Protein AF-A0A9P6SRI9-F1 (afdb_monomer_lite)

Organism: NCBI:txid1440133

pLDDT: mean 71.7, std 24.02, range [27.64, 98.12]

Sequence (472 aa):
HDPTTVLDHNNPAIQAFIQAAVAHQQATEIAAAAAAAALASANNVMDHARGVTHPAVAAAVAQLANAVPGLQKLLAQGISISPGPVSASAAVSASVPAPAPATTTASAAVTVAPASIATPAPVPVSASSAATLSASPVAVAPVPVSAAPTVTTRVSTPAAVESITSTVKSVAAPPPPAAAAAPSSSSSTSSSSTSSIARSFVTTKRFNPDDIFCLGCCRNLSVDHYTCPNTNRIFKSCNACRHKSRINSKKVTRPATVPTKPTISMDEFSTKLKDLEETQEESNLDVMVRLEGSVEMDPDTLKARGSEIAAKVYEATGYWFSHSRTNDETQSKTRLKIYGCSQREDRRAPPAPKTQSRKRNRPSTKAYFPCKGNLTMTFYHNMNHVRVVYNHSRHAKYDNRKCPDHVRAFVKENLGLAPRQLFDTLLEQNPSLSITQAQVRYWSHYYKKNMDQDGDLSDGVMKSDGVPDSSS

Secondary structure (DSSP, 8-state):
--------TT-HHHHHHHHHHHHHHHHHHHHHHHHHHHHHHHHHHHHHHTT---HHHHHHHHHHHHHSTTHHHHHTTS---PPPPPPP---------------------------PPPPPPPPP---------------------PPPP-------PPPP------------------------------------------------TTEEEETTTTEEEEGGGTB-TTT--B-SS-HHHHHHHHHHHHHTTS------PPEE-HHHHHHHHHHHHHS-S-EEEEEEEE-SS-----HHHHHHHHHHHHHHHHHHHSPPEEEEEEE--S-TTEEEEEEEETTBGGGSPPPPPTT-TTS-----SS--B----EEEEEEETT-SEEEEEEEE---S-----SPPHHHHHHHHHTTTS-HHHHHHHHHHH-TT----HHHHHHHHHHHHHHHHHHHTTSSSS---PPPP----

Structure (mmCIF, N/CA/C/O backbone):
data_AF-A0A9P6SRI9-F1
#
_entry.id   AF-A0A9P6SRI9-F1
#
loop_
_atom_site.group_PDB
_atom_site.id
_atom_site.type_symbol
_atom_site.label_atom_id
_atom_site.label_alt_id
_atom_site.label_comp_id
_atom_site.label_asym_id
_atom_site.label_entity_id
_atom_site.label_seq_id
_atom_site.pdbx_PDB_ins_code
_atom_site.Cartn_x
_atom_site.Cartn_y
_atom_site.Cartn_z
_atom_site.occupancy
_atom_site.B_iso_or_equiv
_atom_site.auth_seq_id
_atom_site.auth_comp_id
_atom_site.auth_asym_id
_atom_site.auth_atom_id
_atom_site.pdbx_PDB_model_num
ATOM 1 N N . HIS A 1 1 ? 19.712 43.852 22.132 1.00 42.72 1 HIS A N 1
ATOM 2 C CA . HIS A 1 1 ? 18.649 44.116 21.145 1.00 42.72 1 HIS A CA 1
ATOM 3 C C . HIS A 1 1 ? 17.689 42.943 21.189 1.00 42.72 1 HIS A C 1
ATOM 5 O O . HIS A 1 1 ? 17.989 41.910 20.606 1.00 42.72 1 HIS A O 1
ATOM 11 N N . ASP A 1 2 ? 16.616 43.078 21.968 1.00 34.81 2 ASP A N 1
ATOM 12 C CA . ASP A 1 2 ? 15.582 42.049 22.123 1.00 34.81 2 ASP A CA 1
ATOM 13 C C . ASP A 1 2 ? 14.643 42.043 20.904 1.00 34.81 2 ASP A C 1
ATOM 15 O O . ASP A 1 2 ? 14.103 43.100 20.569 1.00 34.81 2 ASP A O 1
ATOM 19 N N . PRO A 1 3 ? 14.420 40.897 20.235 1.00 51.66 3 PRO A N 1
ATOM 20 C CA . PRO A 1 3 ? 13.529 40.783 19.082 1.00 51.66 3 PRO A CA 1
ATOM 21 C C . PRO A 1 3 ? 12.077 40.439 19.470 1.00 51.66 3 PRO A C 1
ATOM 23 O O . PRO A 1 3 ? 11.374 39.774 18.713 1.00 51.66 3 PRO A O 1
ATOM 26 N N . THR A 1 4 ? 11.604 40.871 20.640 1.00 43.19 4 THR A N 1
ATOM 27 C CA . THR A 1 4 ? 10.242 40.592 21.134 1.00 43.19 4 THR A CA 1
ATOM 28 C C . THR A 1 4 ? 9.372 41.846 21.197 1.00 43.19 4 THR A C 1
ATOM 30 O O . THR A 1 4 ? 8.616 42.044 22.147 1.00 43.19 4 THR A O 1
ATOM 33 N N . THR A 1 5 ? 9.440 42.712 20.183 1.00 55.84 5 THR A N 1
ATOM 34 C CA . THR A 1 5 ? 8.382 43.706 19.959 1.00 55.84 5 THR A CA 1
ATOM 35 C C . THR A 1 5 ? 7.173 43.010 19.348 1.00 55.84 5 THR A C 1
ATOM 37 O O . THR A 1 5 ? 7.058 42.814 18.140 1.00 55.84 5 THR A O 1
ATOM 40 N N . VAL A 1 6 ? 6.301 42.589 20.261 1.00 55.19 6 VAL A N 1
ATOM 41 C CA . VAL A 1 6 ? 4.947 42.081 20.058 1.00 55.19 6 VAL A CA 1
ATOM 42 C C . VAL A 1 6 ? 4.220 42.917 19.000 1.00 55.19 6 VAL A C 1
ATOM 44 O O . VAL A 1 6 ? 4.116 44.135 19.124 1.00 55.19 6 VAL A O 1
ATOM 47 N N . LEU A 1 7 ? 3.721 42.246 17.956 1.00 62.69 7 LEU A N 1
ATOM 48 C CA . LEU A 1 7 ? 2.749 42.793 17.009 1.00 62.69 7 LEU A CA 1
ATOM 49 C C . LEU A 1 7 ? 1.542 43.296 17.803 1.00 62.69 7 LEU A C 1
ATOM 51 O O . LEU A 1 7 ? 0.741 42.500 18.293 1.00 62.69 7 LEU A O 1
ATOM 55 N N . ASP A 1 8 ? 1.436 44.610 17.959 1.00 70.75 8 ASP A N 1
ATOM 56 C CA . ASP A 1 8 ? 0.337 45.240 18.678 1.00 70.75 8 ASP A CA 1
ATOM 57 C C . ASP A 1 8 ? -0.968 45.007 17.897 1.00 70.75 8 ASP A C 1
ATOM 59 O O . ASP A 1 8 ? -1.177 45.551 16.807 1.00 70.75 8 ASP A O 1
ATOM 63 N N . HIS A 1 9 ? -1.833 44.137 18.428 1.00 73.31 9 HIS A N 1
ATOM 64 C CA . HIS A 1 9 ? -3.095 43.717 17.799 1.00 73.31 9 HIS A CA 1
ATOM 65 C C . HIS A 1 9 ? -4.109 44.870 17.666 1.00 73.31 9 HIS A C 1
ATOM 67 O O . HIS A 1 9 ? -5.155 44.719 17.029 1.00 73.31 9 HIS A O 1
ATOM 73 N N . ASN A 1 10 ? -3.784 46.037 18.225 1.00 82.88 10 ASN A N 1
ATOM 74 C CA . ASN A 1 10 ? -4.571 47.257 18.118 1.00 82.88 10 ASN A CA 1
ATOM 75 C C . ASN A 1 10 ? -4.181 48.145 16.929 1.00 82.88 10 ASN A C 1
ATOM 77 O O . ASN A 1 10 ? -4.750 49.223 16.770 1.00 82.88 10 ASN A O 1
ATOM 81 N N . ASN A 1 11 ? -3.239 47.732 16.072 1.00 91.31 11 ASN A N 1
ATOM 82 C CA . ASN A 1 11 ? -2.923 48.508 14.878 1.00 91.31 11 ASN A CA 1
ATOM 83 C C . ASN A 1 11 ? -4.082 48.426 13.854 1.00 91.31 11 ASN A C 1
ATOM 85 O O . ASN A 1 11 ? -4.344 47.341 13.317 1.00 91.31 11 ASN A O 1
ATOM 89 N N . PRO A 1 12 ? -4.750 49.548 13.517 1.00 90.31 12 PRO A N 1
ATOM 90 C CA . PRO A 1 12 ? -5.893 49.551 12.602 1.00 90.31 12 PRO A CA 1
ATOM 91 C C . PRO A 1 12 ? -5.535 49.060 11.190 1.00 90.31 12 PRO A C 1
ATOM 93 O O . PRO A 1 12 ? -6.390 48.510 10.500 1.00 90.31 12 PRO A O 1
ATOM 96 N N . ALA A 1 13 ? -4.272 49.182 10.766 1.00 87.31 13 ALA A N 1
ATOM 97 C CA . ALA A 1 13 ? -3.819 48.654 9.480 1.00 87.31 13 ALA A CA 1
ATOM 98 C C . ALA A 1 13 ? -3.788 47.115 9.460 1.00 87.31 13 ALA A C 1
ATOM 100 O O . ALA A 1 13 ? -4.139 46.505 8.450 1.00 87.31 13 ALA A O 1
ATOM 101 N N . ILE A 1 14 ? -3.422 46.482 10.581 1.00 86.06 14 ILE A N 1
ATOM 102 C CA . ILE A 1 14 ? -3.427 45.017 10.713 1.00 86.06 14 ILE A CA 1
ATOM 103 C C . ILE A 1 14 ? -4.872 44.505 10.718 1.00 86.06 14 ILE A C 1
ATOM 105 O O . ILE A 1 14 ? -5.178 43.536 10.026 1.00 86.06 14 ILE A O 1
ATOM 109 N N . GLN A 1 15 ? -5.782 45.188 11.419 1.00 91.69 15 GLN A N 1
ATOM 110 C CA . GLN A 1 15 ? -7.204 44.827 11.416 1.00 91.69 15 GLN A CA 1
ATOM 111 C C . GLN A 1 15 ? -7.838 44.963 10.025 1.00 91.69 15 GLN A C 1
ATOM 113 O O . GLN A 1 15 ? -8.526 44.044 9.582 1.00 91.69 15 GLN A O 1
ATOM 118 N N . ALA A 1 16 ? -7.550 46.047 9.296 1.00 93.44 16 ALA A N 1
ATOM 119 C CA . ALA A 1 16 ? -8.031 46.230 7.927 1.00 93.44 16 ALA A CA 1
ATOM 120 C C . ALA A 1 16 ? -7.512 45.135 6.977 1.00 93.44 16 ALA A C 1
ATOM 122 O O . ALA A 1 16 ? -8.265 44.622 6.148 1.00 93.44 16 ALA A O 1
ATOM 123 N N . PHE A 1 17 ? -6.246 44.732 7.124 1.00 93.69 17 PHE A N 1
ATOM 124 C CA . PHE A 1 17 ? -5.665 43.647 6.335 1.00 93.69 17 PHE A CA 1
ATOM 125 C C . PHE A 1 17 ? -6.326 42.293 6.632 1.00 93.69 17 PHE A C 1
ATOM 127 O O . PHE A 1 17 ? -6.698 41.576 5.704 1.00 93.69 17 PHE A O 1
ATOM 134 N N . ILE A 1 18 ? -6.535 41.961 7.912 1.00 92.00 18 ILE A N 1
ATOM 135 C CA . ILE A 1 18 ? -7.231 40.729 8.316 1.00 92.00 18 ILE A CA 1
ATOM 136 C C . ILE A 1 18 ? -8.662 40.722 7.765 1.00 92.00 18 ILE A C 1
ATOM 138 O O . ILE A 1 18 ? -9.102 39.717 7.211 1.00 92.00 18 ILE A O 1
ATOM 142 N N . GLN A 1 19 ? -9.377 41.845 7.845 1.00 95.19 19 GLN A N 1
ATOM 143 C CA . GLN A 1 19 ? -10.748 41.942 7.349 1.00 95.19 19 GLN A CA 1
ATOM 144 C C . GLN A 1 19 ? -10.829 41.793 5.820 1.00 95.19 19 GLN A C 1
ATOM 146 O O . GLN A 1 19 ? -11.724 41.112 5.317 1.00 95.19 19 GLN A O 1
ATOM 151 N N . ALA A 1 20 ? -9.865 42.348 5.077 1.00 94.12 20 ALA A N 1
ATOM 152 C CA . ALA A 1 20 ? -9.756 42.152 3.631 1.00 94.12 20 ALA A CA 1
ATOM 153 C C . ALA A 1 20 ? -9.436 40.692 3.261 1.00 94.12 20 ALA A C 1
ATOM 155 O O . ALA A 1 20 ? -10.018 40.154 2.318 1.00 94.12 20 ALA A O 1
ATOM 156 N N . ALA A 1 21 ? -8.560 40.028 4.022 1.00 90.44 21 ALA A N 1
ATOM 157 C CA . ALA A 1 21 ? -8.239 38.617 3.821 1.00 90.44 21 ALA A CA 1
ATOM 158 C C . ALA A 1 21 ? -9.460 37.711 4.067 1.00 90.44 21 ALA A C 1
ATOM 160 O O . ALA A 1 21 ? -9.737 36.824 3.259 1.00 90.44 21 ALA A O 1
ATOM 161 N N . VAL A 1 22 ? -10.238 37.980 5.122 1.00 94.81 22 VAL A N 1
ATOM 162 C CA . VAL A 1 22 ? -11.487 37.257 5.416 1.00 94.81 22 VAL A CA 1
ATOM 163 C C . VAL A 1 22 ? -12.526 37.476 4.313 1.00 94.81 22 VAL A C 1
ATOM 165 O O . VAL A 1 22 ? -13.133 36.511 3.850 1.00 94.81 22 VAL A O 1
ATOM 168 N N . ALA A 1 23 ? -12.700 38.711 3.832 1.00 93.88 23 ALA A N 1
ATOM 169 C CA . ALA A 1 23 ? -13.628 39.005 2.739 1.00 93.88 23 ALA A CA 1
ATOM 170 C C . ALA A 1 23 ? -13.232 38.291 1.433 1.00 93.88 23 ALA A C 1
ATOM 172 O O . ALA A 1 23 ? -14.088 37.746 0.734 1.00 93.88 23 ALA A O 1
ATOM 173 N N . HIS A 1 24 ? -11.933 38.240 1.122 1.00 94.12 24 HIS A N 1
ATOM 174 C CA . HIS A 1 24 ? -11.428 37.498 -0.032 1.00 94.12 24 HIS A CA 1
ATOM 175 C C . HIS A 1 24 ? -11.680 35.990 0.113 1.00 94.12 24 HIS A C 1
ATOM 177 O O . HIS A 1 24 ? -12.143 35.355 -0.834 1.00 94.12 24 HIS A O 1
ATOM 183 N N . GLN A 1 25 ? -11.438 35.416 1.298 1.00 94.94 25 GLN A N 1
ATOM 184 C CA . GLN A 1 25 ? -11.713 34.002 1.559 1.00 94.94 25 GLN A CA 1
ATOM 185 C C . GLN A 1 25 ? -13.203 33.673 1.374 1.00 94.94 25 GLN A C 1
ATOM 187 O O . GLN A 1 25 ? -13.543 32.731 0.656 1.00 94.94 25 GLN A O 1
ATOM 192 N N . GLN A 1 26 ? -14.100 34.491 1.925 1.00 95.69 26 GLN A N 1
ATOM 193 C CA . GLN A 1 26 ? -15.545 34.307 1.758 1.00 95.69 26 GLN A CA 1
ATOM 194 C C . GLN A 1 26 ? -15.975 34.397 0.287 1.00 95.69 26 GLN A C 1
ATOM 196 O O . GLN A 1 26 ? -16.774 33.582 -0.173 1.00 95.69 26 GLN A O 1
ATOM 201 N N . ALA A 1 27 ? -15.409 35.327 -0.489 1.00 92.50 27 ALA A N 1
ATOM 202 C CA . ALA A 1 27 ? -15.682 35.419 -1.923 1.00 92.50 27 ALA A CA 1
ATOM 203 C C . ALA A 1 27 ? -15.229 34.157 -2.680 1.00 92.50 27 ALA A C 1
ATOM 205 O O . ALA A 1 27 ? -15.949 33.671 -3.557 1.00 92.50 27 ALA A O 1
ATOM 206 N N . THR A 1 28 ? -14.074 33.586 -2.320 1.00 90.19 28 THR A N 1
ATOM 207 C CA . THR A 1 28 ? -13.597 32.333 -2.924 1.00 90.19 28 THR A CA 1
ATOM 208 C C . THR A 1 28 ? -14.465 31.130 -2.554 1.00 90.19 28 THR A C 1
ATOM 210 O O . THR A 1 28 ? -14.740 30.297 -3.417 1.00 90.19 28 THR A O 1
ATOM 213 N N . GLU A 1 29 ? -14.965 31.062 -1.319 1.00 89.50 29 GLU A N 1
ATOM 214 C CA . GLU A 1 29 ? -15.870 29.997 -0.871 1.00 89.50 29 GLU A CA 1
ATOM 215 C C . GLU A 1 29 ? -17.234 30.080 -1.576 1.00 89.50 29 GLU A C 1
ATOM 217 O O . GLU A 1 29 ? -17.753 29.061 -2.032 1.00 89.50 29 GLU A O 1
ATOM 222 N N . ILE A 1 30 ? -17.779 31.289 -1.768 1.00 91.94 30 ILE A N 1
ATOM 223 C CA . ILE A 1 30 ? -19.022 31.507 -2.528 1.00 91.94 30 ILE A CA 1
ATOM 224 C C . ILE A 1 30 ? -18.844 31.101 -3.998 1.00 91.94 30 ILE A C 1
ATOM 226 O O . ILE A 1 30 ? -19.707 30.423 -4.560 1.00 91.94 30 ILE A O 1
ATOM 230 N N . ALA A 1 31 ? -17.721 31.465 -4.625 1.00 89.56 31 ALA A N 1
ATOM 231 C CA . ALA A 1 31 ? -17.428 31.075 -6.004 1.00 89.56 31 ALA A CA 1
ATOM 232 C C . ALA A 1 31 ? -17.285 29.549 -6.153 1.00 89.56 31 ALA A C 1
ATOM 234 O O . ALA A 1 31 ? -17.806 28.967 -7.108 1.00 89.56 31 ALA A O 1
ATOM 235 N N . ALA A 1 32 ? -16.635 28.886 -5.191 1.00 87.88 32 ALA A N 1
ATOM 236 C CA . ALA A 1 32 ? -16.509 27.432 -5.163 1.00 87.88 32 ALA A CA 1
ATOM 237 C C . ALA A 1 32 ? -17.869 26.737 -4.969 1.00 87.88 32 ALA A C 1
ATOM 239 O O . ALA A 1 32 ? -18.173 25.774 -5.676 1.00 87.88 32 ALA A O 1
ATOM 240 N N . ALA A 1 33 ? -18.720 27.252 -4.076 1.00 88.69 33 ALA A N 1
ATOM 241 C CA . ALA A 1 33 ? -20.071 26.738 -3.864 1.00 88.69 33 ALA A CA 1
ATOM 242 C C . ALA A 1 33 ? -20.951 26.890 -5.119 1.00 88.69 33 ALA A C 1
ATOM 244 O O . ALA A 1 33 ? -21.658 25.953 -5.497 1.00 88.69 33 ALA A O 1
ATOM 245 N N . ALA A 1 34 ? -20.863 28.029 -5.815 1.00 91.56 34 ALA A N 1
ATOM 246 C CA . ALA A 1 34 ? -21.570 28.249 -7.076 1.00 91.56 34 ALA A CA 1
ATOM 247 C C . ALA A 1 34 ? -21.105 27.279 -8.178 1.00 91.56 34 ALA A C 1
ATOM 249 O O . ALA A 1 34 ? -21.933 26.714 -8.896 1.00 91.56 34 ALA A O 1
ATOM 250 N N . ALA A 1 35 ? -19.796 27.023 -8.281 1.00 88.00 35 ALA A N 1
ATOM 251 C CA . ALA A 1 35 ? -19.249 26.048 -9.224 1.00 88.00 35 ALA A CA 1
ATOM 252 C C . ALA A 1 35 ? -19.713 24.613 -8.912 1.00 88.00 35 ALA A C 1
ATOM 254 O O . ALA A 1 35 ? -20.090 23.873 -9.823 1.00 88.00 35 ALA A O 1
ATOM 255 N N . ALA A 1 36 ? -19.752 24.230 -7.632 1.00 85.81 36 ALA A N 1
ATOM 256 C CA . ALA A 1 36 ? -20.257 22.927 -7.204 1.00 85.81 36 ALA A CA 1
ATOM 257 C C . ALA A 1 36 ? -21.755 22.752 -7.523 1.00 85.81 36 ALA A C 1
ATOM 259 O O . ALA A 1 36 ? -22.159 21.706 -8.034 1.00 85.81 36 ALA A O 1
ATOM 260 N N . ALA A 1 37 ? -22.572 23.787 -7.300 1.00 88.62 37 ALA A N 1
ATOM 261 C CA . ALA A 1 37 ? -23.996 23.775 -7.641 1.00 88.62 37 ALA A CA 1
ATOM 262 C C . ALA A 1 37 ? -24.237 23.668 -9.160 1.00 88.62 37 ALA A C 1
ATOM 264 O O . ALA A 1 37 ? -25.129 22.935 -9.603 1.00 88.62 37 ALA A O 1
ATOM 265 N N . ALA A 1 38 ? -23.416 24.344 -9.971 1.00 89.19 38 ALA A N 1
ATOM 266 C CA . ALA A 1 38 ? -23.466 24.235 -11.427 1.00 89.19 38 ALA A CA 1
ATOM 267 C C . ALA A 1 38 ? -23.112 22.816 -11.908 1.00 89.19 38 ALA A C 1
ATOM 269 O O . ALA A 1 38 ? -23.800 22.268 -12.771 1.00 89.19 38 ALA A O 1
ATOM 270 N N . LEU A 1 39 ? -22.093 22.188 -11.310 1.00 88.12 39 LEU A N 1
ATOM 271 C CA . LEU A 1 39 ? -21.698 20.815 -11.635 1.00 88.12 39 LEU A CA 1
ATOM 272 C C . LEU A 1 39 ? -22.788 19.799 -11.254 1.00 88.12 39 LEU A C 1
ATOM 274 O O . LEU A 1 39 ? -23.110 18.909 -12.040 1.00 88.12 39 LEU A O 1
ATOM 278 N N . ALA A 1 40 ? -23.399 19.955 -10.076 1.00 83.56 40 ALA A N 1
ATOM 279 C CA . ALA A 1 40 ? -24.511 19.113 -9.636 1.00 83.56 40 ALA A CA 1
ATOM 280 C C . ALA A 1 40 ? -25.721 19.228 -10.581 1.00 83.56 40 ALA A C 1
ATOM 282 O O . ALA A 1 40 ? -26.329 18.223 -10.948 1.00 83.56 40 ALA A O 1
ATOM 283 N N . SER A 1 41 ? -26.023 20.446 -11.039 1.00 87.94 41 SER A N 1
ATOM 284 C CA . SER A 1 41 ? -27.089 20.691 -12.016 1.00 87.94 41 SER A CA 1
ATOM 285 C C . SER A 1 41 ? -26.785 20.035 -13.368 1.00 87.94 41 SER A C 1
ATOM 287 O O . SER A 1 41 ? -27.661 19.402 -13.952 1.00 87.94 41 SER A O 1
ATOM 289 N N . ALA A 1 42 ? -25.537 20.115 -13.842 1.00 84.00 42 ALA A N 1
ATOM 290 C CA . ALA A 1 42 ? -25.111 19.468 -15.083 1.00 84.00 42 ALA A CA 1
ATOM 291 C C . ALA A 1 42 ? -25.214 17.933 -15.011 1.00 84.00 42 ALA A C 1
ATOM 293 O O . ALA A 1 42 ? -25.680 17.305 -15.962 1.00 84.00 42 ALA A O 1
ATOM 294 N N . ASN A 1 43 ? -24.849 17.330 -13.875 1.00 80.19 43 ASN A N 1
ATOM 295 C CA . ASN A 1 43 ? -24.971 15.885 -13.673 1.00 80.19 43 ASN A CA 1
ATOM 296 C C . ASN A 1 43 ? -26.435 15.422 -13.673 1.00 80.19 43 ASN A C 1
ATOM 298 O O . ASN A 1 43 ? -26.756 14.452 -14.355 1.00 80.19 43 ASN A O 1
ATOM 302 N N . ASN A 1 44 ? -27.340 16.160 -13.020 1.00 80.94 44 ASN A N 1
ATOM 303 C CA . ASN A 1 44 ? -28.775 15.850 -13.050 1.00 80.94 44 ASN A CA 1
ATOM 304 C C . ASN A 1 44 ? -29.352 15.883 -14.477 1.00 80.94 44 ASN A C 1
ATOM 306 O O . ASN A 1 44 ? -30.153 15.020 -14.842 1.00 80.94 44 ASN A O 1
ATOM 310 N N . VAL A 1 45 ? -28.917 16.841 -15.308 1.00 83.81 45 VAL A N 1
ATOM 311 C CA . VAL A 1 45 ? -29.320 16.920 -16.724 1.00 83.81 45 VAL A CA 1
ATOM 312 C C . VAL A 1 45 ? -28.777 15.731 -17.522 1.00 83.81 45 VAL A C 1
ATOM 314 O O . VAL A 1 45 ? -29.509 15.146 -18.320 1.00 83.81 45 VAL A O 1
ATOM 317 N N . MET A 1 46 ? -27.523 15.333 -17.296 1.00 77.44 46 MET A N 1
ATOM 318 C CA . MET A 1 46 ? -26.910 14.191 -17.985 1.00 77.44 46 MET A CA 1
ATOM 319 C C . MET A 1 46 ? -27.553 12.854 -17.597 1.00 77.44 46 MET A C 1
ATOM 321 O O . MET A 1 46 ? -27.755 12.004 -18.465 1.00 77.44 46 MET A O 1
ATOM 325 N N . ASP A 1 47 ? -27.933 12.674 -16.332 1.00 71.69 47 ASP A N 1
ATOM 326 C CA . ASP A 1 47 ? -28.633 11.466 -15.889 1.00 71.69 47 ASP A CA 1
ATOM 327 C C . ASP A 1 47 ? -30.071 11.397 -16.423 1.00 71.69 47 ASP A C 1
ATOM 329 O O . ASP A 1 47 ? -30.530 10.315 -16.785 1.00 71.69 47 ASP A O 1
ATOM 333 N N . HIS A 1 48 ? -30.758 12.534 -16.600 1.00 71.94 48 HIS A N 1
ATOM 334 C CA . HIS A 1 48 ? -32.040 12.564 -17.321 1.00 71.94 48 HIS A CA 1
ATOM 335 C C . HIS A 1 48 ? -31.875 12.305 -18.829 1.00 71.94 48 HIS A C 1
ATOM 337 O O . HIS A 1 48 ? -32.718 11.651 -19.444 1.00 71.94 48 HIS A O 1
ATOM 343 N N . ALA A 1 49 ? -30.773 12.757 -19.435 1.00 65.44 49 ALA A N 1
ATOM 344 C CA . ALA A 1 49 ? -30.490 12.533 -20.853 1.00 65.44 49 ALA A CA 1
ATOM 345 C C . ALA A 1 49 ? -30.142 11.067 -21.177 1.00 65.44 49 ALA A C 1
ATOM 347 O O . ALA A 1 49 ? -30.434 10.597 -22.276 1.00 65.44 49 ALA A O 1
ATOM 348 N N . ARG A 1 50 ? -29.581 10.309 -20.223 1.00 66.06 50 ARG A N 1
ATOM 349 C CA . ARG A 1 50 ? -29.253 8.880 -20.398 1.00 66.06 50 ARG A CA 1
ATOM 350 C C . ARG A 1 50 ? -30.470 7.973 -20.618 1.00 66.06 50 ARG A C 1
ATOM 352 O O . ARG A 1 50 ? -30.292 6.855 -21.093 1.00 66.06 50 ARG A O 1
ATOM 359 N N . GLY A 1 51 ? -31.685 8.443 -20.330 1.00 53.66 51 GLY A N 1
ATOM 360 C CA . GLY A 1 51 ? -32.928 7.698 -20.560 1.00 53.66 51 GLY A CA 1
ATOM 361 C C . GLY A 1 51 ? -33.640 7.992 -21.887 1.00 53.66 51 GLY A C 1
ATOM 362 O O . GLY A 1 51 ? -34.606 7.305 -22.209 1.00 53.66 51 GLY A O 1
ATOM 363 N N . VAL A 1 52 ? -33.209 8.998 -22.659 1.00 52.41 52 VAL A N 1
ATOM 364 C CA . VAL A 1 52 ? -33.980 9.512 -23.806 1.00 52.41 52 VAL A CA 1
ATOM 365 C C . VAL A 1 52 ? -33.132 9.515 -25.079 1.00 52.41 52 VAL A C 1
ATOM 367 O O . VAL A 1 52 ? -32.442 10.481 -25.400 1.00 52.41 52 VAL A O 1
ATOM 370 N N . THR A 1 53 ? -33.220 8.442 -25.867 1.00 54.06 53 THR A N 1
ATOM 371 C CA . THR A 1 53 ? -32.669 8.387 -27.231 1.00 54.06 53 THR A CA 1
ATOM 372 C C . THR A 1 53 ? -33.621 9.086 -28.204 1.00 54.06 53 THR A C 1
ATOM 374 O O . THR A 1 53 ? -34.317 8.434 -28.978 1.00 54.06 53 THR A O 1
ATOM 377 N N . HIS A 1 54 ? -33.700 10.418 -28.148 1.00 62.16 54 HIS A N 1
ATOM 378 C CA . HIS A 1 54 ? -34.482 11.195 -29.113 1.00 62.16 54 HIS A CA 1
ATOM 379 C C . HIS A 1 54 ? -33.617 12.291 -29.756 1.00 62.16 54 HIS A C 1
ATOM 381 O O . HIS A 1 54 ? -32.947 13.033 -29.035 1.00 62.16 54 HIS A O 1
ATOM 387 N N . PRO A 1 55 ? -33.646 12.463 -31.093 1.00 65.88 55 PRO A N 1
ATOM 388 C CA . PRO A 1 55 ? -32.838 13.462 -31.810 1.00 65.88 55 PRO A CA 1
ATOM 389 C C . PRO A 1 55 ? -33.078 14.917 -31.360 1.00 65.88 55 PRO A C 1
ATOM 391 O O . PRO A 1 55 ? -32.231 15.780 -31.579 1.00 65.88 55 PRO A O 1
ATOM 394 N N . ALA A 1 56 ? -34.185 15.188 -30.662 1.00 59.38 56 ALA A N 1
ATOM 395 C CA . ALA A 1 56 ? -34.474 16.488 -30.058 1.00 59.38 56 ALA A CA 1
ATOM 396 C C . ALA A 1 56 ? -33.510 16.858 -28.909 1.00 59.38 56 ALA A C 1
ATOM 398 O O . ALA A 1 56 ? -33.199 18.034 -28.726 1.00 59.38 56 ALA A O 1
ATOM 399 N N . VAL A 1 57 ? -32.979 15.872 -28.173 1.00 66.62 57 VAL A N 1
ATOM 400 C CA . VAL A 1 57 ? -32.040 16.107 -27.059 1.00 66.62 57 VAL A CA 1
ATOM 401 C C . VAL A 1 57 ? -30.678 16.568 -27.587 1.00 66.62 57 VAL A C 1
ATOM 403 O O . VAL A 1 57 ? -30.073 17.475 -27.022 1.00 66.62 57 VAL A O 1
ATOM 406 N N . ALA A 1 58 ? -30.233 16.036 -28.729 1.00 66.38 58 ALA A N 1
ATOM 407 C CA . ALA A 1 58 ? -28.999 16.476 -29.382 1.00 66.38 58 ALA A CA 1
ATOM 408 C C . ALA A 1 58 ? -29.074 17.948 -29.837 1.00 66.38 58 ALA A C 1
ATOM 410 O O . ALA A 1 58 ? -28.104 18.692 -29.687 1.00 66.38 58 ALA A O 1
ATOM 411 N N . ALA A 1 59 ? -30.238 18.393 -30.325 1.00 69.06 59 ALA A N 1
ATOM 412 C CA . ALA A 1 59 ? -30.459 19.789 -30.701 1.00 69.06 59 ALA A CA 1
ATOM 413 C C . ALA A 1 59 ? -30.480 20.730 -29.480 1.00 69.06 59 ALA A C 1
ATOM 415 O O . ALA A 1 59 ? -29.897 21.813 -29.532 1.00 69.06 59 ALA A O 1
ATOM 416 N N . ALA A 1 60 ? -31.080 20.304 -28.362 1.00 69.62 60 ALA A N 1
ATOM 417 C CA . ALA A 1 60 ? -31.097 21.076 -27.117 1.00 69.62 60 ALA A CA 1
ATOM 418 C C . ALA A 1 60 ? -29.697 21.206 -26.486 1.00 69.62 60 ALA A C 1
ATOM 420 O O . ALA A 1 60 ? -29.308 22.291 -26.055 1.00 69.62 60 ALA A O 1
ATOM 421 N N . VAL A 1 61 ? -28.900 20.131 -26.500 1.00 70.06 61 VAL A N 1
ATOM 422 C CA . VAL A 1 61 ? -27.501 20.152 -26.035 1.00 70.06 61 VAL A CA 1
ATOM 423 C C . VAL A 1 61 ? -26.642 21.074 -26.911 1.00 70.06 61 VAL A C 1
ATOM 425 O O . VAL A 1 61 ? -25.821 21.825 -26.385 1.00 70.06 61 VAL A O 1
ATOM 428 N N . ALA A 1 62 ? -26.868 21.095 -28.229 1.00 70.12 62 ALA A N 1
ATOM 429 C CA . ALA A 1 62 ? -26.182 22.016 -29.137 1.00 70.12 62 ALA A CA 1
ATOM 430 C C . ALA A 1 62 ? -26.560 23.491 -28.891 1.00 70.12 62 ALA A C 1
ATOM 432 O O . ALA A 1 62 ? -25.693 24.364 -28.943 1.00 70.12 62 ALA A O 1
ATOM 433 N N . GLN A 1 63 ? -27.825 23.786 -28.573 1.00 72.81 63 GLN A N 1
ATOM 434 C CA . GLN A 1 63 ? -28.251 25.143 -28.208 1.00 72.81 63 GLN A CA 1
ATOM 435 C C . GLN A 1 63 ? -27.667 25.593 -26.860 1.00 72.81 63 GLN A C 1
ATOM 437 O O . GLN A 1 63 ? -27.201 26.726 -26.749 1.00 72.81 63 GLN A O 1
ATOM 442 N N . LEU A 1 64 ? -27.601 24.701 -25.866 1.00 71.69 64 LEU A N 1
ATOM 443 C CA . LEU A 1 64 ? -27.003 24.993 -24.559 1.00 71.69 64 LEU A CA 1
ATOM 444 C C . LEU A 1 64 ? -25.485 25.227 -24.654 1.00 71.69 64 LEU A C 1
ATOM 446 O O . LEU A 1 64 ? -24.955 26.132 -24.010 1.00 71.69 64 LEU A O 1
ATOM 450 N N . ALA A 1 65 ? -24.791 24.471 -25.509 1.00 68.25 65 ALA A N 1
ATOM 451 C CA . ALA A 1 65 ? -23.365 24.656 -25.772 1.00 68.25 65 ALA A CA 1
ATOM 452 C C . ALA A 1 65 ? -23.038 26.012 -26.427 1.00 68.25 65 ALA A C 1
ATOM 454 O O . ALA A 1 65 ? -21.932 26.519 -26.248 1.00 68.25 65 ALA A O 1
ATOM 455 N N . ASN A 1 66 ? -23.991 26.612 -27.148 1.00 70.62 66 ASN A N 1
ATOM 456 C CA . ASN A 1 66 ? -23.845 27.944 -27.740 1.00 70.62 66 ASN A CA 1
ATOM 457 C C . ASN A 1 66 ? -24.196 29.081 -26.765 1.00 70.62 66 ASN A C 1
ATOM 459 O O . ASN A 1 66 ? -23.708 30.194 -26.938 1.00 70.62 66 ASN A O 1
ATOM 463 N N . ALA A 1 67 ? -25.013 28.817 -25.741 1.00 66.62 67 ALA A N 1
ATOM 464 C CA . ALA A 1 67 ? -25.434 29.818 -24.758 1.00 66.62 67 ALA A CA 1
ATOM 465 C C . ALA A 1 67 ? -24.422 30.034 -23.615 1.00 66.62 67 ALA A C 1
ATOM 467 O O . ALA A 1 67 ? -24.466 31.068 -22.952 1.00 66.62 67 ALA A O 1
ATOM 468 N N . VAL A 1 68 ? -23.507 29.083 -23.378 1.00 77.88 68 VAL A N 1
ATOM 469 C CA . VAL A 1 68 ? -22.525 29.141 -22.281 1.00 77.88 68 VAL A CA 1
ATOM 470 C C . VAL A 1 68 ? -21.096 29.230 -22.838 1.00 77.88 68 VAL A C 1
ATOM 472 O O . VAL A 1 68 ? -20.533 28.211 -23.259 1.00 77.88 68 VAL A O 1
ATOM 475 N N . PRO A 1 69 ? -20.462 30.421 -22.823 1.00 54.06 69 PRO A N 1
ATOM 476 C CA . PRO A 1 69 ? -19.083 30.589 -23.269 1.00 54.06 69 PRO A CA 1
ATOM 477 C C . PRO A 1 69 ? -18.131 2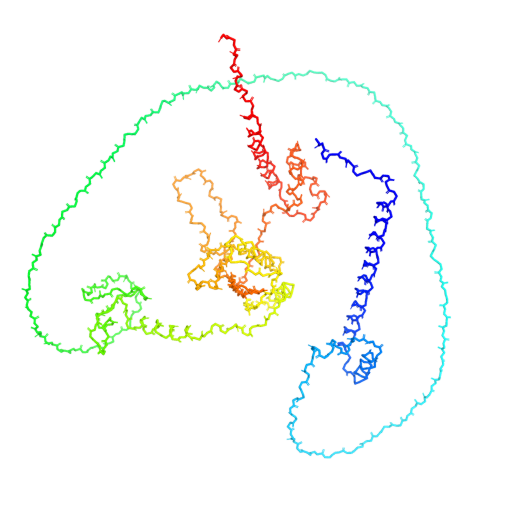9.752 -22.401 1.00 54.06 69 PRO A C 1
ATOM 479 O O . PRO A 1 69 ? -17.914 30.047 -21.231 1.00 54.06 69 PRO A O 1
ATOM 482 N N . GLY A 1 70 ? -17.579 28.677 -22.971 1.00 54.84 70 GLY A N 1
ATOM 483 C CA . GLY A 1 70 ? -16.659 27.755 -22.288 1.00 54.84 70 GLY A CA 1
ATOM 484 C C . GLY A 1 70 ? -17.032 26.278 -22.427 1.00 54.84 70 GLY A C 1
ATOM 485 O O . GLY A 1 70 ? -16.139 25.430 -22.434 1.00 54.84 70 GLY A O 1
ATOM 486 N N . LEU A 1 71 ? -18.315 25.961 -22.649 1.00 58.00 71 LEU A N 1
ATOM 487 C CA . LEU A 1 71 ? -18.782 24.574 -22.777 1.00 58.00 71 LEU A CA 1
ATOM 488 C C . LEU A 1 71 ? -18.240 23.891 -24.048 1.00 58.00 71 LEU A C 1
ATOM 490 O O . LEU A 1 71 ? -17.869 22.719 -24.022 1.00 58.00 71 LEU A O 1
ATOM 494 N N . GLN A 1 72 ? -18.095 24.646 -25.145 1.00 57.75 72 GLN A N 1
ATOM 495 C CA . GLN A 1 72 ? -17.497 24.149 -26.393 1.00 57.75 72 GLN A CA 1
ATOM 496 C C . GLN A 1 72 ? -16.041 23.688 -26.217 1.00 57.75 72 GLN A C 1
ATOM 498 O O . GLN A 1 72 ? -15.608 22.739 -26.870 1.00 57.75 72 GLN A O 1
ATOM 503 N N . LYS A 1 73 ? -15.285 24.319 -25.308 1.00 52.78 73 LYS A N 1
ATOM 504 C CA . LYS A 1 73 ? -13.878 23.974 -25.059 1.00 52.78 73 LYS A CA 1
ATOM 505 C C . LYS A 1 73 ? -13.739 22.657 -24.287 1.00 52.78 73 LYS A C 1
ATOM 507 O O . LYS A 1 73 ? -12.750 21.957 -24.478 1.00 52.78 73 LYS A O 1
ATOM 512 N N . LEU A 1 74 ? -14.741 22.306 -23.477 1.00 49.62 74 LEU A N 1
ATOM 513 C CA . LEU A 1 74 ? -14.839 21.014 -22.789 1.00 49.62 74 LEU A CA 1
ATOM 514 C C . LEU A 1 74 ? -15.320 19.899 -23.731 1.00 49.62 74 LEU A C 1
ATOM 516 O O . LEU A 1 74 ? -14.745 18.815 -23.727 1.00 49.62 74 LEU A O 1
ATOM 520 N N . LEU A 1 75 ? -16.296 20.178 -24.602 1.00 59.62 75 LEU A N 1
ATOM 521 C CA . LEU A 1 75 ? -16.780 19.222 -25.613 1.00 59.62 75 LEU A CA 1
ATOM 522 C C . LEU A 1 75 ? -15.706 18.867 -26.658 1.00 59.62 75 LEU A C 1
ATOM 524 O O . LEU A 1 75 ? -15.606 17.716 -27.074 1.00 59.62 75 LEU A O 1
ATOM 528 N N . ALA A 1 76 ? -14.845 19.821 -27.029 1.00 53.31 76 ALA A N 1
ATOM 529 C CA . ALA A 1 76 ? -13.727 19.581 -27.945 1.00 53.31 76 ALA A CA 1
ATOM 530 C C . ALA A 1 76 ? -12.604 18.704 -27.349 1.00 53.31 76 ALA A C 1
ATOM 532 O O . ALA A 1 76 ? -11.762 18.204 -28.094 1.00 53.31 76 ALA A O 1
ATOM 533 N N . GLN A 1 77 ? -12.570 18.510 -26.026 1.00 49.81 77 GLN A N 1
ATOM 534 C CA . GLN A 1 77 ? -11.512 17.756 -25.342 1.00 49.81 77 GLN A CA 1
ATOM 535 C C . GLN A 1 77 ? -11.884 16.305 -25.016 1.00 49.81 77 GLN A C 1
ATOM 537 O O . GLN A 1 77 ? -11.028 15.545 -24.567 1.00 49.81 77 GLN A O 1
ATOM 542 N N . GLY A 1 78 ? -13.112 15.873 -25.301 1.00 47.00 78 GLY A N 1
ATOM 543 C CA . GLY A 1 78 ? -13.490 14.486 -25.084 1.00 47.00 78 GLY A CA 1
ATOM 544 C C . GLY A 1 78 ? -14.866 14.178 -25.631 1.00 47.00 78 GLY A C 1
ATOM 545 O O . GLY A 1 78 ? -15.840 14.386 -24.929 1.00 47.00 78 GLY A O 1
ATOM 546 N N . ILE A 1 79 ? -14.911 13.699 -26.876 1.00 40.59 79 ILE A N 1
ATOM 547 C CA . ILE A 1 79 ? -15.832 12.698 -27.444 1.00 40.59 79 ILE A CA 1
ATOM 548 C C . ILE A 1 79 ? -15.513 12.655 -28.953 1.00 40.59 79 ILE A C 1
ATOM 550 O O . ILE A 1 79 ? -15.923 13.508 -29.733 1.00 40.59 79 ILE A O 1
ATOM 554 N N . SER A 1 80 ? -14.715 11.669 -29.371 1.00 33.28 80 SER A N 1
ATOM 555 C CA . SER A 1 80 ? -14.572 11.312 -30.786 1.00 33.28 80 SER A CA 1
ATOM 556 C C . SER A 1 80 ? -15.639 10.263 -31.096 1.00 33.28 80 SER A C 1
ATOM 558 O O . SER A 1 80 ? -15.473 9.094 -30.750 1.00 33.28 80 SER A O 1
ATOM 560 N N . ILE A 1 81 ? -16.766 10.676 -31.684 1.00 35.75 81 ILE A N 1
ATOM 561 C CA . ILE A 1 81 ? -17.739 9.739 -32.262 1.00 35.75 81 ILE A CA 1
ATOM 562 C C . ILE A 1 81 ? -17.288 9.481 -33.696 1.00 35.75 81 ILE A C 1
ATOM 564 O O . ILE A 1 81 ? -17.475 10.316 -34.577 1.00 35.75 81 ILE A O 1
ATOM 568 N N . SER A 1 82 ? -16.649 8.336 -33.916 1.00 27.64 82 SER A N 1
ATOM 569 C CA . SER A 1 82 ? -16.352 7.840 -35.259 1.00 27.64 82 SER A CA 1
ATOM 570 C C . SER A 1 82 ? -17.626 7.228 -35.858 1.00 27.64 82 SER A C 1
ATOM 572 O O . SER A 1 82 ? -18.196 6.332 -35.227 1.00 27.64 82 SER A O 1
ATOM 574 N N . PRO A 1 83 ? -18.108 7.657 -37.039 1.00 37.09 83 PRO A N 1
ATOM 575 C CA . PRO A 1 83 ? -19.176 6.946 -37.726 1.00 37.09 83 PRO A CA 1
ATOM 576 C C . PRO A 1 83 ? -18.589 5.685 -38.380 1.00 37.09 83 PRO A C 1
ATOM 578 O O . PRO A 1 83 ? -17.704 5.759 -39.231 1.00 37.09 83 PRO A O 1
ATOM 581 N N . GLY A 1 84 ? -19.061 4.512 -37.955 1.00 32.81 84 GLY A N 1
ATOM 582 C CA . GLY A 1 84 ? -18.702 3.233 -38.573 1.00 32.81 84 GLY A CA 1
ATOM 583 C C . GLY A 1 84 ? -19.296 3.085 -39.985 1.00 32.81 84 GLY A C 1
ATOM 584 O O . GLY A 1 84 ? -20.346 3.666 -40.270 1.00 32.81 84 GLY A O 1
ATOM 585 N N . PRO A 1 85 ? -18.655 2.311 -40.879 1.00 35.62 85 PRO A N 1
ATOM 586 C CA . PRO A 1 85 ? -19.112 2.151 -42.253 1.00 35.62 85 PRO A CA 1
ATOM 587 C C . PRO A 1 85 ? -20.372 1.281 -42.313 1.00 35.62 85 PRO A C 1
ATOM 589 O O . PRO A 1 85 ? -20.383 0.134 -41.865 1.00 35.62 85 PRO A O 1
ATOM 592 N N . VAL A 1 86 ? -21.431 1.823 -42.913 1.00 31.11 86 VAL A N 1
ATOM 593 C CA . VAL A 1 86 ? -22.626 1.067 -43.295 1.00 31.11 86 VAL A CA 1
ATOM 594 C C . VAL A 1 86 ? -22.318 0.211 -44.525 1.00 31.11 86 VAL A C 1
ATOM 596 O O . VAL A 1 86 ? -21.950 0.722 -45.581 1.00 31.11 86 VAL A O 1
ATOM 599 N N . SER A 1 87 ? -22.451 -1.109 -44.378 1.00 31.38 87 SER A N 1
ATOM 600 C CA . SER A 1 87 ? -22.461 -2.042 -45.506 1.00 31.38 87 SER A CA 1
ATOM 601 C C . SER A 1 87 ? -23.764 -1.899 -46.282 1.00 31.38 87 SER A C 1
ATOM 603 O O . SER A 1 87 ? -24.852 -1.949 -45.710 1.00 31.38 87 SER A O 1
ATOM 605 N N . ALA A 1 88 ? -23.634 -1.745 -47.596 1.00 34.59 88 ALA A N 1
ATOM 606 C CA . ALA A 1 88 ? -24.742 -1.771 -48.529 1.00 34.59 88 ALA A CA 1
ATOM 607 C C . ALA A 1 88 ? -25.348 -3.182 -48.614 1.00 34.59 88 ALA A C 1
ATOM 609 O O . ALA A 1 88 ? -24.646 -4.171 -48.829 1.00 34.59 88 ALA A O 1
ATOM 610 N N . SER A 1 89 ? -26.671 -3.271 -48.509 1.00 32.31 89 SER A N 1
ATOM 611 C CA . SER A 1 89 ? -27.448 -4.353 -49.107 1.00 32.31 89 SER A CA 1
ATOM 612 C C . SER A 1 89 ? -28.745 -3.793 -49.665 1.00 32.31 89 SER A C 1
ATOM 614 O O . SER A 1 89 ? -29.367 -2.900 -49.092 1.00 32.31 89 SER A O 1
ATOM 616 N N . ALA A 1 90 ? -29.054 -4.274 -50.861 1.00 31.94 90 ALA A N 1
ATOM 617 C CA . ALA A 1 90 ? -30.048 -3.752 -51.771 1.00 31.94 90 ALA A CA 1
ATOM 618 C C . ALA A 1 90 ? -31.488 -4.137 -51.388 1.00 31.94 90 ALA A C 1
ATOM 620 O O . ALA A 1 90 ? -31.726 -5.226 -50.882 1.00 31.94 90 ALA A O 1
ATOM 621 N N . ALA A 1 91 ? -32.394 -3.210 -51.726 1.00 33.66 91 ALA A N 1
ATOM 622 C CA . ALA A 1 91 ? -33.778 -3.349 -52.200 1.00 33.66 91 ALA A CA 1
ATOM 623 C C . ALA A 1 91 ? -34.738 -4.334 -51.505 1.00 33.66 91 ALA A C 1
ATOM 625 O O . ALA A 1 91 ? -34.525 -5.532 -51.588 1.00 33.66 91 ALA A O 1
ATOM 626 N N . VAL A 1 92 ? -35.889 -3.828 -51.025 1.00 31.36 92 VAL A N 1
ATOM 627 C CA . VAL A 1 92 ? -37.238 -4.119 -51.574 1.00 31.36 92 VAL A CA 1
ATOM 628 C C . VAL A 1 92 ? -38.196 -2.971 -51.196 1.00 31.36 92 VAL A C 1
ATOM 630 O O . VAL A 1 92 ? -38.242 -2.528 -50.051 1.00 31.36 92 VAL A O 1
ATOM 633 N N . SER A 1 93 ? -38.951 -2.497 -52.188 1.00 34.94 93 SER A N 1
ATOM 634 C CA . SER A 1 93 ? -40.036 -1.516 -52.103 1.00 34.94 93 SER A CA 1
ATOM 635 C C . SER A 1 93 ? -41.260 -2.028 -51.334 1.00 34.94 93 SER A C 1
ATOM 637 O O . SER A 1 93 ? -41.731 -3.125 -51.613 1.00 34.94 93 SER A O 1
ATOM 639 N N . ALA A 1 94 ? -41.867 -1.189 -50.491 1.00 31.53 94 ALA A N 1
ATOM 640 C CA . ALA A 1 94 ? -43.308 -1.226 -50.225 1.00 31.53 94 ALA A CA 1
ATOM 641 C C . ALA A 1 94 ? -43.792 0.127 -49.681 1.00 31.53 94 ALA A C 1
ATOM 643 O O . ALA A 1 94 ? -43.127 0.783 -48.884 1.00 31.53 94 ALA A O 1
ATOM 644 N N . SER A 1 95 ? -44.953 0.541 -50.169 1.00 32.78 95 SER A N 1
ATOM 645 C CA . SER A 1 95 ? -45.560 1.864 -50.070 1.00 32.78 95 SER A CA 1
ATOM 646 C C . SER A 1 95 ? -46.791 1.878 -49.149 1.00 32.78 95 SER A C 1
ATOM 648 O O . SER A 1 95 ? -47.664 1.043 -49.364 1.00 32.78 95 SER A O 1
ATOM 650 N N . VAL A 1 96 ? -46.902 2.926 -48.301 1.00 35.50 96 VAL A N 1
ATOM 651 C CA . VAL A 1 96 ? -48.151 3.636 -47.865 1.00 35.50 96 VAL A CA 1
ATOM 652 C C . VAL A 1 96 ? -49.076 2.857 -46.876 1.00 35.50 96 VAL A C 1
ATOM 654 O O . VAL A 1 96 ? -49.043 1.632 -46.921 1.00 35.50 96 VAL A O 1
ATOM 657 N N . PRO A 1 97 ? -49.917 3.473 -45.986 1.00 46.59 97 PRO A N 1
ATOM 658 C CA . PRO A 1 97 ? -50.345 4.883 -45.858 1.00 46.59 97 PRO A CA 1
ATOM 659 C C . PRO A 1 97 ? -50.237 5.564 -44.472 1.00 46.59 97 PRO A C 1
ATOM 661 O O . PRO A 1 97 ? -50.003 4.953 -43.434 1.00 46.59 97 PRO A O 1
ATOM 664 N N . ALA A 1 98 ? -50.499 6.877 -44.526 1.00 38.72 98 ALA A N 1
ATOM 665 C CA . ALA A 1 98 ? -50.782 7.829 -43.450 1.00 38.72 98 ALA A CA 1
ATOM 666 C C . ALA A 1 98 ? -51.981 7.458 -42.546 1.00 38.72 98 ALA A C 1
ATOM 668 O O . ALA A 1 98 ? -52.837 6.661 -42.935 1.00 38.72 98 ALA A O 1
ATOM 669 N N . PRO A 1 99 ? -52.126 8.156 -41.403 1.00 43.44 99 PRO A N 1
ATOM 670 C CA . PRO A 1 99 ? -53.290 9.039 -41.305 1.00 43.44 99 PRO A CA 1
ATOM 671 C C . PRO A 1 99 ? -53.005 10.444 -40.736 1.00 43.44 99 PRO A C 1
ATOM 673 O O . PRO A 1 99 ? -51.923 10.770 -40.258 1.00 43.44 99 PRO A O 1
ATOM 676 N N . ALA A 1 100 ? -54.044 11.261 -40.896 1.00 37.28 100 ALA A N 1
ATOM 677 C CA . ALA A 1 100 ? -54.176 12.712 -40.824 1.00 37.28 100 ALA A CA 1
ATOM 678 C C . ALA A 1 100 ? -54.258 13.291 -39.374 1.00 37.28 100 ALA A C 1
ATOM 680 O O . ALA A 1 100 ? -54.191 12.533 -38.407 1.00 37.28 100 ALA A O 1
ATOM 681 N N . PRO A 1 101 ? -54.378 14.629 -39.215 1.00 54.81 101 PRO A N 1
ATOM 682 C CA . PRO A 1 101 ? -53.925 15.398 -38.051 1.00 54.81 101 PRO A CA 1
ATOM 683 C C . PRO A 1 101 ? -55.041 15.766 -37.059 1.00 54.81 101 PRO A C 1
ATOM 685 O O . PRO A 1 101 ? -56.219 15.760 -37.407 1.00 54.81 101 PRO A O 1
ATOM 688 N N . ALA A 1 102 ? -54.664 16.209 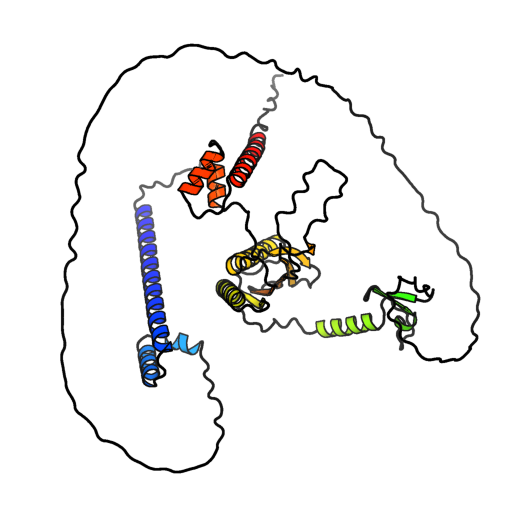-35.853 1.00 33.53 102 ALA A N 1
ATOM 689 C CA . ALA A 1 102 ? -55.578 16.901 -34.942 1.00 33.53 102 ALA A CA 1
ATOM 690 C C . ALA A 1 102 ? -54.881 18.013 -34.128 1.00 33.53 102 ALA A C 1
ATOM 692 O O . ALA A 1 102 ? -54.048 17.759 -33.265 1.00 33.53 102 ALA A O 1
ATOM 693 N N . THR A 1 103 ? -55.273 19.247 -34.463 1.00 32.91 103 THR A N 1
ATOM 694 C CA . THR A 1 103 ? -55.642 20.382 -33.588 1.00 32.91 103 THR A CA 1
ATOM 695 C C . THR A 1 103 ? -54.708 20.902 -32.484 1.00 32.91 103 THR A C 1
ATOM 697 O O . THR A 1 103 ? -54.545 20.328 -31.415 1.00 32.91 103 THR A O 1
ATOM 700 N N . THR A 1 104 ? -54.258 22.132 -32.744 1.00 35.09 104 THR A N 1
ATOM 701 C CA . THR A 1 104 ? -54.143 23.302 -31.853 1.00 35.09 104 THR A CA 1
ATOM 702 C C . THR A 1 104 ? -54.951 23.286 -30.547 1.00 35.09 104 THR A C 1
ATOM 704 O O . THR A 1 104 ? -56.168 23.149 -30.604 1.00 35.09 104 THR A O 1
ATOM 707 N N . THR A 1 105 ? -54.315 23.688 -29.439 1.00 32.78 105 THR A N 1
ATOM 708 C CA . THR A 1 105 ? -54.877 24.668 -28.483 1.00 32.78 105 THR A CA 1
ATOM 709 C C . THR A 1 105 ? -53.758 25.400 -27.746 1.00 32.78 105 THR A C 1
ATOM 711 O O . THR A 1 105 ? -52.743 24.816 -27.377 1.00 32.78 105 THR A O 1
ATOM 714 N N . ALA A 1 106 ? -53.964 26.703 -27.591 1.00 33.34 106 ALA A N 1
ATOM 715 C CA . ALA A 1 106 ? -53.068 27.679 -27.001 1.00 33.34 106 ALA A CA 1
ATOM 716 C C . ALA A 1 106 ? -53.227 27.800 -25.473 1.00 33.34 106 ALA A C 1
ATOM 718 O O . ALA A 1 106 ? -54.257 27.426 -24.922 1.00 33.34 106 ALA A O 1
ATOM 719 N N . SER A 1 107 ? -52.227 28.455 -24.874 1.00 32.88 107 SER A N 1
ATOM 720 C CA . SER A 1 107 ? -52.285 29.318 -23.681 1.00 32.88 107 SER A CA 1
ATOM 721 C C . SER A 1 107 ? -52.687 28.718 -22.328 1.00 32.88 107 SER A C 1
ATOM 723 O O . SER A 1 107 ? -53.837 28.373 -22.107 1.00 32.88 107 SER A O 1
ATOM 725 N N . ALA A 1 108 ? -51.782 28.826 -21.350 1.00 32.66 108 ALA A N 1
ATOM 726 C CA . ALA A 1 108 ? -52.003 29.696 -20.187 1.00 32.66 108 ALA A CA 1
ATOM 727 C C . ALA A 1 108 ? -50.727 29.807 -19.339 1.00 32.66 108 ALA A C 1
ATOM 729 O O . ALA A 1 108 ? -50.159 28.813 -18.893 1.00 32.66 108 ALA A O 1
ATOM 730 N N . ALA A 1 109 ? -50.307 31.048 -19.107 1.00 35.75 109 ALA A N 1
ATOM 731 C CA . ALA A 1 109 ? -49.389 31.415 -18.045 1.00 35.75 109 ALA A CA 1
ATOM 732 C C . ALA A 1 109 ? -50.118 31.318 -16.697 1.00 35.75 109 ALA A C 1
ATOM 734 O O . ALA A 1 109 ? -51.253 31.780 -16.583 1.00 35.75 109 ALA A O 1
ATOM 735 N N . VAL A 1 110 ? -49.459 30.769 -15.676 1.00 36.00 110 VAL A N 1
ATOM 736 C CA . VAL A 1 110 ? -49.899 30.894 -14.283 1.00 36.00 110 VAL A CA 1
ATOM 737 C C . VAL A 1 110 ? -48.713 31.335 -13.436 1.00 36.00 110 VAL A C 1
ATOM 739 O O . VAL A 1 110 ? -47.764 30.594 -13.195 1.00 36.00 110 VAL A O 1
ATOM 742 N N . THR A 1 111 ? -48.803 32.589 -13.014 1.00 37.78 111 THR A N 1
ATOM 743 C CA . THR A 1 111 ? -48.023 33.230 -11.963 1.00 37.78 111 THR A CA 1
ATOM 744 C C . THR A 1 111 ? -48.602 32.803 -10.614 1.00 37.78 111 THR A C 1
ATOM 746 O O . THR A 1 111 ? -49.791 33.011 -10.387 1.00 37.78 111 THR A O 1
ATOM 749 N N . VAL A 1 112 ? -47.792 32.270 -9.696 1.00 37.62 112 VAL A N 1
ATOM 750 C CA . VAL A 1 112 ? -48.137 32.225 -8.263 1.00 37.62 112 VAL A CA 1
ATOM 751 C C . VAL A 1 112 ? -46.922 32.667 -7.453 1.00 37.62 112 VAL A C 1
ATOM 753 O O . VAL A 1 112 ? -45.835 32.104 -7.561 1.00 37.62 112 VAL A O 1
ATOM 756 N N . ALA A 1 113 ? -47.139 33.737 -6.694 1.00 35.56 113 ALA A N 1
ATOM 757 C CA . ALA A 1 113 ? -46.224 34.369 -5.753 1.00 35.56 113 ALA A CA 1
ATOM 758 C C . ALA A 1 113 ? -46.308 33.677 -4.357 1.00 35.56 113 ALA A C 1
ATOM 760 O O . ALA A 1 113 ? -47.087 32.740 -4.190 1.00 35.56 113 ALA A O 1
ATOM 761 N N . PRO A 1 114 ? -45.493 34.084 -3.365 1.00 47.75 114 PRO A N 1
ATOM 762 C CA . PRO A 1 114 ? -44.938 33.222 -2.317 1.00 47.75 114 PRO A CA 1
ATOM 763 C C . PRO A 1 114 ? -45.861 33.005 -1.108 1.00 47.75 114 PRO A C 1
ATOM 765 O O . PRO A 1 114 ? -46.705 33.843 -0.799 1.00 47.75 114 PRO A O 1
ATOM 768 N N . ALA A 1 115 ? -45.619 31.924 -0.359 1.00 35.06 115 ALA A N 1
ATOM 769 C CA . ALA A 1 115 ? -46.196 31.707 0.966 1.00 35.06 115 ALA A CA 1
ATOM 770 C C . ALA A 1 115 ? -45.092 31.577 2.027 1.00 35.06 115 ALA A C 1
ATOM 772 O O . ALA A 1 115 ? -44.182 30.754 1.924 1.00 35.06 115 ALA A O 1
ATOM 773 N N . SER A 1 116 ? -45.204 32.444 3.029 1.00 34.59 116 SER A N 1
ATOM 774 C CA . SER A 1 116 ? -44.358 32.614 4.205 1.00 34.59 116 SER A CA 1
ATOM 775 C C . SER A 1 116 ? -44.285 31.365 5.088 1.00 34.59 116 SER A C 1
ATOM 777 O O . SER A 1 116 ? -45.303 30.748 5.393 1.00 34.59 116 SER A O 1
ATOM 779 N N . ILE A 1 117 ? -43.081 31.041 5.566 1.00 42.28 117 ILE A N 1
ATOM 780 C CA . ILE A 1 117 ? -42.848 30.014 6.588 1.00 42.28 117 ILE A CA 1
ATOM 781 C C . ILE A 1 117 ? -42.972 30.666 7.968 1.00 42.28 117 ILE A C 1
ATOM 783 O O . ILE A 1 117 ? -42.237 31.597 8.296 1.00 42.28 117 ILE A O 1
ATOM 787 N N . ALA A 1 118 ? -43.922 30.170 8.759 1.00 38.41 118 ALA A N 1
ATOM 788 C CA . ALA A 1 118 ? -44.142 30.549 10.146 1.00 38.41 118 ALA A CA 1
ATOM 789 C C . ALA A 1 118 ? -43.152 29.835 11.084 1.00 38.41 118 ALA A C 1
ATOM 791 O O . ALA A 1 118 ? -42.920 28.630 10.985 1.00 38.41 118 ALA A O 1
ATOM 792 N N . THR A 1 119 ? -42.600 30.604 12.014 1.00 40.34 119 THR A N 1
ATOM 793 C CA . THR A 1 119 ? -41.805 30.194 13.176 1.00 40.34 119 THR A CA 1
ATOM 794 C C . THR A 1 119 ? -42.670 29.477 14.224 1.00 40.34 119 THR A C 1
ATOM 796 O O . THR A 1 119 ? -43.738 29.990 14.563 1.00 40.34 119 THR A O 1
ATOM 799 N N . PRO A 1 120 ? -42.225 28.353 14.818 1.00 48.88 120 PRO A N 1
ATOM 800 C CA . PRO A 1 120 ? -42.858 27.806 16.014 1.00 48.88 120 PRO A CA 1
ATOM 801 C C . PRO A 1 120 ? -42.241 28.372 17.306 1.00 48.88 120 PRO A C 1
ATOM 803 O O . PRO A 1 120 ? -41.023 28.481 17.452 1.00 48.88 120 PRO A O 1
ATOM 806 N N . ALA A 1 121 ? -43.127 28.728 18.237 1.00 42.91 121 ALA A N 1
ATOM 807 C CA . ALA A 1 121 ? -42.857 29.209 19.590 1.00 42.91 121 ALA A CA 1
ATOM 808 C C . ALA A 1 121 ? -42.457 28.068 20.563 1.00 42.91 121 ALA A C 1
ATOM 810 O O . ALA A 1 121 ? -42.738 26.900 20.281 1.00 42.91 121 ALA A O 1
ATOM 811 N N . PRO A 1 122 ? -41.818 28.383 21.711 1.00 52.88 122 PRO A N 1
ATOM 812 C CA . PRO A 1 122 ? -41.234 27.397 22.622 1.00 52.88 122 PRO A CA 1
ATOM 813 C C . PRO A 1 122 ? -42.228 26.830 23.650 1.00 52.88 122 PRO A C 1
ATOM 815 O O . PRO A 1 122 ? -43.170 27.494 24.080 1.00 52.88 122 PRO A O 1
ATOM 818 N N . VAL A 1 123 ? -41.965 25.591 24.074 1.00 46.69 123 VAL A N 1
ATOM 819 C CA . VAL A 1 123 ? -42.737 24.815 25.061 1.00 46.69 123 VAL A CA 1
ATOM 820 C C . VAL A 1 123 ? -42.173 25.051 26.476 1.00 46.69 123 VAL A C 1
ATOM 822 O O . VAL A 1 123 ? -40.948 25.073 26.622 1.00 46.69 123 VAL A O 1
ATOM 825 N N . PRO A 1 124 ? -43.003 25.212 27.527 1.00 50.50 124 PRO A N 1
ATOM 826 C CA . PRO A 1 124 ? -42.528 25.468 28.886 1.00 50.50 124 PRO A CA 1
ATOM 827 C C . PRO A 1 124 ? -42.219 24.170 29.650 1.00 50.50 124 PRO A C 1
ATOM 829 O O . PRO A 1 124 ? -42.972 23.201 29.579 1.00 50.50 124 PRO A O 1
ATOM 832 N N . VAL A 1 125 ? -41.144 24.178 30.443 1.00 44.84 125 VAL A N 1
ATOM 833 C CA . VAL A 1 125 ? -40.832 23.133 31.434 1.00 44.84 125 VAL A CA 1
ATOM 834 C C . VAL A 1 125 ? -41.128 23.660 32.834 1.00 44.84 125 VAL A C 1
ATOM 836 O O . VAL A 1 125 ? -40.535 24.638 33.287 1.00 44.84 125 VAL A O 1
ATOM 839 N N . SER A 1 126 ? -42.079 23.009 33.500 1.00 38.97 126 SER A N 1
ATOM 840 C CA . SER A 1 126 ? -42.486 23.277 34.876 1.00 38.97 126 SER A CA 1
ATOM 841 C C . SER A 1 126 ? -41.544 22.628 35.890 1.00 38.97 126 SER A C 1
ATOM 843 O O . SER A 1 126 ? -41.090 21.498 35.726 1.00 38.97 126 SER A O 1
ATOM 845 N N . ALA A 1 127 ? -41.307 23.375 36.964 1.00 39.22 127 ALA A N 1
ATOM 846 C CA . ALA A 1 127 ? -40.583 22.991 38.162 1.00 39.22 127 ALA A CA 1
ATOM 847 C C . ALA A 1 127 ? -41.432 22.122 39.105 1.00 39.22 127 ALA A C 1
ATOM 849 O O . ALA A 1 127 ? -42.639 22.327 39.228 1.00 39.22 127 ALA A O 1
ATOM 850 N N . SER A 1 128 ? -40.774 21.207 39.816 1.00 36.50 128 SER A N 1
ATOM 851 C CA . SER A 1 128 ? -41.155 20.615 41.112 1.00 36.50 128 SER A CA 1
ATOM 852 C C . SER A 1 128 ? -40.048 19.635 41.511 1.00 36.50 128 SER A C 1
ATOM 854 O O . SER A 1 128 ? -39.484 18.989 40.638 1.00 36.50 128 SER A O 1
ATOM 856 N N . SER A 1 129 ? -39.692 19.355 42.757 1.00 36.12 129 SER A N 1
ATOM 857 C CA . SER A 1 129 ? -39.691 20.034 44.053 1.00 36.12 129 SER A CA 1
ATOM 858 C C . SER A 1 129 ? -38.855 19.115 44.953 1.00 36.12 129 SER A C 1
ATOM 860 O O . SER A 1 129 ? -38.780 17.907 44.728 1.00 36.12 129 SER A O 1
ATOM 862 N N . ALA A 1 130 ? -38.210 19.700 45.952 1.00 36.66 130 ALA A N 1
ATOM 863 C CA . ALA A 1 130 ? -37.345 19.038 46.917 1.00 36.66 130 ALA A CA 1
ATOM 864 C C . ALA A 1 130 ? -38.063 17.984 47.789 1.00 36.66 130 ALA A C 1
ATOM 866 O O . ALA A 1 130 ? -39.216 18.172 48.172 1.00 36.66 130 ALA A O 1
ATOM 867 N N . ALA A 1 131 ? -37.334 16.936 48.187 1.00 35.97 131 ALA A N 1
ATOM 868 C CA . ALA A 1 131 ? -37.640 16.140 49.375 1.00 35.97 131 ALA A CA 1
ATOM 869 C C . ALA A 1 131 ? -36.346 15.668 50.061 1.00 35.97 131 ALA A C 1
ATOM 871 O O . ALA A 1 131 ? -35.489 15.013 49.470 1.00 35.97 131 ALA A O 1
ATOM 872 N N . THR A 1 132 ? -36.238 16.054 51.325 1.00 38.97 132 THR A N 1
ATOM 873 C CA . THR A 1 132 ? -35.164 15.845 52.297 1.00 38.97 132 THR A CA 1
ATOM 874 C C . THR A 1 132 ? -35.516 14.656 53.193 1.00 38.97 132 THR A C 1
ATOM 876 O O . THR A 1 132 ? -36.568 14.705 53.815 1.00 38.97 132 THR A O 1
ATOM 879 N N . LEU A 1 133 ? -34.640 13.656 53.344 1.00 36.91 133 LEU A N 1
ATOM 880 C CA . LEU A 1 133 ? -34.563 12.728 54.496 1.00 36.91 133 LEU A CA 1
ATOM 881 C C . LEU A 1 133 ? -33.105 12.225 54.548 1.00 36.91 133 LEU A C 1
ATOM 883 O O . LEU A 1 133 ? -32.630 11.643 53.582 1.00 36.91 133 LEU A O 1
ATOM 887 N N . SER A 1 134 ? -32.257 12.694 55.464 1.00 35.94 134 SER A N 1
ATOM 888 C CA . SER A 1 134 ? -32.111 12.342 56.889 1.00 35.94 134 SER A CA 1
ATOM 889 C C . SER A 1 134 ? -31.567 10.927 57.148 1.00 35.94 134 SER A C 1
ATOM 891 O O . SER A 1 134 ? -31.958 9.949 56.522 1.00 35.94 134 SER A O 1
ATOM 893 N N . ALA A 1 135 ? -30.599 10.886 58.060 1.00 35.72 135 ALA A N 1
ATOM 894 C CA . ALA A 1 135 ? -29.554 9.888 58.241 1.00 35.72 135 ALA A CA 1
ATOM 895 C C . ALA A 1 135 ? -29.932 8.695 59.134 1.00 35.72 135 ALA A C 1
ATOM 897 O O . ALA A 1 135 ? -30.799 8.815 59.997 1.00 35.72 135 ALA A O 1
ATOM 898 N N . SER A 1 136 ? -29.165 7.599 59.033 1.00 33.22 136 SER A N 1
ATOM 899 C CA . SER A 1 136 ? -28.601 6.886 60.196 1.00 33.22 136 SER A CA 1
ATOM 900 C C . SER A 1 136 ? -27.501 5.880 59.795 1.00 33.22 136 SER A C 1
ATOM 902 O O . SER A 1 136 ? -27.519 5.381 58.669 1.00 33.22 136 SER A O 1
ATOM 904 N N . PRO A 1 137 ? -26.529 5.600 60.689 1.00 49.88 137 PRO A N 1
ATOM 905 C CA . PRO A 1 137 ? -25.289 4.889 60.385 1.00 49.88 137 PRO A CA 1
ATOM 906 C C . PRO A 1 137 ? -25.365 3.391 60.723 1.00 49.88 137 PRO A C 1
ATOM 908 O O . PRO A 1 137 ? -26.027 2.993 61.678 1.00 49.88 137 PRO A O 1
ATOM 911 N N . VAL A 1 138 ? -24.607 2.564 59.998 1.00 41.34 138 VAL A N 1
ATOM 912 C CA . VAL A 1 138 ? -24.298 1.184 60.405 1.00 41.34 138 VAL A CA 1
ATOM 913 C C . VAL A 1 138 ? -22.791 1.057 60.561 1.00 41.34 138 VAL A C 1
ATOM 915 O O . VAL A 1 138 ? -22.024 1.348 59.645 1.00 41.34 138 VAL A O 1
ATOM 918 N N . ALA A 1 139 ? -22.387 0.649 61.758 1.00 37.06 139 ALA A N 1
ATOM 919 C CA . ALA A 1 139 ? -21.013 0.457 62.165 1.00 37.06 139 ALA A CA 1
ATOM 920 C C . ALA A 1 139 ? -20.671 -1.043 62.274 1.00 37.06 139 ALA A C 1
ATOM 922 O O . ALA A 1 139 ? -21.517 -1.853 62.640 1.00 37.06 139 ALA A O 1
ATOM 923 N N . VAL A 1 140 ? -19.381 -1.325 62.051 1.00 36.91 140 VAL A N 1
ATOM 924 C CA . VAL A 1 140 ? -18.565 -2.461 62.535 1.00 36.91 140 VAL A CA 1
ATOM 925 C C . VAL A 1 140 ? -18.737 -3.839 61.867 1.00 36.91 140 VAL A C 1
ATOM 927 O O . VAL A 1 140 ? -19.686 -4.563 62.133 1.00 36.91 140 VAL A O 1
ATOM 930 N N . ALA A 1 141 ? -17.697 -4.271 61.136 1.00 36.31 141 ALA A N 1
ATOM 931 C CA . ALA A 1 141 ? -16.817 -5.375 61.566 1.00 36.31 141 ALA A CA 1
ATOM 932 C C . ALA A 1 141 ? -15.539 -5.465 60.690 1.00 36.31 141 ALA A C 1
ATOM 934 O O . ALA A 1 141 ? -15.634 -5.348 59.467 1.00 36.31 141 ALA A O 1
ATOM 935 N N . PRO A 1 142 ? -14.344 -5.670 61.286 1.00 46.53 142 PRO A N 1
ATOM 936 C CA . PRO A 1 142 ? -13.072 -5.770 60.571 1.00 46.53 142 PRO A CA 1
ATOM 937 C C . PRO A 1 142 ? -12.770 -7.215 60.139 1.00 46.53 142 PRO A C 1
ATOM 939 O O . PRO A 1 142 ? -12.987 -8.162 60.894 1.00 46.53 142 PRO A O 1
ATOM 942 N N . VAL A 1 143 ? -12.223 -7.383 58.934 1.00 39.66 143 VAL A N 1
ATOM 943 C CA . VAL A 1 143 ? -11.775 -8.674 58.375 1.00 39.66 143 VAL A CA 1
ATOM 944 C C . VAL A 1 143 ? -10.236 -8.682 58.322 1.00 39.66 143 VAL A C 1
ATOM 946 O O . VAL A 1 143 ? -9.644 -7.646 58.013 1.00 39.66 143 VAL A O 1
ATOM 949 N N . PRO A 1 144 ? -9.573 -9.800 58.679 1.00 50.00 144 PRO A N 1
ATOM 950 C CA . PRO A 1 144 ? -8.183 -9.800 59.123 1.00 50.00 144 PRO A CA 1
ATOM 951 C C . PRO A 1 144 ? -7.139 -9.649 58.012 1.00 50.00 144 PRO A C 1
ATOM 953 O O . PRO A 1 144 ? -7.283 -10.121 56.885 1.00 50.00 144 PRO A O 1
ATOM 956 N N . VAL A 1 145 ? -6.031 -9.036 58.428 1.00 40.84 145 VAL A N 1
ATOM 957 C CA . VAL A 1 145 ? -4.743 -8.924 57.743 1.00 40.84 145 VAL A CA 1
ATOM 958 C C . VAL A 1 145 ? -4.181 -10.323 57.484 1.00 40.84 145 VAL A C 1
ATOM 960 O O . VAL A 1 145 ? -3.846 -11.046 58.421 1.00 40.84 145 VAL A O 1
ATOM 963 N N . SER A 1 146 ? -4.059 -10.698 56.209 1.00 38.69 146 SER A N 1
ATOM 964 C CA . SER A 1 146 ? -3.345 -11.906 55.796 1.00 38.69 146 SER A CA 1
ATOM 965 C C . SER A 1 146 ? -1.919 -11.547 55.384 1.00 38.69 146 SER A C 1
ATOM 967 O O . SER A 1 146 ? -1.687 -10.621 54.609 1.00 38.69 146 SER A O 1
ATOM 969 N N . ALA A 1 147 ? -0.983 -12.292 55.962 1.00 37.94 147 ALA A N 1
ATOM 970 C CA . ALA A 1 147 ? 0.450 -12.067 55.967 1.00 37.94 147 ALA A CA 1
ATOM 971 C C . ALA A 1 147 ? 1.104 -11.989 54.575 1.00 37.94 147 ALA A C 1
ATOM 973 O O . ALA A 1 147 ? 0.753 -12.707 53.638 1.00 37.94 147 ALA A O 1
ATOM 974 N N . ALA A 1 148 ? 2.119 -11.129 54.501 1.00 40.34 148 ALA A N 1
ATOM 975 C CA . ALA A 1 148 ? 3.064 -10.999 53.404 1.00 40.34 148 ALA A CA 1
ATOM 976 C C . ALA A 1 148 ? 3.939 -12.259 53.243 1.00 40.34 148 ALA A C 1
ATOM 978 O O . ALA A 1 148 ? 4.393 -12.811 54.247 1.00 40.34 148 ALA A O 1
ATOM 979 N N . PRO A 1 149 ? 4.277 -12.677 52.010 1.00 48.19 149 PRO A N 1
ATOM 980 C CA . PRO A 1 149 ? 5.409 -13.555 51.788 1.00 48.19 149 PRO A CA 1
ATOM 981 C C . PRO A 1 149 ? 6.687 -12.731 51.585 1.00 48.19 149 PRO A C 1
ATOM 983 O O . PRO A 1 149 ? 6.822 -11.947 50.645 1.00 48.19 149 PRO A O 1
ATOM 986 N N . THR A 1 150 ? 7.637 -12.954 52.486 1.00 35.06 150 THR A N 1
ATOM 987 C CA . THR A 1 150 ? 9.038 -12.541 52.419 1.00 35.06 150 THR A CA 1
ATOM 988 C C . THR A 1 150 ? 9.672 -12.992 51.100 1.00 35.06 150 THR A C 1
ATOM 990 O O . THR A 1 150 ? 9.827 -14.187 50.852 1.00 35.06 150 THR A O 1
ATOM 993 N N . VAL A 1 151 ? 10.063 -12.041 50.249 1.00 35.78 151 VAL A N 1
ATOM 994 C CA . VAL A 1 151 ? 10.866 -12.306 49.048 1.00 35.78 151 VAL A CA 1
ATOM 995 C C . VAL A 1 151 ? 12.339 -12.245 49.439 1.00 35.78 151 VAL A C 1
ATOM 997 O O . VAL A 1 151 ? 12.886 -11.177 49.696 1.00 35.78 151 VAL A O 1
ATOM 1000 N N . THR A 1 152 ? 12.982 -13.409 49.501 1.00 36.38 152 THR A N 1
ATOM 1001 C CA . THR A 1 152 ? 14.430 -13.532 49.689 1.00 36.38 152 THR A CA 1
ATOM 1002 C C . THR A 1 152 ? 15.145 -13.216 48.376 1.00 36.38 152 THR A C 1
ATOM 1004 O O . THR A 1 152 ? 15.060 -13.963 47.401 1.00 36.38 152 THR A O 1
ATOM 1007 N N . THR A 1 153 ? 15.870 -12.105 48.350 1.00 35.81 153 THR A N 1
ATOM 1008 C CA . THR A 1 153 ? 16.827 -11.732 47.308 1.00 35.81 153 THR A CA 1
ATOM 1009 C C . THR A 1 153 ? 18.014 -12.700 47.327 1.00 35.81 153 THR A C 1
ATOM 1011 O O . THR A 1 153 ? 18.793 -12.724 48.276 1.00 35.81 153 THR A O 1
ATOM 1014 N N . ARG A 1 154 ? 18.185 -13.501 46.266 1.00 34.09 154 ARG A N 1
ATOM 1015 C CA . ARG A 1 154 ? 19.461 -14.172 45.971 1.00 34.09 154 ARG A CA 1
ATOM 1016 C C . ARG A 1 154 ? 20.232 -13.355 44.944 1.00 34.09 154 ARG A C 1
ATOM 1018 O O . ARG A 1 154 ? 19.894 -13.336 43.765 1.00 34.09 154 ARG A O 1
ATOM 1025 N N . VAL A 1 155 ? 21.285 -12.709 45.430 1.00 34.88 155 VAL A N 1
ATOM 1026 C CA . VAL A 1 155 ? 22.381 -12.153 44.636 1.00 34.88 155 VAL A CA 1
ATOM 1027 C C . VAL A 1 155 ? 23.111 -13.323 43.973 1.00 34.88 155 VAL A C 1
ATOM 1029 O O . VAL A 1 155 ? 23.584 -14.223 44.661 1.00 34.88 155 VAL A O 1
ATOM 1032 N N . SER A 1 156 ? 23.160 -13.337 42.642 1.00 36.84 156 SER A N 1
ATOM 1033 C CA . SER A 1 156 ? 24.017 -14.240 41.868 1.00 36.84 156 SER A CA 1
ATOM 1034 C C . SER A 1 156 ? 25.048 -13.393 41.136 1.00 36.84 156 SER A C 1
ATOM 1036 O O . SER A 1 156 ? 24.702 -12.506 40.360 1.00 36.84 156 SER A O 1
ATOM 1038 N N . THR A 1 157 ? 26.308 -13.648 41.458 1.00 40.44 157 THR A N 1
ATOM 1039 C CA . THR A 1 157 ? 27.515 -13.072 40.868 1.00 40.44 157 THR A CA 1
ATOM 1040 C C . THR A 1 157 ? 27.687 -13.497 39.401 1.00 40.44 157 THR A C 1
ATOM 1042 O O . THR A 1 157 ? 27.269 -14.596 39.029 1.00 40.44 157 THR A O 1
ATOM 1045 N N . PRO A 1 158 ? 28.309 -12.662 38.548 1.00 44.50 158 PRO A N 1
ATOM 1046 C CA . PRO A 1 158 ? 28.583 -13.018 37.162 1.00 44.50 158 PRO A CA 1
ATOM 1047 C C . PRO A 1 158 ? 29.860 -13.863 37.044 1.00 44.50 158 PRO A C 1
ATOM 1049 O O . PRO A 1 158 ? 30.921 -13.484 37.540 1.00 44.50 158 PRO A O 1
ATOM 1052 N N . ALA A 1 159 ? 29.755 -15.000 36.353 1.00 35.28 159 ALA A N 1
ATOM 1053 C CA . ALA A 1 159 ? 30.898 -15.784 35.903 1.00 35.28 159 ALA A CA 1
ATOM 1054 C C . ALA A 1 159 ? 31.482 -15.164 34.625 1.00 35.28 159 ALA A C 1
ATOM 1056 O O . ALA A 1 159 ? 30.762 -14.906 33.658 1.00 35.28 159 ALA A O 1
ATOM 1057 N N . ALA A 1 160 ? 32.790 -14.924 34.657 1.00 34.59 160 ALA A N 1
ATOM 1058 C CA . ALA A 1 160 ? 33.600 -14.482 33.535 1.00 34.59 160 ALA A CA 1
ATOM 1059 C C . ALA A 1 160 ? 33.569 -15.515 32.396 1.00 34.59 160 ALA A C 1
ATOM 1061 O O . ALA A 1 160 ? 33.699 -16.715 32.633 1.00 34.59 160 ALA A O 1
ATOM 1062 N N . VAL A 1 161 ? 33.411 -15.038 31.161 1.00 38.66 161 VAL A N 1
ATOM 1063 C CA . VAL A 1 161 ? 33.592 -15.838 29.945 1.00 38.66 161 VAL A CA 1
ATOM 1064 C C . VAL A 1 161 ? 34.866 -15.350 29.273 1.00 38.66 161 VAL A C 1
ATOM 1066 O O . VAL A 1 161 ? 34.960 -14.197 28.855 1.00 38.66 161 VAL A O 1
ATOM 1069 N N . GLU A 1 162 ? 35.851 -16.240 29.226 1.00 35.06 162 GLU A N 1
ATOM 1070 C CA . GLU A 1 162 ? 37.139 -16.050 28.573 1.00 35.06 162 GLU A CA 1
ATOM 1071 C C . GLU A 1 162 ? 36.989 -16.044 27.045 1.00 35.06 162 GLU A C 1
ATOM 1073 O O . GLU A 1 162 ? 36.315 -16.885 26.445 1.00 35.06 162 GLU A O 1
ATOM 1078 N N . SER A 1 163 ? 37.648 -15.071 26.418 1.00 32.94 163 SER A N 1
ATOM 1079 C CA . SER A 1 163 ? 37.817 -14.946 24.973 1.00 32.94 163 SER A CA 1
ATOM 1080 C C . SER A 1 163 ? 38.782 -16.010 24.451 1.00 32.94 163 SER A C 1
ATOM 1082 O O . SER A 1 163 ? 39.952 -16.019 24.826 1.00 32.94 163 SER A O 1
ATOM 1084 N N . ILE A 1 164 ? 38.325 -16.859 23.526 1.00 39.25 164 ILE A N 1
ATOM 1085 C CA . ILE A 1 164 ? 39.197 -17.769 22.773 1.00 39.25 164 ILE A CA 1
ATOM 1086 C C . ILE A 1 164 ? 39.473 -17.164 21.396 1.00 39.25 164 ILE A C 1
ATOM 1088 O O . ILE A 1 164 ? 38.642 -17.192 20.487 1.00 39.25 164 ILE A O 1
ATOM 1092 N N . THR A 1 165 ? 40.676 -16.623 21.252 1.00 35.03 165 THR A N 1
ATOM 1093 C CA . THR A 1 165 ? 41.305 -16.214 19.995 1.00 35.03 165 THR A CA 1
ATOM 1094 C C . THR A 1 165 ? 41.749 -17.469 19.238 1.00 35.03 165 THR A C 1
ATOM 1096 O O . THR A 1 165 ? 42.512 -18.269 19.770 1.00 35.03 165 THR A O 1
ATOM 1099 N N . SER A 1 166 ? 41.298 -17.664 17.997 1.00 36.88 166 SER A N 1
ATOM 1100 C CA . SER A 1 166 ? 41.794 -18.741 17.124 1.00 36.88 166 SER A CA 1
ATOM 1101 C C . SER A 1 166 ? 42.410 -18.161 15.858 1.00 36.88 166 SER A C 1
ATOM 1103 O O . SER A 1 166 ? 41.726 -17.804 14.903 1.00 36.88 166 SER A O 1
ATOM 1105 N N . THR A 1 167 ? 43.736 -18.083 15.888 1.00 35.06 167 THR A N 1
ATOM 1106 C CA . THR A 1 167 ? 44.628 -17.851 14.753 1.00 35.06 167 THR A CA 1
ATOM 1107 C C . THR A 1 167 ? 44.839 -19.185 14.039 1.00 35.06 167 THR A C 1
ATOM 1109 O O . THR A 1 167 ? 45.405 -20.096 14.638 1.00 35.06 167 THR A O 1
ATOM 1112 N N . VAL A 1 168 ? 44.442 -19.325 12.769 1.00 39.97 168 VAL A N 1
ATOM 1113 C CA . VAL A 1 168 ? 44.914 -20.441 11.930 1.00 39.97 168 VAL A CA 1
ATOM 1114 C C . VAL A 1 168 ? 45.431 -19.926 10.594 1.00 39.97 168 VAL A C 1
ATOM 1116 O O . VAL A 1 168 ? 44.837 -19.094 9.915 1.00 39.97 168 VAL A O 1
ATOM 1119 N N . LYS A 1 169 ? 46.624 -20.437 10.319 1.00 39.47 169 LYS A N 1
ATOM 1120 C CA . LYS A 1 169 ? 47.664 -20.038 9.389 1.00 39.47 169 LYS A CA 1
ATOM 1121 C C . LYS A 1 169 ? 47.442 -20.699 8.027 1.00 39.47 169 LYS A C 1
ATOM 1123 O O . LYS A 1 169 ? 47.085 -21.870 7.945 1.00 39.47 169 LYS A O 1
ATOM 1128 N N . SER A 1 170 ? 47.692 -19.931 6.978 1.00 35.00 170 SER A N 1
ATOM 1129 C CA . SER A 1 170 ? 47.778 -20.342 5.579 1.00 35.00 170 SER A CA 1
ATOM 1130 C C . SER A 1 170 ? 48.989 -21.247 5.322 1.00 35.00 170 SER A C 1
ATOM 1132 O O . SER A 1 170 ? 50.090 -20.942 5.778 1.00 35.00 170 SER A O 1
ATOM 1134 N N . VAL A 1 171 ? 48.813 -22.314 4.533 1.00 41.69 171 VAL A N 1
ATOM 1135 C CA . VAL A 1 171 ? 49.907 -23.017 3.836 1.00 41.69 171 VAL A CA 1
ATOM 1136 C C . VAL A 1 171 ? 49.435 -23.445 2.443 1.00 41.69 171 VAL A C 1
ATOM 1138 O O . VAL A 1 171 ? 48.307 -23.898 2.260 1.00 41.69 171 VAL A O 1
ATOM 1141 N N . ALA A 1 172 ? 50.319 -23.213 1.474 1.00 38.06 172 ALA A N 1
ATOM 1142 C CA . ALA A 1 172 ? 50.160 -23.365 0.036 1.00 38.06 172 ALA A CA 1
ATOM 1143 C C . ALA A 1 172 ? 50.419 -24.801 -0.483 1.00 38.06 172 ALA A C 1
ATOM 1145 O O . ALA A 1 172 ? 50.909 -25.662 0.240 1.00 38.06 172 ALA A O 1
ATOM 1146 N N . ALA A 1 173 ? 50.067 -24.991 -1.762 1.00 38.38 173 ALA A N 1
ATOM 1147 C CA . ALA A 1 173 ? 50.067 -26.197 -2.610 1.00 38.38 173 ALA A CA 1
ATOM 1148 C C . ALA A 1 173 ? 51.412 -26.956 -2.741 1.00 38.38 173 ALA A C 1
ATOM 1150 O O . ALA A 1 173 ? 52.447 -26.415 -2.349 1.00 38.38 173 ALA A O 1
ATOM 1151 N N . PRO A 1 174 ? 51.434 -28.181 -3.330 1.00 51.31 174 PRO A N 1
ATOM 1152 C CA . PRO A 1 174 ? 51.677 -28.332 -4.789 1.00 51.31 174 PRO A CA 1
ATOM 1153 C C . PRO A 1 174 ? 50.973 -29.566 -5.465 1.00 51.31 174 PRO A C 1
ATOM 1155 O O . PRO A 1 174 ? 50.200 -30.254 -4.798 1.00 51.31 174 PRO A O 1
ATOM 1158 N N . PRO A 1 175 ? 51.149 -29.815 -6.794 1.00 55.91 175 PRO A N 1
ATOM 1159 C CA . PRO A 1 175 ? 50.209 -30.549 -7.667 1.00 55.91 175 PRO A CA 1
ATOM 1160 C C . PRO A 1 175 ? 50.637 -31.996 -8.010 1.00 55.91 175 PRO A C 1
ATOM 1162 O O . PRO A 1 175 ? 51.751 -32.397 -7.675 1.00 55.91 175 PRO A O 1
ATOM 1165 N N . PRO A 1 176 ? 49.819 -32.740 -8.788 1.00 54.88 176 PRO A N 1
ATOM 1166 C CA . PRO A 1 176 ? 50.336 -33.833 -9.616 1.00 54.88 176 PRO A CA 1
ATOM 1167 C C . PRO A 1 176 ? 49.941 -33.762 -11.117 1.00 54.88 176 PRO A C 1
ATOM 1169 O O . PRO A 1 176 ? 49.080 -32.963 -11.499 1.00 54.88 176 PRO A O 1
ATOM 1172 N N . PRO A 1 177 ? 50.606 -34.568 -11.978 1.00 54.12 177 PRO A N 1
ATOM 1173 C CA . PRO A 1 177 ? 50.710 -34.354 -13.421 1.00 54.12 177 PRO A CA 1
ATOM 1174 C C . PRO A 1 177 ? 49.746 -35.195 -14.284 1.00 54.12 177 PRO A C 1
ATOM 1176 O O . PRO A 1 177 ? 48.997 -36.044 -13.810 1.00 54.12 177 PRO A O 1
ATOM 1179 N N . ALA A 1 178 ? 49.817 -34.907 -15.585 1.00 39.72 178 ALA A N 1
ATOM 1180 C CA . ALA A 1 178 ? 49.079 -35.460 -16.717 1.00 39.72 178 ALA A CA 1
ATOM 1181 C C . ALA A 1 178 ? 49.230 -36.977 -16.955 1.00 39.72 178 ALA A C 1
ATOM 1183 O O . ALA A 1 178 ? 50.310 -37.514 -16.735 1.00 39.72 178 ALA A O 1
ATOM 1184 N N . ALA A 1 179 ? 48.209 -37.608 -17.560 1.00 36.25 179 ALA A N 1
ATOM 1185 C CA . ALA A 1 179 ? 48.353 -38.475 -18.744 1.00 36.25 179 ALA A CA 1
ATOM 1186 C C . ALA A 1 179 ? 47.001 -38.969 -19.312 1.00 36.25 179 ALA A C 1
ATOM 1188 O O . ALA A 1 179 ? 46.011 -39.130 -18.607 1.00 36.25 179 ALA A O 1
ATOM 1189 N N . ALA A 1 180 ? 47.040 -39.183 -20.627 1.00 37.03 180 ALA A N 1
ATOM 1190 C CA . ALA A 1 180 ? 46.052 -39.631 -21.608 1.00 37.03 180 ALA A CA 1
ATOM 1191 C C . ALA A 1 180 ? 45.208 -40.890 -21.306 1.00 37.03 180 ALA A C 1
ATOM 1193 O O . ALA A 1 180 ? 45.707 -41.839 -20.714 1.00 37.03 180 ALA A O 1
ATOM 1194 N N . ALA A 1 181 ? 43.998 -40.953 -21.889 1.00 35.50 181 ALA A N 1
ATOM 1195 C CA . ALA A 1 181 ? 43.592 -41.973 -22.879 1.00 35.50 181 ALA A CA 1
ATOM 1196 C C . ALA A 1 181 ? 42.153 -41.727 -23.396 1.00 35.50 181 ALA A C 1
ATOM 1198 O O . ALA A 1 181 ? 41.254 -41.380 -22.636 1.00 35.50 181 ALA A O 1
ATOM 1199 N N . ALA A 1 182 ? 41.951 -41.933 -24.699 1.00 39.12 182 ALA A N 1
ATOM 1200 C CA . ALA A 1 182 ? 40.660 -42.020 -25.391 1.00 39.12 182 ALA A CA 1
ATOM 1201 C C . ALA A 1 182 ? 40.464 -43.475 -25.907 1.00 39.12 182 ALA A C 1
ATOM 1203 O O . ALA A 1 182 ? 41.280 -44.336 -25.584 1.00 39.12 182 ALA A O 1
ATOM 1204 N N . PRO A 1 183 ? 39.453 -43.785 -26.737 1.00 52.66 183 PRO A N 1
ATOM 1205 C CA . PRO A 1 183 ? 38.100 -44.158 -26.335 1.00 52.66 183 PRO A CA 1
ATOM 1206 C C . PRO A 1 183 ? 37.748 -45.598 -26.770 1.00 52.66 183 PRO A C 1
ATOM 1208 O O . PRO A 1 183 ? 38.420 -46.194 -27.608 1.00 52.66 183 PRO A O 1
ATOM 1211 N N . SER A 1 184 ? 36.640 -46.151 -26.273 1.00 37.31 184 SER A N 1
ATOM 1212 C CA . SER A 1 184 ? 36.000 -47.310 -26.912 1.00 37.31 184 SER A CA 1
ATOM 1213 C C . SER A 1 184 ? 34.484 -47.154 -26.955 1.00 37.31 184 SER A C 1
ATOM 1215 O O . SER A 1 184 ? 33.795 -46.942 -25.960 1.00 37.31 184 SER A O 1
ATOM 1217 N N . SER A 1 185 ? 34.007 -47.225 -28.187 1.00 38.12 185 SER A N 1
ATOM 1218 C CA . SER A 1 185 ? 32.641 -47.360 -28.651 1.00 38.12 185 SER A CA 1
ATOM 1219 C C . SER A 1 185 ? 32.038 -48.702 -28.236 1.00 38.12 185 SER A C 1
ATOM 1221 O O . SER A 1 185 ? 32.663 -49.748 -28.382 1.00 38.12 185 SER A O 1
ATOM 1223 N N . SER A 1 186 ? 30.772 -48.698 -27.829 1.00 38.19 186 SER A N 1
ATOM 1224 C CA . SER A 1 186 ? 29.879 -49.824 -28.106 1.00 38.19 186 SER A CA 1
ATOM 1225 C C . SER A 1 186 ? 28.431 -49.357 -28.183 1.00 38.19 186 SER A C 1
ATOM 1227 O O . SER A 1 186 ? 27.986 -48.421 -27.521 1.00 38.19 186 SER A O 1
ATOM 1229 N N . SER A 1 187 ? 27.752 -49.982 -29.126 1.00 35.72 187 SER A N 1
ATOM 1230 C CA . SER A 1 187 ? 26.474 -49.648 -29.715 1.00 35.72 187 SER A CA 1
ATOM 1231 C C . SER A 1 187 ? 25.320 -50.424 -29.080 1.00 35.72 187 SER A C 1
ATOM 1233 O O . SER A 1 187 ? 25.476 -51.575 -28.691 1.00 35.72 187 SER A O 1
ATOM 1235 N N . SER A 1 188 ? 24.144 -49.787 -29.120 1.00 38.09 188 SER A N 1
ATOM 1236 C CA . SER A 1 188 ? 22.805 -50.360 -29.352 1.00 38.09 188 SER A CA 1
ATOM 1237 C C . SER A 1 188 ? 22.306 -51.531 -28.493 1.00 38.09 188 SER A C 1
ATOM 1239 O O . SER A 1 188 ? 22.734 -52.666 -28.675 1.00 38.09 188 SER A O 1
ATOM 1241 N N . THR A 1 189 ? 21.200 -51.309 -27.773 1.00 36.72 189 THR A N 1
ATOM 1242 C CA . THR A 1 189 ? 19.963 -52.084 -28.002 1.00 36.72 189 THR A CA 1
ATOM 1243 C C . THR A 1 189 ? 18.740 -51.417 -27.366 1.00 36.72 189 THR A C 1
ATOM 1245 O O . THR A 1 189 ? 18.755 -50.914 -26.248 1.00 36.72 189 THR A O 1
ATOM 1248 N N . SER A 1 190 ? 17.682 -51.394 -28.163 1.00 43.41 190 SER A N 1
ATOM 1249 C CA . SER A 1 190 ? 16.309 -50.995 -27.888 1.00 43.41 190 SER A CA 1
ATOM 1250 C C . SER A 1 190 ? 15.515 -52.144 -27.262 1.00 43.41 190 SER A C 1
ATOM 1252 O O . SER A 1 190 ? 15.590 -53.263 -27.764 1.00 43.41 190 SER A O 1
ATOM 1254 N N . SER A 1 191 ? 14.657 -51.855 -26.282 1.00 38.97 191 SER A N 1
ATOM 1255 C CA . SER A 1 191 ? 13.487 -52.692 -25.984 1.00 38.97 191 SER A CA 1
ATOM 1256 C C . SER A 1 191 ? 12.402 -51.900 -25.256 1.00 38.97 191 SER A C 1
ATOM 1258 O O . SER A 1 191 ? 12.667 -51.073 -24.384 1.00 38.97 191 SER A O 1
ATOM 1260 N N . SER A 1 192 ? 11.178 -52.162 -25.693 1.00 39.97 192 SER A N 1
ATOM 1261 C CA . SER A 1 192 ? 9.938 -51.451 -25.420 1.00 39.97 192 SER A CA 1
ATOM 1262 C C . SER A 1 192 ? 9.203 -51.968 -24.175 1.00 39.97 192 SER A C 1
ATOM 1264 O O . SER A 1 192 ? 9.322 -53.133 -23.810 1.00 39.97 192 SER A O 1
ATOM 1266 N N . SER A 1 193 ? 8.304 -51.110 -23.671 1.00 41.84 193 SER A N 1
ATOM 1267 C CA . SER A 1 193 ? 7.018 -51.398 -22.996 1.00 41.84 193 SER A CA 1
ATOM 1268 C C . SER A 1 193 ? 7.004 -52.059 -21.607 1.00 41.84 193 SER A C 1
ATOM 1270 O O . SER A 1 193 ? 7.279 -53.240 -21.453 1.00 41.84 193 SER A O 1
ATOM 1272 N N . THR A 1 194 ? 6.482 -51.339 -20.605 1.00 37.19 194 THR A N 1
ATOM 1273 C CA . THR A 1 194 ? 5.115 -51.538 -20.062 1.00 37.19 194 THR A CA 1
ATOM 1274 C C . THR A 1 194 ? 4.814 -50.563 -18.917 1.00 37.19 194 THR A C 1
ATOM 1276 O O . THR A 1 194 ? 5.690 -50.097 -18.194 1.00 37.19 194 THR A O 1
ATOM 1279 N N . SER A 1 195 ? 3.539 -50.203 -18.819 1.00 47.16 195 SER A N 1
ATOM 1280 C CA . SER A 1 195 ? 2.963 -49.199 -17.933 1.00 47.16 195 SER A CA 1
ATOM 1281 C C . SER A 1 195 ? 2.682 -49.782 -16.547 1.00 47.16 195 SER A C 1
ATOM 1283 O O . SER A 1 195 ? 1.892 -50.712 -16.422 1.00 47.16 195 SER A O 1
ATOM 1285 N N . SER A 1 196 ? 3.225 -49.173 -15.494 1.00 38.44 196 SER A N 1
ATOM 1286 C CA . SER A 1 196 ? 2.731 -49.370 -14.127 1.00 38.44 196 SER A CA 1
ATOM 1287 C C . SER A 1 196 ? 2.926 -48.094 -13.311 1.00 38.44 196 SER A C 1
ATOM 1289 O O . SER A 1 196 ? 4.051 -47.654 -13.073 1.00 38.44 196 SER A O 1
ATOM 1291 N N . ILE A 1 197 ? 1.809 -47.484 -12.903 1.00 52.34 197 ILE A N 1
ATOM 1292 C CA . ILE A 1 197 ? 1.762 -46.318 -12.017 1.00 52.34 197 ILE A CA 1
ATOM 1293 C C . ILE A 1 197 ? 2.138 -46.798 -10.612 1.00 52.34 197 ILE A C 1
ATOM 1295 O O . ILE A 1 197 ? 1.293 -47.235 -9.837 1.00 52.34 197 ILE A O 1
ATOM 1299 N N . ALA A 1 198 ? 3.427 -46.719 -10.294 1.00 40.47 198 ALA A N 1
ATOM 1300 C CA . ALA A 1 198 ? 3.953 -46.847 -8.944 1.00 40.47 198 ALA A CA 1
ATOM 1301 C C . ALA A 1 198 ? 4.591 -45.508 -8.557 1.00 40.47 198 ALA A C 1
ATOM 1303 O O . ALA A 1 198 ? 5.416 -44.963 -9.292 1.00 40.47 198 ALA A O 1
ATOM 1304 N N . ARG A 1 199 ? 4.183 -44.946 -7.412 1.00 45.72 199 ARG A N 1
ATOM 1305 C CA . ARG A 1 199 ? 4.780 -43.724 -6.858 1.00 45.72 199 ARG A CA 1
ATOM 1306 C C . ARG A 1 199 ? 6.260 -43.987 -6.588 1.00 45.72 199 ARG A C 1
ATOM 1308 O O . ARG A 1 199 ? 6.610 -44.736 -5.681 1.00 45.72 199 ARG A O 1
ATOM 1315 N N . SER A 1 200 ? 7.112 -43.371 -7.400 1.00 39.75 200 SER A N 1
ATOM 1316 C CA . SER A 1 200 ? 8.561 -43.460 -7.312 1.00 39.75 200 SER A CA 1
ATOM 1317 C C . SER A 1 200 ? 9.050 -42.866 -5.993 1.00 39.75 200 SER A C 1
ATOM 1319 O O . SER A 1 200 ? 8.985 -41.652 -5.782 1.00 39.75 200 SER A O 1
ATOM 1321 N N . PHE A 1 201 ? 9.586 -43.731 -5.133 1.00 40.91 201 PHE A N 1
ATOM 1322 C CA . PHE A 1 201 ? 10.653 -43.361 -4.211 1.00 40.91 201 PHE A CA 1
ATOM 1323 C C . PHE A 1 201 ? 11.711 -42.567 -4.984 1.00 40.91 201 PHE A C 1
ATOM 1325 O O . PHE A 1 201 ? 12.027 -42.917 -6.123 1.00 40.91 201 PHE A O 1
ATOM 1332 N N . VAL A 1 202 ? 12.234 -41.498 -4.379 1.00 43.44 202 VAL A N 1
ATOM 1333 C CA . VAL A 1 202 ? 13.341 -40.700 -4.919 1.00 43.44 202 VAL A CA 1
ATOM 1334 C C . VAL A 1 202 ? 14.552 -41.618 -5.055 1.00 43.44 202 VAL A C 1
ATOM 1336 O O . VAL A 1 202 ? 15.349 -41.777 -4.136 1.00 43.44 202 VAL A O 1
ATOM 1339 N N . THR A 1 203 ? 14.662 -42.273 -6.206 1.00 37.81 203 THR A N 1
ATOM 1340 C CA . THR A 1 203 ? 15.878 -42.924 -6.655 1.00 37.81 203 THR A CA 1
ATOM 1341 C C . THR A 1 203 ? 16.889 -41.804 -6.805 1.00 37.81 203 THR A C 1
ATOM 1343 O O . THR A 1 203 ? 16.712 -40.890 -7.613 1.00 37.81 203 THR A O 1
ATOM 1346 N N . THR A 1 204 ? 17.929 -41.839 -5.979 1.00 48.75 204 THR A N 1
ATOM 1347 C CA . THR A 1 204 ? 19.135 -41.034 -6.137 1.00 48.75 204 THR A CA 1
ATOM 1348 C C . THR A 1 204 ? 19.748 -41.401 -7.482 1.00 48.75 204 THR A C 1
ATOM 1350 O O . THR A 1 204 ? 20.562 -42.313 -7.607 1.00 48.75 204 THR A O 1
ATOM 1353 N N . LYS A 1 205 ? 19.258 -40.737 -8.533 1.00 53.34 205 LYS A N 1
ATOM 1354 C CA . LYS A 1 205 ? 19.761 -40.826 -9.898 1.00 53.34 205 LYS A CA 1
ATOM 1355 C C . LYS A 1 205 ? 21.271 -40.645 -9.784 1.00 53.34 205 LYS A C 1
ATOM 1357 O O . LYS A 1 205 ? 21.708 -39.603 -9.297 1.00 53.34 205 LYS A O 1
ATOM 1362 N N . ARG A 1 206 ? 22.028 -41.704 -10.097 1.00 48.69 206 ARG A N 1
ATOM 1363 C CA . ARG A 1 206 ? 23.490 -41.720 -9.982 1.00 48.69 206 ARG A CA 1
ATOM 1364 C C . ARG A 1 206 ? 24.003 -40.442 -10.635 1.00 48.69 206 ARG A C 1
ATOM 1366 O O . ARG A 1 206 ? 23.718 -40.215 -11.808 1.00 48.69 206 ARG A O 1
ATOM 1373 N N . PHE A 1 207 ? 24.647 -39.589 -9.843 1.00 59.97 207 PHE A N 1
ATOM 1374 C CA . PHE A 1 207 ? 25.276 -38.381 -10.353 1.00 59.97 207 PHE A CA 1
ATOM 1375 C C . PHE A 1 207 ? 26.291 -38.828 -11.394 1.00 59.97 207 PHE A C 1
ATOM 1377 O O . PHE A 1 207 ? 27.228 -39.553 -11.060 1.00 59.97 207 PHE A O 1
ATOM 1384 N N . ASN A 1 208 ? 26.061 -38.457 -12.650 1.00 72.62 208 ASN A N 1
ATOM 1385 C CA . ASN A 1 208 ? 27.084 -38.628 -13.658 1.00 72.62 208 ASN A CA 1
ATOM 1386 C C . ASN A 1 208 ? 28.172 -37.605 -13.303 1.00 72.62 208 ASN A C 1
ATOM 1388 O O . ASN A 1 208 ? 27.838 -36.426 -13.158 1.00 72.62 208 ASN A O 1
ATOM 1392 N N . PRO A 1 209 ? 29.431 -38.015 -13.081 1.00 78.62 209 PRO A N 1
ATOM 1393 C CA . PRO A 1 209 ? 30.493 -37.091 -12.677 1.00 78.62 209 PRO A CA 1
ATOM 1394 C C . PRO A 1 209 ? 30.723 -35.962 -13.698 1.00 78.62 209 PRO A C 1
ATOM 1396 O O . PRO A 1 209 ? 31.277 -34.926 -13.342 1.00 78.62 209 PRO A O 1
ATOM 1399 N N . ASP A 1 210 ? 30.227 -36.132 -14.926 1.00 83.81 210 ASP A N 1
ATOM 1400 C CA . ASP A 1 210 ? 30.306 -35.162 -16.019 1.00 83.81 210 ASP A CA 1
ATOM 1401 C C . ASP A 1 210 ? 29.138 -34.155 -16.060 1.00 83.81 210 ASP A C 1
ATOM 1403 O O . ASP A 1 210 ? 29.092 -33.279 -16.930 1.00 83.81 210 ASP A O 1
ATOM 1407 N N . ASP A 1 211 ? 28.173 -34.252 -15.142 1.00 91.94 211 ASP A N 1
ATOM 1408 C CA . ASP A 1 211 ? 27.078 -33.289 -15.067 1.00 91.94 211 ASP A CA 1
ATOM 1409 C C . ASP A 1 211 ? 27.502 -32.034 -14.287 1.00 91.94 211 ASP A C 1
ATOM 1411 O O . ASP A 1 211 ? 27.857 -32.077 -13.109 1.00 91.94 211 ASP A O 1
ATOM 1415 N N . ILE A 1 212 ? 27.395 -30.872 -14.931 1.00 92.94 212 ILE A N 1
ATOM 1416 C CA . ILE A 1 212 ? 27.676 -29.560 -14.341 1.00 92.94 212 ILE A CA 1
ATOM 1417 C C . ILE A 1 212 ? 26.348 -28.915 -13.913 1.00 92.94 212 ILE A C 1
ATOM 1419 O O . ILE A 1 212 ? 25.339 -29.005 -14.623 1.00 92.94 212 ILE A O 1
ATOM 1423 N N . PHE A 1 213 ? 26.330 -28.215 -12.773 1.00 94.56 213 PHE A N 1
ATOM 1424 C CA . PHE A 1 213 ? 25.150 -27.499 -12.266 1.00 94.56 213 PHE A CA 1
ATOM 1425 C C . PHE A 1 213 ? 25.003 -26.088 -12.865 1.00 94.56 213 PHE A C 1
ATOM 1427 O O . PHE A 1 213 ? 25.896 -25.247 -12.744 1.00 94.56 213 PHE A O 1
ATOM 1434 N N . CYS A 1 214 ? 23.845 -25.783 -13.464 1.00 94.56 214 CYS A N 1
ATOM 1435 C CA . CYS A 1 214 ? 23.596 -24.482 -14.090 1.00 94.56 214 CYS A CA 1
ATOM 1436 C C . CYS A 1 214 ? 22.889 -23.543 -13.113 1.00 94.56 214 CYS A C 1
ATOM 1438 O O . CYS A 1 214 ? 21.688 -23.690 -12.887 1.00 94.56 214 CYS A O 1
ATOM 1440 N N . LEU A 1 215 ? 23.559 -22.473 -12.675 1.00 89.12 215 LEU A N 1
ATOM 1441 C CA . LEU A 1 215 ? 22.961 -21.445 -11.804 1.00 89.12 215 LEU A CA 1
ATOM 1442 C C . LEU A 1 215 ? 21.710 -20.768 -12.399 1.00 89.12 215 LEU A C 1
ATOM 1444 O O . LEU A 1 215 ? 20.834 -20.332 -11.664 1.00 89.12 215 LEU A O 1
ATOM 1448 N N . GLY A 1 216 ? 21.604 -20.681 -13.730 1.00 89.88 216 GLY A N 1
ATOM 1449 C CA . GLY A 1 216 ? 20.478 -20.006 -14.387 1.00 89.88 216 GLY A CA 1
ATOM 1450 C C . GLY A 1 216 ? 19.159 -20.792 -14.414 1.00 89.88 216 GLY A C 1
ATOM 1451 O O . GLY A 1 216 ? 18.097 -20.179 -14.448 1.00 89.88 216 GLY A O 1
ATOM 1452 N N . CYS A 1 217 ? 19.201 -22.129 -14.439 1.00 93.56 217 CYS A N 1
ATOM 1453 C CA . CYS A 1 217 ? 17.997 -22.977 -14.470 1.00 93.56 217 CYS A CA 1
ATOM 1454 C C . CYS A 1 217 ? 17.933 -23.987 -13.320 1.00 93.56 217 CYS A C 1
ATOM 1456 O O . CYS A 1 217 ? 16.964 -24.738 -13.241 1.00 93.56 217 CYS A O 1
ATOM 1458 N N . CYS A 1 218 ? 18.941 -23.993 -12.445 1.00 93.38 218 CYS A N 1
ATOM 1459 C CA . CYS A 1 218 ? 19.080 -24.885 -11.297 1.00 93.38 218 CYS A CA 1
ATOM 1460 C C . CYS A 1 218 ? 18.968 -26.374 -11.664 1.00 93.38 218 CYS A C 1
ATOM 1462 O O . CYS A 1 218 ? 18.347 -27.152 -10.944 1.00 93.38 218 CYS A O 1
ATOM 1464 N N . ARG A 1 219 ? 19.538 -26.772 -12.808 1.00 93.81 219 ARG A N 1
ATOM 1465 C CA . ARG A 1 219 ? 19.564 -28.165 -13.281 1.00 93.81 219 ARG A CA 1
ATOM 1466 C C . ARG A 1 219 ? 21.002 -28.629 -13.492 1.00 93.81 219 ARG A C 1
ATOM 1468 O O . ARG A 1 219 ? 21.827 -27.849 -13.968 1.00 93.81 219 ARG A O 1
ATOM 1475 N N . ASN A 1 220 ? 21.261 -29.894 -13.166 1.00 93.88 220 ASN A N 1
ATOM 1476 C CA . ASN A 1 220 ? 22.460 -30.618 -13.586 1.00 93.88 220 ASN A CA 1
ATOM 1477 C C . ASN A 1 220 ? 22.282 -31.034 -15.048 1.00 93.88 220 ASN A C 1
ATOM 1479 O O . ASN A 1 220 ? 21.247 -31.603 -15.400 1.00 93.88 220 ASN A O 1
ATOM 1483 N N . LEU A 1 221 ? 23.235 -30.666 -15.897 1.00 95.94 221 LEU A N 1
ATOM 1484 C CA . LEU A 1 221 ? 23.218 -30.916 -17.337 1.00 95.94 221 LEU A CA 1
ATOM 1485 C C . LEU A 1 221 ? 24.612 -31.380 -17.769 1.00 95.94 221 LEU A C 1
ATOM 1487 O O . LEU A 1 221 ? 25.598 -30.976 -17.153 1.00 95.94 221 LEU A O 1
ATOM 1491 N N . SER A 1 222 ? 24.699 -32.147 -18.855 1.00 95.69 222 SER A N 1
ATOM 1492 C CA . SER A 1 222 ? 25.987 -32.589 -19.396 1.00 95.69 222 SER A CA 1
ATOM 1493 C C . SER A 1 222 ? 26.850 -31.412 -19.868 1.00 95.69 222 SER A C 1
ATOM 1495 O O . SER A 1 222 ? 26.329 -30.346 -20.221 1.00 95.69 222 SER A O 1
ATOM 1497 N N . VAL A 1 223 ? 28.170 -31.614 -19.931 1.00 95.44 223 VAL A N 1
ATOM 1498 C CA . VAL A 1 223 ? 29.149 -30.612 -20.403 1.00 95.44 223 VAL A CA 1
ATOM 1499 C C . VAL A 1 223 ? 28.771 -30.003 -21.763 1.00 95.44 223 VAL A C 1
ATOM 1501 O O . VAL A 1 223 ? 28.909 -28.792 -21.948 1.00 95.44 223 VAL A O 1
ATOM 1504 N N . ASP A 1 224 ? 28.190 -30.784 -22.680 1.00 96.12 224 ASP A N 1
ATOM 1505 C CA . ASP A 1 224 ? 27.746 -30.319 -24.007 1.00 96.12 224 ASP A CA 1
ATOM 1506 C C . ASP A 1 224 ? 26.760 -29.146 -23.940 1.00 96.12 224 ASP A C 1
ATOM 1508 O O . ASP A 1 224 ? 26.727 -28.278 -24.814 1.00 96.12 224 ASP A O 1
ATOM 1512 N N . HIS A 1 225 ? 25.974 -29.065 -22.864 1.00 96.62 225 HIS A N 1
ATOM 1513 C CA . HIS A 1 225 ? 25.012 -27.988 -22.666 1.00 96.62 225 HIS A CA 1
ATOM 1514 C C . HIS A 1 225 ? 25.674 -26.672 -22.244 1.00 96.62 225 HIS A C 1
ATOM 1516 O O . HIS A 1 225 ? 25.003 -25.640 -22.248 1.00 96.62 225 HIS A O 1
ATOM 1522 N N . TYR A 1 226 ? 26.959 -26.677 -21.890 1.00 96.56 226 TYR A N 1
ATOM 1523 C CA . TYR A 1 226 ? 27.742 -25.502 -21.494 1.00 96.56 226 TYR A CA 1
ATOM 1524 C C . TYR A 1 226 ? 28.735 -25.063 -22.565 1.00 96.56 226 TYR A C 1
ATOM 1526 O O . TYR A 1 226 ? 29.193 -23.915 -22.543 1.00 96.56 226 TYR A O 1
ATOM 1534 N N . THR A 1 227 ? 29.049 -25.950 -23.504 1.00 95.88 227 THR A N 1
ATOM 1535 C CA . THR A 1 227 ? 29.966 -25.685 -24.607 1.00 95.88 227 THR A CA 1
ATOM 1536 C C . THR A 1 227 ? 29.254 -24.908 -25.708 1.00 95.88 227 THR A C 1
ATOM 1538 O O . THR A 1 227 ? 28.165 -25.260 -26.158 1.00 95.88 227 THR A O 1
ATOM 1541 N N . CYS A 1 228 ? 29.847 -23.798 -26.145 1.00 93.12 228 CYS A N 1
ATOM 1542 C CA . CYS A 1 228 ? 29.329 -23.055 -27.290 1.00 93.12 228 CYS A CA 1
ATOM 1543 C C . CYS A 1 228 ? 29.732 -23.772 -28.590 1.00 93.12 228 CYS A C 1
ATOM 1545 O O . CYS A 1 228 ? 30.936 -23.865 -28.834 1.00 93.12 228 CYS A O 1
ATOM 1547 N N . PRO A 1 229 ? 28.786 -24.190 -29.455 1.00 90.56 229 PRO A N 1
ATOM 1548 C CA . PRO A 1 229 ? 29.093 -25.015 -30.630 1.00 90.56 229 PRO A CA 1
ATOM 1549 C C . PRO A 1 229 ? 30.069 -24.342 -31.606 1.00 90.56 229 PRO A C 1
ATOM 1551 O O . PRO A 1 229 ? 30.851 -25.012 -32.263 1.00 90.56 229 PRO A O 1
ATOM 1554 N N . ASN A 1 230 ? 30.079 -23.007 -31.653 1.00 92.88 230 ASN A N 1
ATOM 1555 C CA . ASN A 1 230 ? 30.927 -22.265 -32.590 1.00 92.88 230 ASN A CA 1
ATOM 1556 C C . ASN A 1 230 ? 32.338 -21.973 -32.060 1.00 92.88 230 ASN A C 1
ATOM 1558 O O . ASN A 1 230 ? 33.201 -21.585 -32.836 1.00 92.88 230 ASN A O 1
ATOM 1562 N N . THR A 1 231 ? 32.572 -22.048 -30.745 1.00 93.56 231 THR A N 1
ATOM 1563 C CA . THR A 1 231 ? 33.849 -21.604 -30.149 1.00 93.56 231 THR A CA 1
ATOM 1564 C C . THR A 1 231 ? 34.508 -22.644 -29.259 1.00 93.56 231 THR A C 1
ATOM 1566 O O . THR A 1 231 ? 35.593 -22.378 -28.747 1.00 93.56 231 THR A O 1
ATOM 1569 N N . ASN A 1 232 ? 33.844 -23.777 -29.010 1.00 92.31 232 ASN A N 1
ATOM 1570 C CA . ASN A 1 232 ? 34.268 -24.830 -28.084 1.00 92.31 232 ASN A CA 1
ATOM 1571 C C . ASN A 1 232 ? 34.651 -24.334 -26.676 1.00 92.31 232 ASN A C 1
ATOM 1573 O O . ASN A 1 232 ? 35.274 -25.049 -25.899 1.00 92.31 232 ASN A O 1
ATOM 1577 N N . ARG A 1 233 ? 34.254 -23.109 -26.305 1.00 95.62 233 ARG A N 1
ATOM 1578 C CA . ARG A 1 233 ? 34.443 -22.581 -24.952 1.00 95.62 233 ARG A CA 1
ATOM 1579 C C . ARG A 1 233 ? 33.323 -23.088 -24.053 1.00 95.62 233 ARG A C 1
ATOM 1581 O O . ARG A 1 233 ? 32.150 -22.978 -24.421 1.00 95.62 233 ARG A O 1
ATOM 1588 N N . ILE A 1 234 ? 33.695 -23.573 -22.873 1.00 92.94 234 ILE A N 1
ATOM 1589 C CA . ILE A 1 234 ? 32.775 -23.991 -21.811 1.00 92.94 234 ILE A CA 1
ATOM 1590 C C . ILE A 1 234 ? 32.402 -22.762 -20.976 1.00 92.94 234 ILE A C 1
ATOM 1592 O O . ILE A 1 234 ? 33.263 -21.978 -20.575 1.00 92.94 234 ILE A O 1
ATOM 1596 N N . PHE A 1 235 ? 31.109 -22.562 -20.730 1.00 94.88 235 PHE A N 1
ATOM 1597 C CA . PHE A 1 235 ? 30.587 -21.437 -19.952 1.00 94.88 235 PHE A CA 1
ATOM 1598 C C . PHE A 1 235 ? 30.031 -21.901 -18.601 1.00 94.88 235 PHE A C 1
ATOM 1600 O O . PHE A 1 235 ? 29.665 -23.052 -18.437 1.00 94.88 235 PHE A O 1
ATOM 1607 N N . LYS A 1 236 ? 29.890 -20.986 -17.630 1.00 93.75 236 LYS A N 1
ATOM 1608 C CA . LYS A 1 236 ? 29.292 -21.285 -16.306 1.00 93.75 236 LYS A CA 1
ATOM 1609 C C . LYS A 1 236 ? 27.765 -21.471 -16.324 1.00 93.75 236 LYS A C 1
ATOM 1611 O O . LYS A 1 236 ? 27.162 -21.809 -15.313 1.00 93.75 236 LYS A O 1
ATOM 1616 N N . SER A 1 237 ? 27.113 -21.168 -17.444 1.00 95.56 237 SER A N 1
ATOM 1617 C CA . SER A 1 237 ? 25.660 -21.275 -17.610 1.00 95.56 237 SER A CA 1
ATOM 1618 C C . SER A 1 237 ? 25.340 -22.029 -18.889 1.00 95.56 237 SER A C 1
ATOM 1620 O O . SER A 1 237 ? 26.049 -21.881 -19.887 1.00 95.56 237 SER A O 1
ATOM 1622 N N . CYS A 1 238 ? 24.268 -22.821 -18.862 1.00 97.25 238 CYS A N 1
ATOM 1623 C CA . CYS A 1 238 ? 23.891 -23.633 -20.007 1.00 97.25 238 CYS A CA 1
ATOM 1624 C C . CYS A 1 238 ? 23.450 -22.769 -21.199 1.00 97.25 238 CYS A C 1
ATOM 1626 O O . CYS A 1 238 ? 23.020 -21.617 -21.055 1.00 97.25 238 CYS A O 1
ATOM 1628 N N . ASN A 1 239 ? 23.517 -23.345 -22.394 1.00 96.19 239 ASN A N 1
ATOM 1629 C CA . ASN A 1 239 ? 23.211 -22.693 -23.660 1.00 96.19 239 ASN A CA 1
ATOM 1630 C C . ASN A 1 239 ? 21.785 -22.126 -23.687 1.00 96.19 239 ASN A C 1
ATOM 1632 O O . ASN A 1 239 ? 21.594 -21.001 -24.148 1.00 96.19 239 ASN A O 1
ATOM 1636 N N . ALA A 1 240 ? 20.805 -22.821 -23.100 1.00 95.69 240 ALA A N 1
ATOM 1637 C CA . ALA A 1 240 ? 19.432 -22.325 -22.983 1.00 95.69 240 ALA A CA 1
ATOM 1638 C C . ALA A 1 240 ? 19.342 -21.045 -22.127 1.00 95.69 240 ALA A C 1
ATOM 1640 O O . ALA A 1 240 ? 18.748 -20.049 -22.550 1.00 95.69 240 ALA A O 1
ATOM 1641 N N . CYS A 1 241 ? 19.980 -21.028 -20.950 1.00 95.38 241 CYS A N 1
ATOM 1642 C CA . CYS A 1 241 ? 20.030 -19.847 -20.082 1.00 95.38 241 CYS A CA 1
ATOM 1643 C C . CYS A 1 241 ? 20.777 -18.682 -20.739 1.00 95.38 241 CYS A C 1
ATOM 1645 O O . CYS A 1 241 ? 20.322 -17.540 -20.664 1.00 95.38 241 CYS A O 1
ATOM 1647 N N . ARG A 1 242 ? 21.886 -18.956 -21.434 1.00 94.19 242 ARG A N 1
ATOM 1648 C CA . ARG A 1 242 ? 22.647 -17.941 -22.178 1.00 94.19 242 ARG A CA 1
ATOM 1649 C C . ARG A 1 242 ? 21.853 -17.367 -23.340 1.00 94.19 242 ARG A C 1
ATOM 1651 O O . ARG A 1 242 ? 21.866 -16.155 -23.533 1.00 94.19 242 ARG A O 1
ATOM 1658 N N . HIS A 1 243 ? 21.139 -18.203 -24.089 1.00 91.62 243 HIS A N 1
ATOM 1659 C CA . HIS A 1 243 ? 20.286 -17.751 -25.183 1.00 91.62 243 HIS A CA 1
ATOM 1660 C C . HIS A 1 243 ? 19.142 -16.877 -24.661 1.00 91.62 243 HIS A C 1
ATOM 1662 O O . HIS A 1 243 ? 18.908 -15.791 -25.186 1.00 91.62 243 HIS A O 1
ATOM 1668 N N . LYS A 1 244 ? 18.501 -17.282 -23.558 1.00 90.06 244 LYS A N 1
ATOM 1669 C CA . LYS A 1 244 ? 17.475 -16.481 -22.878 1.00 90.06 244 LYS A CA 1
ATOM 1670 C C . LYS A 1 244 ? 18.031 -15.139 -22.391 1.00 90.06 244 LYS A C 1
ATOM 1672 O O . LYS A 1 244 ? 17.400 -14.112 -22.608 1.00 90.06 244 LYS A O 1
ATOM 1677 N N . SER A 1 245 ? 19.237 -15.131 -21.818 1.00 88.50 245 SER A N 1
ATOM 1678 C CA . SER A 1 245 ? 19.936 -13.903 -21.419 1.00 88.50 245 SER A CA 1
ATOM 1679 C C . SER A 1 245 ? 20.258 -13.002 -22.617 1.00 88.50 245 SER A C 1
ATOM 1681 O O . SER A 1 245 ? 19.990 -11.810 -22.553 1.00 88.50 245 SER A O 1
ATOM 1683 N N . ARG A 1 246 ? 20.721 -13.556 -23.749 1.00 87.81 246 ARG A N 1
ATOM 1684 C CA . ARG A 1 246 ? 20.968 -12.793 -24.989 1.00 87.81 246 ARG A CA 1
ATOM 1685 C C . ARG A 1 246 ? 19.695 -12.222 -25.607 1.00 87.81 246 ARG A C 1
ATOM 1687 O O . ARG A 1 246 ? 19.711 -11.098 -26.092 1.00 87.81 246 ARG A O 1
ATOM 1694 N N . ILE A 1 247 ? 18.597 -12.979 -25.621 1.00 83.81 247 ILE A N 1
ATOM 1695 C CA . ILE A 1 247 ? 17.299 -12.463 -26.080 1.00 83.81 247 ILE A CA 1
ATOM 1696 C C . ILE A 1 247 ? 16.852 -11.323 -25.163 1.00 83.81 247 ILE A C 1
ATOM 1698 O O . ILE A 1 247 ? 16.419 -10.279 -25.645 1.00 83.81 247 ILE A O 1
ATOM 1702 N N . ASN A 1 248 ? 16.985 -11.506 -23.848 1.00 75.69 248 ASN A N 1
ATOM 1703 C CA . ASN A 1 248 ? 16.616 -10.488 -22.875 1.00 75.69 248 ASN A CA 1
ATOM 1704 C C . ASN A 1 248 ? 17.504 -9.243 -23.004 1.00 75.69 248 ASN A C 1
ATOM 1706 O O . ASN A 1 248 ? 16.972 -8.142 -23.023 1.00 75.69 248 ASN A O 1
ATOM 1710 N N . SER A 1 249 ? 18.819 -9.387 -23.188 1.00 77.06 249 SER A N 1
ATOM 1711 C CA . SER A 1 249 ? 19.729 -8.249 -23.350 1.00 77.06 249 SER A CA 1
ATOM 1712 C C . SER A 1 249 ? 19.513 -7.503 -24.669 1.00 77.06 249 SER A C 1
ATOM 1714 O O . SER A 1 249 ? 19.564 -6.277 -24.681 1.00 77.06 249 SER A O 1
ATOM 1716 N N . LYS A 1 250 ? 19.171 -8.208 -25.758 1.00 73.12 250 LYS A N 1
ATOM 1717 C CA . LYS A 1 250 ? 18.779 -7.582 -27.034 1.00 73.12 250 LYS A CA 1
ATOM 1718 C C . LYS A 1 250 ? 17.429 -6.861 -26.958 1.00 73.12 250 LYS A C 1
ATOM 1720 O O . LYS A 1 250 ? 17.238 -5.864 -27.643 1.00 73.12 250 LYS A O 1
ATOM 1725 N N . LYS A 1 251 ? 16.495 -7.318 -26.114 1.00 61.22 251 LYS A N 1
ATOM 1726 C CA . LYS A 1 251 ? 15.239 -6.589 -25.841 1.00 61.22 251 LYS A CA 1
ATOM 1727 C C . LYS A 1 251 ? 15.443 -5.348 -24.961 1.00 61.22 251 LYS A C 1
ATOM 1729 O O . LYS A 1 251 ? 14.594 -4.464 -24.980 1.00 61.22 251 LYS A O 1
ATOM 1734 N N . VAL A 1 252 ? 16.553 -5.262 -24.224 1.00 57.50 252 VAL A N 1
ATOM 1735 C CA . VAL A 1 252 ? 16.858 -4.160 -23.289 1.00 57.50 252 VAL A CA 1
ATOM 1736 C C . VAL A 1 252 ? 17.491 -2.941 -23.981 1.00 57.50 252 VAL A C 1
ATOM 1738 O O . VAL A 1 252 ? 17.554 -1.874 -23.383 1.00 57.50 252 VAL A O 1
ATOM 1741 N N . THR A 1 253 ? 17.892 -3.037 -25.254 1.00 53.25 253 THR A N 1
ATOM 1742 C CA . THR A 1 253 ? 18.458 -1.901 -26.015 1.00 53.25 253 THR A CA 1
ATOM 1743 C C . THR A 1 253 ? 17.426 -1.095 -26.804 1.00 53.25 253 THR A C 1
ATOM 1745 O O . THR A 1 253 ? 17.802 -0.273 -27.636 1.00 53.25 253 THR A O 1
ATOM 1748 N N . ARG A 1 254 ? 16.121 -1.283 -26.565 1.00 56.78 254 ARG A N 1
ATOM 1749 C CA . ARG A 1 254 ? 15.180 -0.214 -26.912 1.00 56.78 254 ARG A CA 1
ATOM 1750 C C . ARG A 1 254 ? 15.366 0.886 -25.862 1.00 56.78 254 ARG A C 1
ATOM 1752 O O . ARG A 1 254 ? 15.271 0.560 -24.677 1.00 56.78 254 ARG A O 1
ATOM 1759 N N . PRO A 1 255 ? 15.656 2.147 -26.251 1.00 57.31 255 PRO A N 1
ATOM 1760 C CA . PRO A 1 255 ? 15.630 3.258 -25.302 1.00 57.31 255 PRO A CA 1
ATOM 1761 C C . PRO A 1 255 ? 14.305 3.176 -24.554 1.00 57.31 255 PRO A C 1
ATOM 1763 O O . PRO A 1 255 ? 13.313 2.789 -25.169 1.00 57.31 255 PRO A O 1
ATOM 1766 N N . ALA A 1 256 ? 14.311 3.438 -23.246 1.00 55.84 256 ALA A N 1
ATOM 1767 C CA . ALA A 1 256 ? 13.136 3.321 -22.390 1.00 55.84 256 ALA A CA 1
ATOM 1768 C C . ALA A 1 256 ? 11.995 4.188 -22.948 1.00 55.84 256 ALA A C 1
ATOM 1770 O O . ALA A 1 256 ? 11.840 5.348 -22.583 1.00 55.84 256 ALA A O 1
ATOM 1771 N N . THR A 1 257 ? 11.225 3.640 -23.886 1.00 61.19 257 THR A N 1
ATOM 1772 C CA . THR A 1 257 ? 10.025 4.255 -24.418 1.00 61.19 257 THR A CA 1
ATOM 1773 C C . THR A 1 257 ? 9.070 4.249 -23.253 1.00 61.19 257 THR A C 1
ATOM 1775 O O . THR A 1 257 ? 8.694 3.172 -22.775 1.00 61.19 257 THR A O 1
ATOM 1778 N N . VAL A 1 258 ? 8.769 5.447 -22.757 1.00 62.38 258 VAL A N 1
ATOM 1779 C CA . VAL A 1 258 ? 7.783 5.660 -21.706 1.00 62.38 258 VAL A CA 1
ATOM 1780 C C . VAL A 1 258 ? 6.555 4.828 -22.083 1.00 62.38 258 VAL A C 1
ATOM 1782 O O . VAL A 1 258 ? 6.059 4.972 -23.204 1.00 62.38 258 VAL A O 1
ATOM 1785 N N . PRO A 1 259 ? 6.131 3.876 -21.235 1.00 64.88 259 PRO A N 1
ATOM 1786 C CA . PRO A 1 259 ? 5.008 3.018 -21.568 1.00 64.88 259 PRO A CA 1
ATOM 1787 C C . PRO A 1 259 ? 3.790 3.897 -21.869 1.00 64.88 259 PRO A C 1
ATOM 1789 O O . PRO A 1 259 ? 3.413 4.723 -21.044 1.00 64.88 259 PRO A O 1
ATOM 1792 N N . THR A 1 260 ? 3.174 3.707 -23.038 1.00 82.69 260 THR A N 1
ATOM 1793 C CA . THR A 1 260 ? 1.980 4.423 -23.538 1.00 82.69 260 THR A CA 1
ATOM 1794 C C . THR A 1 260 ? 0.700 4.014 -22.803 1.00 82.69 260 THR A C 1
ATOM 1796 O O . THR A 1 260 ? -0.362 3.829 -23.391 1.00 82.69 260 THR A O 1
ATOM 1799 N N . LYS A 1 261 ? 0.807 3.805 -21.494 1.00 89.56 261 LYS A N 1
ATOM 1800 C CA . LYS A 1 261 ? -0.317 3.460 -20.635 1.00 89.56 261 LYS A CA 1
ATOM 1801 C C . LYS A 1 261 ? -1.084 4.721 -20.259 1.00 89.56 261 LYS A C 1
ATOM 1803 O O . LYS A 1 261 ? -0.463 5.774 -20.127 1.00 89.56 261 LYS A O 1
ATOM 1808 N N . PRO A 1 262 ? -2.408 4.619 -20.067 1.00 92.81 262 PRO A N 1
ATOM 1809 C CA . PRO A 1 262 ? -3.204 5.758 -19.646 1.00 92.81 262 PRO A CA 1
ATOM 1810 C C . PRO A 1 262 ? -2.698 6.264 -18.294 1.00 92.81 262 PRO A C 1
ATOM 1812 O O . PRO A 1 262 ? -2.538 5.485 -17.345 1.00 92.81 262 PRO A O 1
ATOM 1815 N N . THR A 1 263 ? -2.438 7.567 -18.236 1.00 95.75 263 THR A N 1
ATOM 1816 C CA . THR A 1 263 ? -2.122 8.276 -16.998 1.00 95.75 263 THR A CA 1
ATOM 1817 C C . THR A 1 263 ? -3.421 8.736 -16.362 1.00 95.75 263 THR A C 1
ATOM 1819 O O . THR A 1 263 ? -4.195 9.431 -17.009 1.00 95.75 263 THR A O 1
ATOM 1822 N N . ILE A 1 264 ? -3.645 8.341 -15.113 1.00 97.31 264 ILE A N 1
ATOM 1823 C CA . ILE A 1 264 ? -4.845 8.658 -14.334 1.00 97.31 264 ILE A CA 1
ATOM 1824 C C . ILE A 1 264 ? -4.479 9.404 -13.052 1.00 97.31 264 ILE A C 1
ATOM 1826 O O . ILE A 1 264 ? -3.342 9.315 -12.576 1.00 97.31 264 ILE A O 1
ATOM 1830 N N . SER A 1 265 ? -5.433 10.142 -12.491 1.00 97.50 265 SER A N 1
ATOM 1831 C CA . SER A 1 265 ? -5.280 10.770 -11.172 1.00 97.50 265 SER A CA 1
ATOM 1832 C C . SER A 1 265 ? -5.335 9.733 -10.034 1.00 97.50 265 SER A C 1
ATOM 1834 O O . SER A 1 265 ? -5.738 8.583 -10.238 1.00 97.50 265 SER A O 1
ATOM 1836 N N . MET A 1 266 ? -4.927 10.121 -8.819 1.00 97.00 266 MET A N 1
ATOM 1837 C CA . MET A 1 266 ? -5.038 9.259 -7.628 1.00 97.00 266 MET A CA 1
ATOM 1838 C C . MET A 1 266 ? -6.499 8.902 -7.284 1.00 97.00 266 MET A C 1
ATOM 1840 O O . MET A 1 266 ? -6.773 7.786 -6.828 1.00 97.00 266 MET A O 1
ATOM 1844 N N . ASP A 1 267 ? -7.445 9.807 -7.537 1.00 97.12 267 ASP A N 1
ATOM 1845 C CA . ASP A 1 267 ? -8.872 9.581 -7.272 1.00 97.12 267 ASP A CA 1
ATOM 1846 C C . ASP A 1 267 ? -9.503 8.645 -8.311 1.00 97.12 267 ASP A C 1
ATOM 1848 O O . ASP A 1 267 ? -10.232 7.709 -7.965 1.00 97.12 267 ASP A O 1
ATOM 1852 N N . GLU A 1 268 ? -9.149 8.816 -9.589 1.00 97.69 268 GLU A N 1
ATOM 1853 C CA . GLU A 1 268 ? -9.532 7.888 -10.660 1.00 97.69 268 GLU A CA 1
ATOM 1854 C C . GLU A 1 268 ? -8.963 6.489 -10.414 1.00 97.69 268 GLU A C 1
ATOM 1856 O O . GLU A 1 268 ? -9.643 5.491 -10.648 1.00 97.69 268 GLU A O 1
ATOM 1861 N N . PHE A 1 269 ? -7.728 6.396 -9.910 1.00 97.75 269 PHE A N 1
ATOM 1862 C CA . PHE A 1 269 ? -7.128 5.124 -9.514 1.00 97.75 269 PHE A CA 1
ATOM 1863 C C . PHE A 1 269 ? -7.946 4.430 -8.419 1.00 97.75 269 PHE A C 1
ATOM 1865 O O . PHE A 1 269 ? -8.237 3.240 -8.535 1.00 97.75 269 PHE A O 1
ATOM 1872 N N . SER A 1 270 ? -8.374 5.176 -7.400 1.00 97.44 270 SER A N 1
ATOM 1873 C CA . SER A 1 270 ? -9.209 4.649 -6.313 1.00 97.44 270 SER A CA 1
ATOM 1874 C C . SER A 1 270 ? -10.584 4.191 -6.811 1.00 97.44 270 SER A C 1
ATOM 1876 O O . SER A 1 270 ? -11.082 3.160 -6.366 1.00 97.44 270 SER A O 1
ATOM 1878 N N . THR A 1 271 ? -11.175 4.916 -7.764 1.00 97.56 271 THR A N 1
ATOM 1879 C CA . THR A 1 271 ? -12.459 4.555 -8.389 1.00 97.56 271 THR A CA 1
ATOM 1880 C C . THR A 1 271 ? -12.329 3.268 -9.202 1.00 97.56 271 THR A C 1
ATOM 1882 O O . THR A 1 271 ? -13.036 2.305 -8.932 1.00 97.56 271 THR A O 1
ATOM 1885 N N . LYS A 1 272 ? -11.318 3.170 -10.078 1.00 97.12 272 LYS A N 1
ATOM 1886 C CA . LYS A 1 272 ? -11.053 1.947 -10.857 1.00 97.12 272 LYS A CA 1
ATOM 1887 C C . LYS A 1 272 ? -10.806 0.722 -9.982 1.00 97.12 272 LYS A C 1
ATOM 1889 O O . LYS A 1 272 ? -11.169 -0.388 -10.356 1.00 97.12 272 LYS A O 1
ATOM 1894 N N . LEU A 1 273 ? -10.164 0.899 -8.829 1.00 96.94 273 LEU A N 1
ATOM 1895 C CA . LEU A 1 273 ? -9.972 -0.184 -7.866 1.00 96.94 273 LEU A CA 1
ATOM 1896 C C . LEU A 1 273 ? -11.289 -0.665 -7.249 1.00 96.94 273 LEU A C 1
ATOM 1898 O O . LEU A 1 273 ? -11.442 -1.871 -7.065 1.00 96.94 273 LEU A O 1
ATOM 1902 N N . LYS A 1 274 ? -12.223 0.246 -6.951 1.00 96.69 274 LYS A N 1
ATOM 1903 C CA . LYS A 1 274 ? -13.566 -0.106 -6.466 1.00 96.69 274 LYS A CA 1
ATOM 1904 C C . LYS A 1 274 ? -14.364 -0.837 -7.542 1.00 96.69 274 LYS A C 1
ATOM 1906 O O . LYS A 1 274 ? -14.900 -1.902 -7.256 1.00 96.69 274 LYS A O 1
ATOM 1911 N N . ASP A 1 275 ? -14.335 -0.350 -8.782 1.00 95.94 275 ASP A N 1
ATOM 1912 C CA . ASP A 1 275 ? -15.016 -0.989 -9.918 1.00 95.94 275 ASP A CA 1
ATOM 1913 C C . ASP A 1 275 ? -14.489 -2.420 -10.150 1.00 95.94 275 ASP A C 1
ATOM 1915 O O . ASP A 1 275 ? -15.245 -3.375 -10.355 1.00 95.94 275 ASP A O 1
ATOM 1919 N N . LEU A 1 276 ? -13.167 -2.606 -10.039 1.00 95.12 276 LEU A N 1
ATOM 1920 C CA . LEU A 1 276 ? -12.537 -3.928 -10.090 1.00 95.12 276 LEU A CA 1
ATOM 1921 C C . LEU A 1 276 ? -12.934 -4.822 -8.911 1.00 95.12 276 LEU A C 1
ATOM 1923 O O . LEU A 1 276 ? -12.985 -6.044 -9.065 1.00 95.12 276 LEU A O 1
ATOM 1927 N N . GLU A 1 277 ? -13.203 -4.249 -7.735 1.00 94.56 277 GLU A N 1
ATOM 1928 C CA . GLU A 1 277 ? -13.719 -4.980 -6.577 1.00 94.56 277 GLU A CA 1
ATOM 1929 C C . GLU A 1 277 ? -15.212 -5.330 -6.720 1.00 94.56 277 GLU A C 1
ATOM 1931 O O . GLU A 1 277 ? -15.670 -6.344 -6.189 1.00 94.56 277 GLU A O 1
ATOM 1936 N N . GLU A 1 278 ? -15.968 -4.598 -7.525 1.00 94.69 278 GLU A N 1
ATOM 1937 C CA . GLU A 1 278 ? -17.365 -4.920 -7.808 1.00 94.69 278 GLU A CA 1
ATOM 1938 C C . GLU A 1 278 ? -17.501 -6.041 -8.852 1.00 94.69 278 GLU A C 1
ATOM 1940 O O . GLU A 1 278 ? -18.262 -6.983 -8.649 1.00 94.69 278 GLU A O 1
ATOM 1945 N N . THR A 1 279 ? -16.656 -6.038 -9.889 1.00 93.31 279 THR A N 1
ATOM 1946 C CA . THR A 1 279 ? -16.761 -6.913 -11.085 1.00 93.31 279 THR A CA 1
ATOM 1947 C C . THR A 1 279 ? -16.540 -8.429 -10.833 1.00 93.31 279 THR A C 1
ATOM 1949 O O . THR A 1 279 ? -16.604 -9.238 -11.745 1.00 93.31 279 THR A O 1
ATOM 1952 N N . GLN A 1 280 ? -16.298 -8.870 -9.597 1.00 81.81 280 GLN A N 1
ATOM 1953 C CA . GLN A 1 280 ? -16.042 -10.268 -9.172 1.00 81.81 280 GLN A CA 1
ATOM 1954 C C . GLN A 1 280 ? -14.866 -11.044 -9.799 1.00 81.81 280 GLN A C 1
ATOM 1956 O O . GLN A 1 280 ? -14.426 -12.028 -9.202 1.00 81.81 280 GLN A O 1
ATOM 1961 N N . GLU A 1 281 ? -14.267 -10.576 -10.889 1.00 81.19 281 GLU A N 1
ATOM 1962 C CA . GLU A 1 281 ? -13.139 -11.244 -11.549 1.00 81.19 281 GLU A CA 1
ATOM 1963 C C . GLU A 1 281 ? -11.776 -10.979 -10.874 1.00 81.19 281 GLU A C 1
ATOM 1965 O O . GLU A 1 281 ? -11.644 -10.136 -9.976 1.00 81.19 281 GLU A O 1
ATOM 1970 N N . GLU A 1 282 ? -10.752 -11.749 -11.275 1.00 77.56 282 GLU A N 1
ATOM 1971 C CA . GLU A 1 282 ? -9.363 -11.553 -10.843 1.00 77.56 282 GLU A CA 1
ATOM 1972 C C . GLU A 1 282 ? -8.912 -10.127 -11.179 1.00 77.56 282 GLU A C 1
ATOM 1974 O O . GLU A 1 282 ? -8.778 -9.746 -12.343 1.00 77.56 282 GLU A O 1
ATOM 1979 N N . SER A 1 283 ? -8.679 -9.319 -10.145 1.00 88.56 283 SER A N 1
ATOM 1980 C CA . SER A 1 283 ? -8.452 -7.892 -10.309 1.00 88.56 283 SER A CA 1
ATOM 1981 C C . SER A 1 283 ? -6.989 -7.625 -10.662 1.00 88.56 283 SER A C 1
ATOM 1983 O O . SER A 1 283 ? -6.084 -7.629 -9.820 1.00 88.56 283 SER A O 1
ATOM 1985 N N . ASN A 1 284 ? -6.760 -7.404 -11.957 1.00 95.38 284 ASN A N 1
ATOM 1986 C CA . ASN A 1 284 ? -5.490 -6.957 -12.510 1.00 95.38 284 ASN A CA 1
ATOM 1987 C C . ASN A 1 284 ? -5.640 -5.539 -13.072 1.00 95.38 284 ASN A C 1
ATOM 1989 O O . ASN A 1 284 ? -6.469 -5.289 -13.943 1.00 95.38 284 ASN A O 1
ATOM 1993 N N . LEU A 1 285 ? -4.819 -4.614 -12.583 1.00 96.19 285 LEU A N 1
ATOM 1994 C CA . LEU A 1 285 ? -4.778 -3.226 -13.025 1.00 96.19 285 LEU A CA 1
ATOM 1995 C C . LEU A 1 285 ? -3.330 -2.824 -13.286 1.00 96.19 285 LEU A C 1
ATOM 1997 O O . LEU A 1 285 ? -2.478 -2.959 -12.412 1.00 96.19 285 LEU A O 1
ATOM 2001 N N . ASP A 1 286 ? -3.052 -2.291 -14.472 1.00 96.62 286 ASP A N 1
ATOM 2002 C CA . ASP A 1 286 ? -1.721 -1.817 -14.856 1.00 96.62 286 ASP A CA 1
ATOM 2003 C C . ASP A 1 286 ? -1.830 -0.428 -15.491 1.00 96.62 286 ASP A C 1
ATOM 2005 O O . ASP A 1 286 ? -2.164 -0.284 -16.668 1.00 96.62 286 ASP A O 1
ATOM 2009 N N . VAL A 1 287 ? -1.582 0.602 -14.684 1.00 97.06 287 VAL A N 1
ATOM 2010 C CA . VAL A 1 287 ? -1.844 2.010 -15.016 1.00 97.06 287 VAL A CA 1
ATOM 2011 C C . VAL A 1 287 ? -0.676 2.903 -14.609 1.00 97.06 287 VAL A C 1
ATOM 2013 O O . VAL A 1 287 ? 0.168 2.523 -13.795 1.00 97.06 287 VAL A O 1
ATOM 2016 N N . MET A 1 288 ? -0.621 4.105 -15.180 1.00 97.31 288 MET A N 1
ATOM 2017 C CA . MET A 1 288 ? 0.275 5.164 -14.721 1.00 97.31 288 MET A CA 1
ATOM 2018 C C . MET A 1 288 ? -0.522 6.085 -13.805 1.00 97.31 288 MET A C 1
ATOM 2020 O O . MET A 1 288 ? -1.541 6.626 -14.217 1.00 97.31 288 MET A O 1
ATOM 2024 N N . VAL A 1 289 ? -0.083 6.263 -12.567 1.00 97.75 289 VAL A N 1
ATOM 2025 C CA . VAL A 1 289 ? -0.770 7.112 -11.593 1.00 97.75 289 VAL A CA 1
ATOM 2026 C C . VAL A 1 289 ? 0.012 8.405 -11.427 1.00 97.75 289 VAL A C 1
ATOM 2028 O O . VAL A 1 289 ? 1.213 8.370 -11.151 1.00 97.75 289 VAL A O 1
ATOM 2031 N N . ARG A 1 290 ? -0.651 9.541 -11.647 1.00 97.00 290 ARG A N 1
ATOM 2032 C CA . ARG A 1 290 ? -0.065 10.875 -11.509 1.00 97.00 290 ARG A CA 1
ATOM 2033 C C . ARG A 1 290 ? 0.093 11.220 -10.030 1.00 97.00 290 ARG A C 1
ATOM 2035 O O . ARG A 1 290 ? -0.862 11.114 -9.268 1.00 97.00 290 ARG A O 1
ATOM 2042 N N . LEU A 1 291 ? 1.293 11.641 -9.651 1.00 96.38 291 LEU A N 1
ATOM 2043 C CA . LEU A 1 291 ? 1.622 12.122 -8.316 1.00 96.38 291 LEU A CA 1
ATOM 2044 C C . LEU A 1 291 ? 1.665 13.650 -8.287 1.00 96.38 291 LEU A C 1
ATOM 2046 O O . LEU A 1 291 ? 1.986 14.305 -9.283 1.00 96.38 291 LEU A O 1
ATOM 2050 N N . GLU A 1 292 ? 1.376 14.209 -7.118 1.00 93.88 292 GLU A N 1
ATOM 2051 C CA . GLU A 1 292 ? 1.576 15.625 -6.836 1.00 93.88 292 GLU A CA 1
ATOM 2052 C C . GLU A 1 292 ? 3.060 15.888 -6.553 1.00 93.88 292 GLU A C 1
ATOM 2054 O O . GLU A 1 292 ? 3.611 15.421 -5.553 1.00 93.88 292 GLU A O 1
ATOM 2059 N N . GLY A 1 293 ? 3.711 16.621 -7.458 1.00 90.94 293 GLY A N 1
ATOM 2060 C CA . GLY A 1 293 ? 5.136 16.950 -7.386 1.00 90.94 293 GLY A CA 1
ATOM 2061 C C . GLY A 1 293 ? 6.044 16.017 -8.197 1.00 90.94 293 GLY A C 1
ATOM 2062 O O . GLY A 1 293 ? 5.630 14.983 -8.727 1.00 90.94 293 GLY A O 1
ATOM 2063 N N . SER A 1 294 ? 7.308 16.416 -8.339 1.00 88.50 294 SER A N 1
ATOM 2064 C CA . SER A 1 294 ? 8.347 15.582 -8.948 1.00 88.50 294 SER A CA 1
ATOM 2065 C C . SER A 1 294 ? 8.784 14.481 -7.986 1.00 88.50 294 SER A C 1
ATOM 2067 O O . SER A 1 294 ? 8.974 14.727 -6.797 1.00 88.50 294 SER A O 1
ATOM 2069 N N . VAL A 1 295 ? 8.980 13.264 -8.499 1.00 89.19 295 VAL A N 1
ATOM 2070 C CA . VAL A 1 295 ? 9.487 12.149 -7.693 1.00 89.19 295 VAL A CA 1
ATOM 2071 C C . VAL A 1 295 ? 10.987 12.305 -7.459 1.00 89.19 295 VAL A C 1
ATOM 2073 O O . VAL A 1 295 ? 11.798 12.120 -8.372 1.00 89.19 295 VAL A O 1
ATOM 2076 N N . GLU A 1 296 ? 11.3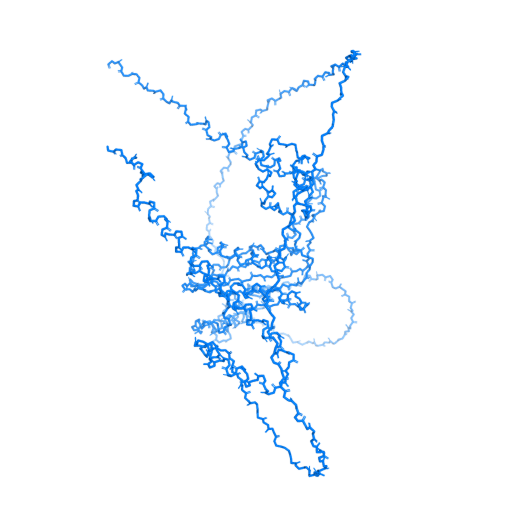54 12.584 -6.213 1.00 92.00 296 GLU A N 1
ATOM 2077 C CA . GLU A 1 296 ? 12.723 12.434 -5.731 1.00 92.00 296 GLU A CA 1
ATOM 2078 C C . GLU A 1 296 ? 13.046 10.947 -5.535 1.00 92.00 296 GLU A C 1
ATOM 2080 O O . GLU A 1 296 ? 12.231 10.172 -5.031 1.00 92.00 296 GLU A O 1
ATOM 2085 N N . MET A 1 297 ? 14.245 10.529 -5.949 1.00 92.06 297 MET A N 1
ATOM 2086 C CA . MET A 1 297 ? 14.682 9.124 -5.879 1.00 92.06 297 MET A CA 1
ATOM 2087 C C . MET A 1 297 ? 15.275 8.732 -4.519 1.00 92.06 297 MET A C 1
ATOM 2089 O O . MET A 1 297 ? 15.927 7.689 -4.407 1.00 92.06 297 MET A O 1
ATOM 2093 N N . ASP A 1 298 ? 15.041 9.552 -3.498 1.00 93.44 298 ASP A N 1
ATOM 2094 C CA . ASP A 1 298 ? 15.432 9.265 -2.127 1.00 93.44 298 ASP A CA 1
ATOM 2095 C C . ASP A 1 298 ? 14.644 8.053 -1.576 1.00 93.44 298 ASP A C 1
ATOM 2097 O O . ASP A 1 298 ? 13.421 7.967 -1.757 1.00 93.44 298 ASP A O 1
ATOM 2101 N N . PRO A 1 299 ? 15.308 7.058 -0.954 1.00 91.69 299 PRO A N 1
ATOM 2102 C CA . PRO A 1 299 ? 14.656 5.845 -0.472 1.00 91.69 299 PRO A CA 1
ATOM 2103 C C . PRO A 1 299 ? 13.495 6.090 0.497 1.00 91.69 299 PRO A C 1
ATOM 2105 O O . PRO A 1 299 ? 12.532 5.312 0.447 1.00 91.69 299 PRO A O 1
ATOM 2108 N N . ASP A 1 300 ? 13.560 7.126 1.337 1.00 93.38 300 ASP A N 1
ATOM 2109 C CA . ASP A 1 300 ? 12.518 7.429 2.316 1.00 93.38 300 ASP A CA 1
ATOM 2110 C C . ASP A 1 300 ? 11.330 8.125 1.656 1.00 93.38 300 ASP A C 1
ATOM 2112 O O . ASP A 1 300 ? 10.189 7.701 1.868 1.00 93.38 300 ASP A O 1
ATOM 2116 N N . THR A 1 301 ? 11.577 9.066 0.740 1.00 93.50 301 THR A N 1
ATOM 2117 C CA . THR A 1 301 ? 10.521 9.670 -0.090 1.00 93.50 301 THR A CA 1
ATOM 2118 C C . THR A 1 301 ? 9.773 8.609 -0.902 1.00 93.50 301 THR A C 1
ATOM 2120 O O . THR A 1 301 ? 8.540 8.556 -0.896 1.00 93.50 301 THR A O 1
ATOM 2123 N N . LEU A 1 302 ? 10.491 7.681 -1.544 1.00 94.25 302 LEU A N 1
ATOM 2124 C CA . LEU A 1 302 ? 9.878 6.583 -2.301 1.00 94.25 302 LEU A CA 1
ATOM 2125 C C . LEU A 1 302 ? 9.078 5.626 -1.409 1.00 94.25 302 LEU A C 1
ATOM 2127 O O . LEU A 1 302 ? 8.054 5.082 -1.829 1.00 94.25 302 LEU A O 1
ATOM 2131 N N . LYS A 1 303 ? 9.544 5.390 -0.180 1.00 94.38 303 LYS A N 1
ATOM 2132 C CA . LYS A 1 303 ? 8.837 4.568 0.806 1.00 94.38 303 LYS A CA 1
ATOM 2133 C C . LYS A 1 303 ? 7.555 5.255 1.273 1.00 94.38 303 LYS A C 1
ATOM 2135 O O . LYS A 1 303 ? 6.527 4.579 1.340 1.00 94.38 303 LYS A O 1
ATOM 2140 N N . ALA A 1 304 ? 7.600 6.561 1.538 1.00 95.12 304 ALA A N 1
ATOM 2141 C CA . ALA A 1 304 ? 6.442 7.367 1.911 1.00 95.12 304 ALA A CA 1
ATOM 2142 C C . ALA A 1 304 ? 5.391 7.366 0.791 1.00 95.12 304 ALA A C 1
ATOM 2144 O O . ALA A 1 304 ? 4.261 6.932 1.019 1.00 95.12 304 ALA A O 1
ATOM 2145 N N . ARG A 1 305 ? 5.782 7.690 -0.448 1.00 95.81 305 ARG A N 1
ATOM 2146 C CA . ARG A 1 305 ? 4.884 7.657 -1.618 1.00 95.81 305 ARG A CA 1
ATOM 2147 C C . ARG A 1 305 ? 4.318 6.270 -1.896 1.00 95.81 305 ARG A C 1
ATOM 2149 O O . ARG A 1 305 ? 3.130 6.114 -2.160 1.00 95.81 305 ARG A O 1
ATOM 2156 N N . GLY A 1 306 ? 5.142 5.230 -1.794 1.00 96.62 306 GLY A N 1
ATOM 2157 C CA . GLY A 1 306 ? 4.649 3.865 -1.948 1.00 96.62 306 GLY A CA 1
ATOM 2158 C C . GLY A 1 306 ? 3.669 3.461 -0.840 1.00 96.62 306 GLY A C 1
ATOM 2159 O O . GLY A 1 306 ? 2.715 2.729 -1.094 1.00 96.62 306 GLY A O 1
ATOM 2160 N N . SER A 1 307 ? 3.866 3.953 0.389 1.00 95.94 307 SER A N 1
ATOM 2161 C CA . SER A 1 307 ? 2.925 3.727 1.491 1.00 95.94 307 SER A CA 1
ATOM 2162 C C . SER A 1 307 ? 1.604 4.477 1.309 1.00 95.94 307 SER A C 1
ATOM 2164 O O . SER A 1 307 ? 0.560 3.913 1.619 1.00 95.94 307 SER A O 1
ATOM 2166 N N . GLU A 1 308 ? 1.640 5.679 0.734 1.00 96.38 308 GLU A N 1
ATOM 2167 C CA . GLU A 1 308 ? 0.467 6.484 0.382 1.00 96.38 308 GLU A CA 1
ATOM 2168 C C . GLU A 1 308 ? -0.405 5.763 -0.660 1.00 96.38 308 GLU A C 1
ATOM 2170 O O . GLU A 1 308 ? -1.589 5.521 -0.425 1.00 96.38 308 GLU A O 1
ATOM 2175 N N . ILE A 1 309 ? 0.193 5.298 -1.765 1.00 97.88 309 ILE A N 1
ATOM 2176 C CA . ILE A 1 309 ? -0.526 4.523 -2.791 1.00 97.88 309 ILE A CA 1
ATOM 2177 C C . ILE A 1 309 ? -1.094 3.227 -2.190 1.00 97.88 309 ILE A C 1
ATOM 2179 O O . ILE A 1 309 ? -2.237 2.863 -2.462 1.00 97.88 309 ILE A O 1
ATOM 2183 N N . ALA A 1 310 ? -0.328 2.522 -1.350 1.00 97.44 310 ALA A N 1
ATOM 2184 C CA . ALA A 1 310 ? -0.807 1.307 -0.691 1.00 97.44 310 ALA A CA 1
ATOM 2185 C C . ALA A 1 310 ? -1.968 1.578 0.285 1.00 97.44 310 ALA A C 1
ATOM 2187 O O . ALA A 1 310 ? -2.870 0.745 0.396 1.00 97.44 310 ALA A O 1
ATOM 2188 N N . ALA A 1 311 ? -1.974 2.729 0.964 1.00 95.31 311 ALA A N 1
ATOM 2189 C CA . ALA A 1 311 ? -3.085 3.163 1.805 1.00 95.31 311 ALA A CA 1
ATOM 2190 C C . ALA A 1 311 ? -4.341 3.432 0.965 1.00 95.31 311 ALA A C 1
ATOM 2192 O O . ALA A 1 311 ? -5.407 2.934 1.315 1.00 95.31 311 ALA A O 1
ATOM 2193 N N . LYS A 1 312 ? -4.208 4.088 -0.195 1.00 97.06 312 LYS A N 1
ATOM 2194 C CA . LYS A 1 312 ? -5.322 4.278 -1.140 1.00 97.06 312 LYS A CA 1
ATOM 2195 C C . LYS A 1 312 ? -5.881 2.967 -1.680 1.00 97.06 312 LYS A C 1
ATOM 2197 O O . LYS A 1 312 ? -7.095 2.796 -1.739 1.00 97.06 312 LYS A O 1
ATOM 2202 N N . VAL A 1 313 ? -5.018 1.995 -1.982 1.00 97.44 313 VAL A N 1
ATOM 2203 C CA . VAL A 1 313 ? -5.462 0.638 -2.341 1.00 97.44 313 VAL A CA 1
ATOM 2204 C C . VAL A 1 313 ? -6.263 0.001 -1.204 1.00 97.44 313 VAL A C 1
ATOM 2206 O O . VAL A 1 313 ? -7.291 -0.625 -1.456 1.00 97.44 313 VAL A O 1
ATOM 2209 N N . TYR A 1 314 ? -5.821 0.163 0.044 1.00 96.38 314 TYR A N 1
ATOM 2210 C CA . TYR A 1 314 ? -6.538 -0.352 1.208 1.00 96.38 314 TYR A CA 1
ATOM 2211 C C . TYR A 1 314 ? -7.885 0.353 1.430 1.00 96.38 314 TYR A C 1
ATOM 2213 O O . TYR A 1 314 ? -8.873 -0.329 1.681 1.00 96.38 314 TYR A O 1
ATOM 2221 N N . GLU A 1 315 ? -7.955 1.678 1.293 1.00 94.69 315 GLU A N 1
ATOM 2222 C CA . GLU A 1 315 ? -9.206 2.448 1.382 1.00 94.69 315 GLU A CA 1
ATOM 2223 C C . GLU A 1 315 ? -10.213 2.026 0.305 1.00 94.69 315 GLU A C 1
ATOM 2225 O O . GLU A 1 315 ? -11.400 1.886 0.589 1.00 94.69 315 GLU A O 1
ATOM 2230 N N . ALA A 1 316 ? -9.740 1.795 -0.922 1.00 96.38 316 ALA A N 1
ATOM 2231 C CA . ALA A 1 316 ? -10.592 1.410 -2.040 1.00 96.38 316 ALA A CA 1
ATOM 2232 C C . ALA A 1 316 ? -11.066 -0.047 -1.956 1.00 96.38 316 ALA A C 1
ATOM 2234 O O . ALA A 1 316 ? -12.222 -0.309 -2.259 1.00 96.38 316 ALA A O 1
ATOM 2235 N N . THR A 1 317 ? -10.188 -0.975 -1.554 1.00 96.19 317 THR A N 1
ATOM 2236 C CA . THR A 1 317 ? -10.437 -2.426 -1.693 1.00 96.19 317 THR A CA 1
ATOM 2237 C C . THR A 1 317 ? -10.592 -3.193 -0.374 1.00 96.19 317 THR A C 1
ATOM 2239 O O . THR A 1 317 ? -10.988 -4.357 -0.343 1.00 96.19 317 THR A O 1
ATOM 2242 N N . GLY A 1 318 ? -10.201 -2.599 0.756 1.00 94.62 318 GLY A N 1
ATOM 2243 C CA . GLY A 1 318 ? -10.109 -3.279 2.052 1.00 94.62 318 GLY A CA 1
ATOM 2244 C C . GLY A 1 318 ? -8.966 -4.302 2.168 1.00 94.62 318 GLY A C 1
ATOM 2245 O O . GLY A 1 318 ? -8.861 -4.999 3.184 1.00 94.62 318 GLY A O 1
ATOM 2246 N N . TYR A 1 319 ? -8.088 -4.416 1.165 1.00 96.06 319 TYR A N 1
ATOM 2247 C CA . TYR A 1 319 ? -6.931 -5.314 1.200 1.00 96.06 319 TYR A CA 1
ATOM 2248 C C . TYR A 1 319 ? -5.658 -4.585 1.625 1.00 96.06 319 TYR A C 1
ATOM 2250 O O . TYR A 1 319 ? -5.258 -3.579 1.045 1.00 96.06 319 TYR A O 1
ATOM 2258 N N . TRP A 1 320 ? -4.976 -5.118 2.641 1.00 95.44 320 TRP A N 1
ATOM 2259 C CA . TRP A 1 320 ? -3.767 -4.502 3.189 1.00 95.44 320 TRP A CA 1
ATOM 2260 C C . TRP A 1 320 ? -2.495 -5.047 2.526 1.00 95.44 320 TRP A C 1
ATOM 2262 O O . TRP A 1 320 ? -2.150 -6.227 2.680 1.00 95.44 320 TRP A O 1
ATOM 2272 N N . PHE A 1 321 ? -1.736 -4.180 1.859 1.00 96.56 321 PHE A N 1
ATOM 2273 C CA . PHE A 1 321 ? -0.454 -4.513 1.238 1.00 96.56 321 PHE A CA 1
ATOM 2274 C C . PHE A 1 321 ? 0.709 -4.006 2.091 1.00 96.56 321 PHE A C 1
ATOM 2276 O O . PHE A 1 321 ? 0.792 -2.832 2.431 1.00 96.56 321 PHE 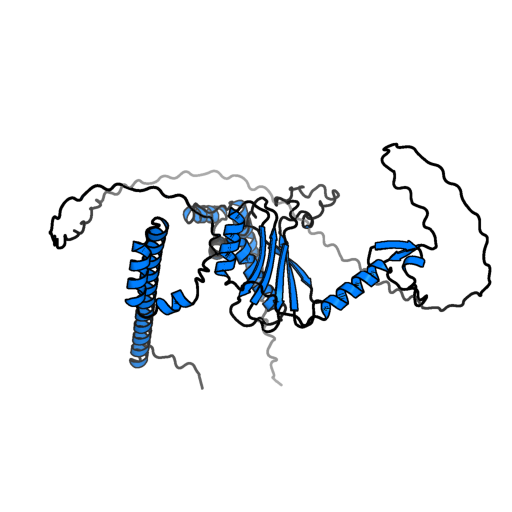A O 1
ATOM 2283 N N . SER A 1 322 ? 1.634 -4.900 2.439 1.00 95.31 322 SER A N 1
ATOM 2284 C CA . SER A 1 322 ? 2.839 -4.554 3.197 1.00 95.31 322 SER A CA 1
ATOM 2285 C C . SER A 1 322 ? 4.057 -4.577 2.290 1.00 95.31 322 SER A C 1
ATOM 2287 O O . SER A 1 322 ? 4.188 -5.448 1.421 1.00 95.31 322 SER A O 1
ATOM 2289 N N . HIS A 1 323 ? 4.971 -3.628 2.506 1.00 96.06 323 HIS A N 1
ATOM 2290 C CA . HIS A 1 323 ? 6.239 -3.590 1.783 1.00 96.06 323 HIS A CA 1
ATOM 2291 C C . HIS A 1 323 ? 6.938 -4.948 1.928 1.00 96.06 323 HIS A C 1
ATOM 2293 O O . HIS A 1 323 ? 6.954 -5.553 3.005 1.00 96.06 323 HIS A O 1
ATOM 2299 N N . SER A 1 324 ? 7.372 -5.510 0.802 1.00 92.88 324 SER A N 1
ATOM 2300 C CA . SER A 1 324 ? 7.995 -6.832 0.755 1.00 92.88 324 SER A CA 1
ATOM 2301 C C . SER A 1 324 ? 9.472 -6.718 0.447 1.00 92.88 324 SER A C 1
ATOM 2303 O O . SER A 1 324 ? 10.280 -7.329 1.132 1.00 92.88 324 SER A O 1
ATOM 2305 N N . ARG A 1 325 ? 9.812 -5.993 -0.618 1.00 93.19 325 ARG A N 1
ATOM 2306 C CA . ARG A 1 325 ? 11.192 -5.782 -1.041 1.00 93.19 325 ARG A CA 1
ATOM 2307 C C . ARG A 1 325 ? 11.286 -4.565 -1.942 1.00 93.19 325 ARG A C 1
ATOM 2309 O O . ARG A 1 325 ? 10.330 -4.212 -2.637 1.00 93.19 325 ARG A O 1
ATOM 2316 N N . THR A 1 326 ? 12.464 -3.967 -1.945 1.00 91.25 326 THR A N 1
ATOM 2317 C CA . THR A 1 326 ? 12.878 -3.005 -2.961 1.00 91.25 326 THR A CA 1
ATOM 2318 C C . THR A 1 326 ? 13.818 -3.728 -3.913 1.00 91.25 326 THR A C 1
ATOM 2320 O O . THR A 1 326 ? 14.642 -4.522 -3.466 1.00 91.25 326 THR A O 1
ATOM 2323 N N . ASN A 1 327 ? 13.668 -3.501 -5.213 1.00 87.69 327 ASN A N 1
ATOM 2324 C CA . ASN A 1 327 ? 14.696 -3.863 -6.174 1.00 87.69 327 ASN A CA 1
ATOM 2325 C C . ASN A 1 327 ? 15.394 -2.572 -6.610 1.00 87.69 327 ASN A C 1
ATOM 2327 O O . ASN A 1 327 ? 14.843 -1.796 -7.390 1.00 87.69 327 ASN A O 1
ATOM 2331 N N . ASP A 1 328 ? 16.581 -2.350 -6.047 1.00 77.75 328 ASP A N 1
ATOM 2332 C CA . ASP A 1 328 ? 17.439 -1.202 -6.350 1.00 77.75 328 ASP A CA 1
ATOM 2333 C C . ASP A 1 328 ? 18.378 -1.468 -7.540 1.00 77.75 328 ASP A C 1
ATOM 2335 O O . ASP A 1 328 ? 19.076 -0.564 -7.994 1.00 77.75 328 ASP A O 1
ATOM 2339 N N . GLU A 1 329 ? 18.391 -2.692 -8.074 1.00 69.56 329 GLU A N 1
ATOM 2340 C CA . GLU A 1 329 ? 19.279 -3.105 -9.167 1.00 69.56 329 GLU A CA 1
ATOM 2341 C C . GLU A 1 329 ? 18.730 -2.710 -10.548 1.00 69.56 329 GLU A C 1
ATOM 2343 O O . GLU A 1 329 ? 19.458 -2.661 -11.540 1.00 69.56 329 GLU A O 1
ATOM 2348 N N . THR A 1 330 ? 17.440 -2.371 -10.637 1.00 61.19 330 THR A N 1
ATOM 2349 C CA . THR A 1 330 ? 16.883 -1.777 -11.853 1.00 61.19 330 THR A CA 1
ATOM 2350 C C . THR A 1 330 ? 17.542 -0.418 -12.056 1.00 61.19 330 THR A C 1
ATOM 2352 O O . THR A 1 330 ? 17.413 0.415 -11.174 1.00 61.19 330 THR A O 1
ATOM 2355 N N . GLN A 1 331 ? 18.279 -0.250 -13.161 1.00 65.06 331 GLN A N 1
ATOM 2356 C CA . GLN A 1 331 ? 18.877 0.973 -13.733 1.00 65.06 331 GLN A CA 1
ATOM 2357 C C . GLN A 1 331 ? 18.761 2.259 -12.891 1.00 65.06 331 GLN A C 1
ATOM 2359 O O . GLN A 1 331 ? 17.666 2.627 -12.494 1.00 65.06 331 GLN A O 1
ATOM 2364 N N . SER A 1 332 ? 19.840 3.043 -12.761 1.00 72.31 332 SER A N 1
ATOM 2365 C CA . SER A 1 332 ? 19.918 4.295 -11.966 1.00 72.31 332 SER A CA 1
ATOM 2366 C C . SER A 1 332 ? 18.757 5.302 -12.113 1.00 72.31 332 SER A C 1
ATOM 2368 O O . SER A 1 332 ? 18.592 6.169 -11.263 1.00 72.31 332 SER A O 1
ATOM 2370 N N . LYS A 1 333 ? 17.934 5.186 -13.159 1.00 86.06 333 LYS A N 1
ATOM 2371 C CA . LYS A 1 333 ? 16.769 6.031 -13.455 1.00 86.06 333 LYS A CA 1
ATOM 2372 C C . LYS A 1 333 ? 15.421 5.463 -12.993 1.00 86.06 333 LYS A C 1
ATOM 2374 O O . LYS A 1 333 ? 14.408 6.143 -13.138 1.00 86.06 333 LYS A O 1
ATOM 2379 N N . THR A 1 334 ? 15.373 4.237 -12.474 1.00 90.38 334 THR A N 1
ATOM 2380 C CA . THR A 1 334 ? 14.128 3.549 -12.100 1.00 90.38 334 THR A CA 1
ATOM 2381 C C . THR A 1 334 ? 14.263 2.819 -10.774 1.00 90.38 334 THR A C 1
ATOM 2383 O O . THR A 1 334 ? 15.242 2.114 -10.554 1.00 90.38 334 THR A O 1
ATOM 2386 N N . ARG A 1 335 ? 13.262 2.927 -9.901 1.00 92.81 335 ARG A N 1
ATOM 2387 C CA . ARG A 1 335 ? 13.216 2.191 -8.631 1.00 92.81 335 ARG A CA 1
ATOM 2388 C C . ARG A 1 335 ? 11.934 1.383 -8.551 1.00 92.81 335 ARG A C 1
ATOM 2390 O O . ARG A 1 335 ? 10.844 1.914 -8.755 1.00 92.81 335 ARG A O 1
ATOM 2397 N N . LEU A 1 336 ? 12.067 0.096 -8.243 1.00 94.81 336 LEU A N 1
ATOM 2398 C CA . LEU A 1 336 ? 10.938 -0.821 -8.144 1.00 94.81 336 LEU A CA 1
ATOM 2399 C C . LEU A 1 336 ? 10.650 -1.149 -6.676 1.00 94.81 336 LEU A C 1
ATOM 2401 O O . LEU A 1 336 ? 11.474 -1.749 -5.981 1.00 94.81 336 LEU A O 1
ATOM 2405 N N . LYS A 1 337 ? 9.450 -0.804 -6.208 1.00 96.19 337 LYS A N 1
ATOM 2406 C CA . LYS A 1 337 ? 8.948 -1.178 -4.881 1.00 96.19 337 LYS A CA 1
ATOM 2407 C C . LYS A 1 337 ? 7.872 -2.243 -5.042 1.00 96.19 337 LYS A C 1
ATOM 2409 O O . LYS A 1 337 ? 6.932 -2.076 -5.814 1.00 96.19 337 LYS A O 1
ATOM 2414 N N . ILE A 1 338 ? 8.014 -3.351 -4.317 1.00 96.38 338 ILE A N 1
ATOM 2415 C CA . ILE A 1 338 ? 7.066 -4.465 -4.364 1.00 96.38 338 ILE A CA 1
ATOM 2416 C C . ILE A 1 338 ? 6.422 -4.612 -2.991 1.00 96.38 338 ILE A C 1
ATOM 2418 O O . ILE A 1 338 ? 7.097 -4.877 -1.989 1.00 96.38 338 ILE A O 1
ATOM 2422 N N . TYR A 1 339 ? 5.103 -4.497 -2.966 1.00 97.69 339 TYR A N 1
ATOM 2423 C CA . TYR A 1 339 ? 4.259 -4.744 -1.812 1.00 97.69 339 TYR A CA 1
ATOM 2424 C C . TYR A 1 339 ? 3.523 -6.068 -2.017 1.00 97.69 339 TYR A C 1
ATOM 2426 O O . TYR A 1 339 ? 3.047 -6.377 -3.106 1.00 97.69 339 TYR A O 1
ATOM 2434 N N . GLY A 1 340 ? 3.464 -6.887 -0.971 1.00 97.12 340 GLY A N 1
ATOM 2435 C CA . GLY A 1 340 ? 2.729 -8.150 -0.990 1.00 97.12 340 GLY A CA 1
ATOM 2436 C C . GLY A 1 340 ? 1.469 -8.049 -0.148 1.00 97.12 340 GLY A C 1
ATOM 2437 O O . GLY A 1 340 ? 1.477 -7.365 0.879 1.00 97.12 340 GLY A O 1
ATOM 2438 N N . CYS A 1 341 ? 0.416 -8.765 -0.542 1.00 96.88 341 CYS A N 1
ATOM 2439 C CA . CYS A 1 341 ? -0.771 -8.906 0.291 1.00 96.88 341 CYS A CA 1
ATOM 2440 C C . CYS A 1 341 ? -0.371 -9.400 1.687 1.00 96.88 341 CYS A C 1
ATOM 2442 O O . CYS A 1 341 ? 0.432 -10.318 1.837 1.00 96.88 341 CYS A O 1
ATOM 2444 N N . SER A 1 342 ? -0.912 -8.797 2.738 1.00 94.44 342 SER A N 1
ATOM 2445 C CA . SER A 1 342 ? -0.477 -9.101 4.101 1.00 94.44 342 SER A CA 1
ATOM 2446 C C . SER A 1 342 ? -1.082 -10.379 4.668 1.00 94.44 342 SER A C 1
ATOM 2448 O O . SER A 1 342 ? -0.615 -10.837 5.709 1.00 94.44 342 SER A O 1
ATOM 2450 N N . GLN A 1 343 ? -2.101 -10.941 4.018 1.00 94.19 343 GLN A N 1
ATOM 2451 C CA . GLN A 1 343 ? -2.723 -12.224 4.366 1.00 94.19 343 GLN A CA 1
ATOM 2452 C C . GLN A 1 343 ? -2.202 -13.379 3.493 1.00 94.19 343 GLN A C 1
ATOM 2454 O O . GLN A 1 343 ? -2.781 -14.458 3.508 1.00 94.19 343 GLN A O 1
ATOM 2459 N N . ARG A 1 344 ? -1.102 -13.183 2.753 1.00 94.31 344 ARG A N 1
ATOM 2460 C CA . ARG A 1 344 ? -0.460 -14.241 1.960 1.00 94.31 344 ARG A CA 1
ATOM 2461 C C . ARG A 1 344 ? 0.111 -15.361 2.834 1.00 94.31 344 ARG A C 1
ATOM 2463 O O . ARG A 1 344 ? 0.724 -15.092 3.870 1.00 94.31 344 ARG A O 1
ATOM 2470 N N . GLU A 1 345 ? -0.071 -16.606 2.409 1.00 92.25 345 GLU A N 1
ATOM 2471 C CA . GLU A 1 345 ? 0.348 -17.801 3.151 1.00 92.25 345 GLU A CA 1
ATOM 2472 C C . GLU A 1 345 ? 1.860 -17.872 3.401 1.00 92.25 345 GLU A C 1
ATOM 2474 O O . GLU A 1 345 ? 2.280 -18.275 4.480 1.00 92.25 345 GLU A O 1
ATOM 2479 N N . ASP A 1 346 ? 2.695 -17.386 2.482 1.00 89.06 346 ASP A N 1
ATOM 2480 C CA . ASP A 1 346 ? 4.154 -17.358 2.657 1.00 89.06 346 ASP A CA 1
ATOM 2481 C C . ASP A 1 346 ? 4.623 -16.352 3.730 1.00 89.06 346 ASP A C 1
ATOM 2483 O O . ASP A 1 346 ? 5.760 -16.422 4.188 1.00 89.06 346 ASP A O 1
ATOM 2487 N N . ARG A 1 347 ? 3.756 -15.426 4.172 1.00 85.56 347 ARG A N 1
ATOM 2488 C CA . ARG A 1 347 ? 3.992 -14.568 5.354 1.00 85.56 347 ARG A CA 1
ATOM 2489 C C . ARG A 1 347 ? 3.496 -15.192 6.654 1.00 85.56 347 ARG A C 1
ATOM 2491 O O . ARG A 1 347 ? 3.602 -14.557 7.709 1.00 85.56 347 ARG A O 1
ATOM 2498 N N . ARG A 1 348 ? 2.923 -16.395 6.617 1.00 86.62 348 ARG A N 1
ATOM 2499 C CA . ARG A 1 348 ? 2.574 -17.121 7.832 1.00 86.62 348 ARG A CA 1
ATOM 2500 C C . ARG A 1 348 ? 3.868 -17.446 8.564 1.00 86.62 348 ARG A C 1
ATOM 2502 O O . ARG A 1 348 ? 4.731 -18.139 8.033 1.00 86.62 348 ARG A O 1
ATOM 2509 N N . ALA A 1 349 ? 4.006 -16.921 9.781 1.00 80.38 349 ALA A N 1
ATOM 2510 C CA . ALA A 1 349 ? 5.128 -17.287 10.632 1.00 80.38 349 ALA A CA 1
ATOM 2511 C C . ALA A 1 349 ? 5.154 -18.821 10.765 1.00 80.38 349 ALA A C 1
ATOM 2513 O O . ALA A 1 349 ? 4.082 -19.413 10.968 1.00 80.38 349 ALA A O 1
ATOM 2514 N N . PRO A 1 350 ? 6.330 -19.466 10.642 1.00 78.94 350 PRO A N 1
ATOM 2515 C CA . PRO A 1 350 ? 6.442 -20.893 10.884 1.00 78.94 350 PRO A CA 1
ATOM 2516 C C . PRO A 1 350 ? 5.816 -21.225 12.242 1.00 78.94 350 PRO A C 1
ATOM 2518 O O . PRO A 1 350 ? 5.970 -20.438 13.185 1.00 78.94 350 PRO A O 1
ATOM 2521 N N . PRO A 1 351 ? 5.083 -22.344 12.365 1.00 74.94 351 PRO A N 1
ATOM 2522 C CA . PRO A 1 351 ? 4.541 -22.747 13.653 1.00 74.94 351 PRO A CA 1
ATOM 2523 C C . PRO A 1 351 ? 5.686 -22.806 14.667 1.00 74.94 351 PRO A C 1
ATOM 2525 O O . PRO A 1 351 ? 6.719 -23.423 14.401 1.00 74.94 351 PRO A O 1
ATOM 2528 N N . ALA A 1 352 ? 5.517 -22.119 15.802 1.00 74.25 352 ALA A N 1
ATOM 2529 C CA . ALA A 1 352 ? 6.543 -22.076 16.834 1.00 74.25 352 ALA A CA 1
ATOM 2530 C C . ALA A 1 352 ? 6.926 -23.517 17.224 1.00 74.25 352 ALA A C 1
ATOM 2532 O O . ALA A 1 352 ? 6.029 -24.354 17.390 1.00 74.25 352 ALA A O 1
ATOM 2533 N N . PRO A 1 353 ? 8.227 -23.835 17.346 1.00 77.38 353 PRO A N 1
ATOM 2534 C CA . PRO A 1 353 ? 8.655 -25.176 17.713 1.00 77.38 353 PRO A CA 1
ATOM 2535 C C . PRO A 1 353 ? 7.995 -25.585 19.035 1.00 77.38 353 PRO A C 1
ATOM 2537 O O . PRO A 1 353 ? 7.922 -24.799 19.981 1.00 77.38 353 PRO A O 1
ATOM 2540 N N . LYS A 1 354 ? 7.499 -26.828 19.099 1.00 71.69 354 LYS A N 1
ATOM 2541 C CA . LYS A 1 354 ? 6.692 -27.378 20.210 1.00 71.69 354 LYS A CA 1
ATOM 2542 C C . LYS A 1 354 ? 7.421 -27.439 21.568 1.00 71.69 354 LYS A C 1
ATOM 2544 O O . LYS A 1 354 ? 6.865 -27.941 22.537 1.00 71.69 354 LYS A O 1
ATOM 2549 N N . THR A 1 355 ? 8.655 -26.953 21.658 1.00 65.31 355 THR A N 1
ATOM 2550 C CA . THR A 1 355 ? 9.565 -27.155 22.793 1.00 65.31 355 THR A CA 1
ATOM 2551 C C . THR A 1 355 ? 9.297 -26.242 23.995 1.00 65.31 355 THR A C 1
ATOM 2553 O O . THR A 1 355 ? 9.855 -26.475 25.060 1.00 65.31 355 THR A O 1
ATOM 2556 N N . GLN A 1 356 ? 8.401 -25.252 23.894 1.00 57.47 356 GLN A N 1
ATOM 2557 C CA . GLN A 1 356 ? 7.922 -24.478 25.050 1.00 57.47 356 GLN A CA 1
ATOM 2558 C C . GLN A 1 356 ? 6.454 -24.802 25.349 1.00 57.47 356 GLN A C 1
ATOM 2560 O O . GLN A 1 356 ? 5.551 -24.073 24.941 1.00 57.47 356 GLN A O 1
ATOM 2565 N N . SER A 1 357 ? 6.217 -25.861 26.132 1.00 58.28 357 SER A N 1
ATOM 2566 C CA . SER A 1 357 ? 4.885 -26.338 26.559 1.00 58.28 357 SER A CA 1
ATOM 2567 C C . SER A 1 357 ? 4.023 -25.308 27.314 1.00 58.28 357 SER A C 1
ATOM 2569 O O . SER A 1 357 ? 2.859 -25.572 27.601 1.00 58.28 357 SER A O 1
ATOM 2571 N N . ARG A 1 358 ? 4.554 -24.116 27.621 1.00 60.56 358 ARG A N 1
ATOM 2572 C CA . ARG A 1 358 ? 3.850 -23.054 28.359 1.00 60.56 358 ARG A CA 1
ATOM 2573 C C . ARG A 1 358 ? 3.435 -21.839 27.531 1.00 60.56 358 ARG A C 1
ATOM 2575 O O . ARG A 1 358 ? 2.665 -21.020 28.032 1.00 60.56 358 ARG A O 1
ATOM 2582 N N . LYS A 1 359 ? 3.867 -21.698 26.274 1.00 55.75 359 LYS A N 1
ATOM 2583 C CA . LYS A 1 359 ? 3.308 -20.649 25.408 1.00 55.75 359 LYS A CA 1
ATOM 2584 C C . LYS A 1 359 ? 2.031 -21.185 24.789 1.00 55.75 359 LYS A C 1
ATOM 2586 O O . LYS A 1 359 ? 2.083 -22.028 23.899 1.00 55.75 359 LYS A O 1
ATOM 2591 N N . ARG A 1 360 ? 0.883 -20.712 25.300 1.00 55.41 360 ARG A N 1
ATOM 2592 C CA . ARG A 1 360 ? -0.444 -20.990 24.732 1.00 55.41 360 ARG A CA 1
ATOM 2593 C C . ARG A 1 360 ? -0.339 -20.902 23.219 1.00 55.41 360 ARG A C 1
ATOM 2595 O O . ARG A 1 360 ? -0.013 -19.844 22.681 1.00 55.41 360 ARG A O 1
ATOM 2602 N N . ASN A 1 361 ? -0.616 -22.029 22.580 1.00 50.41 361 ASN A N 1
ATOM 2603 C CA . ASN A 1 361 ? -0.676 -22.205 21.142 1.00 50.41 361 ASN A CA 1
ATOM 2604 C C . ASN A 1 361 ? -1.912 -21.446 20.640 1.00 50.41 361 ASN A C 1
ATOM 2606 O O . ASN A 1 361 ? -2.927 -22.041 20.296 1.00 50.41 361 ASN A O 1
ATOM 2610 N N . ARG A 1 362 ? -1.901 -20.112 20.755 1.00 59.34 362 ARG A N 1
ATOM 2611 C CA . ARG A 1 362 ? -3.005 -19.278 20.305 1.00 59.34 362 ARG A CA 1
ATOM 2612 C C . ARG A 1 362 ? -2.894 -19.304 18.786 1.00 59.34 362 ARG A C 1
ATOM 2614 O O . ARG A 1 362 ? -1.900 -18.777 18.277 1.00 59.34 362 ARG A O 1
ATOM 2621 N N . PRO A 1 363 ? -3.827 -19.961 18.071 1.00 58.75 363 PRO A N 1
ATOM 2622 C CA . PRO A 1 363 ? -3.790 -19.964 16.619 1.00 58.75 363 PRO A CA 1
ATOM 2623 C C . PRO A 1 363 ? -3.668 -18.513 16.171 1.00 58.75 363 PRO A C 1
ATOM 2625 O O . PRO A 1 363 ? -4.307 -17.635 16.766 1.00 58.75 363 PRO A O 1
ATOM 2628 N N . SER A 1 364 ? -2.780 -18.254 15.204 1.00 59.41 364 SER A N 1
ATOM 2629 C CA . SER A 1 364 ? -2.638 -16.909 14.656 1.00 59.41 364 SER A CA 1
ATOM 2630 C C . SER A 1 364 ? -4.037 -16.431 14.316 1.00 59.41 364 SER A C 1
ATOM 2632 O O . SER A 1 364 ? -4.734 -17.025 13.501 1.00 59.41 364 SER A O 1
ATOM 2634 N N . THR A 1 365 ? -4.475 -15.391 15.013 1.00 67.88 365 THR A N 1
ATOM 2635 C CA . THR A 1 365 ? -5.826 -14.854 14.860 1.00 67.88 365 THR A CA 1
ATOM 2636 C C . THR A 1 365 ? -5.995 -14.164 13.508 1.00 67.88 365 THR A C 1
ATOM 2638 O O . THR A 1 365 ? -7.077 -13.679 13.195 1.00 67.88 365 THR A O 1
ATOM 2641 N N . LYS A 1 366 ? -4.917 -14.094 12.722 1.00 76.56 366 LYS A N 1
ATOM 2642 C CA . LYS A 1 366 ? -4.899 -13.634 11.350 1.00 76.56 366 LYS A CA 1
ATOM 2643 C C . LYS A 1 366 ? -5.143 -14.825 10.428 1.00 76.56 366 LYS A C 1
ATOM 2645 O O . LYS A 1 366 ? -4.330 -15.747 10.376 1.00 76.56 366 LYS A O 1
ATOM 2650 N N . ALA A 1 367 ? -6.248 -14.779 9.694 1.00 84.50 367 ALA A N 1
ATOM 2651 C CA . ALA A 1 367 ? -6.480 -15.697 8.591 1.00 84.50 367 ALA A CA 1
ATOM 2652 C C . ALA A 1 367 ? -5.435 -15.450 7.490 1.00 84.50 367 ALA A C 1
ATOM 2654 O O . ALA A 1 367 ? -5.152 -14.299 7.140 1.00 84.50 367 ALA A O 1
ATOM 2655 N N . TYR A 1 368 ? -4.858 -16.534 6.976 1.00 90.38 368 TYR A N 1
ATOM 2656 C CA . TYR A 1 368 ? -3.962 -16.521 5.825 1.00 90.38 368 TYR A CA 1
ATOM 2657 C C . TYR A 1 368 ? -4.637 -17.255 4.672 1.00 90.38 368 TYR A C 1
ATOM 2659 O O . TYR A 1 368 ? -5.324 -18.251 4.890 1.00 90.38 368 TYR A O 1
ATOM 2667 N N . PHE A 1 369 ? -4.417 -16.763 3.461 1.00 93.56 369 PHE A N 1
ATOM 2668 C CA . PHE A 1 369 ? -4.998 -17.280 2.230 1.00 93.56 369 PHE A CA 1
ATOM 2669 C C . PHE A 1 369 ? -3.878 -17.616 1.237 1.00 93.56 369 PHE A C 1
ATOM 2671 O O . PHE A 1 369 ? -2.817 -16.979 1.292 1.00 93.56 369 PHE A O 1
ATOM 2678 N N . PRO A 1 370 ? -4.106 -18.537 0.281 1.00 93.88 370 PRO A N 1
ATOM 2679 C CA . PRO A 1 370 ? -3.186 -18.822 -0.827 1.00 93.88 370 PRO A CA 1
ATOM 2680 C C . PRO A 1 370 ? -3.155 -17.673 -1.861 1.00 93.88 370 PRO A C 1
ATOM 2682 O O . PRO A 1 370 ? -3.151 -17.880 -3.072 1.00 93.88 370 PRO A O 1
ATOM 2685 N N . CYS A 1 371 ? -3.154 -16.430 -1.378 1.00 94.06 371 CYS A N 1
ATOM 2686 C CA . CYS A 1 371 ? -3.142 -15.211 -2.162 1.00 94.06 371 CYS A CA 1
ATOM 2687 C C . CYS A 1 371 ? -1.726 -14.918 -2.658 1.00 94.06 371 CYS A C 1
ATOM 2689 O O . CYS A 1 371 ? -0.794 -14.759 -1.867 1.00 94.06 371 CYS A O 1
ATOM 2691 N N . LYS A 1 372 ? -1.582 -14.780 -3.979 1.00 94.69 372 LYS A N 1
ATOM 2692 C CA . LYS A 1 372 ? -0.344 -14.327 -4.640 1.00 94.69 372 LYS A CA 1
ATOM 2693 C C . LYS A 1 372 ? -0.374 -12.831 -4.963 1.00 94.69 372 LYS A C 1
ATOM 2695 O O . LYS A 1 372 ? 0.400 -12.352 -5.793 1.00 94.69 372 LYS A O 1
ATOM 2700 N N . GLY A 1 373 ? -1.274 -12.108 -4.296 1.00 95.69 373 GLY A N 1
ATOM 2701 C CA . GLY A 1 373 ? -1.539 -10.712 -4.570 1.00 95.69 373 GLY A CA 1
ATOM 2702 C C . GLY A 1 373 ? -0.310 -9.838 -4.341 1.00 95.69 373 GLY A C 1
ATOM 2703 O O . GLY A 1 373 ? 0.324 -9.883 -3.279 1.00 95.69 373 GLY A O 1
ATOM 2704 N N . ASN A 1 374 ? 0.019 -9.038 -5.346 1.00 97.19 374 ASN A N 1
ATOM 2705 C CA . ASN A 1 374 ? 1.133 -8.114 -5.355 1.00 97.19 374 ASN A CA 1
ATOM 2706 C C . ASN A 1 374 ? 0.695 -6.732 -5.852 1.00 97.19 374 ASN A C 1
ATOM 2708 O O . ASN A 1 374 ? -0.180 -6.586 -6.699 1.00 97.19 374 ASN A O 1
ATOM 2712 N N . LEU A 1 375 ? 1.338 -5.718 -5.292 1.00 98.12 375 LEU A N 1
ATOM 2713 C CA . LEU A 1 375 ? 1.223 -4.333 -5.701 1.00 98.12 375 LEU A CA 1
ATOM 2714 C C . LEU A 1 375 ? 2.636 -3.853 -6.014 1.00 98.12 375 LEU A C 1
ATOM 2716 O O . LEU A 1 375 ? 3.484 -3.713 -5.129 1.00 98.12 375 LEU A O 1
ATOM 2720 N N . THR A 1 376 ? 2.907 -3.683 -7.297 1.00 97.75 376 THR A N 1
ATOM 2721 C CA . THR A 1 376 ? 4.224 -3.341 -7.820 1.00 97.75 376 THR A CA 1
ATOM 2722 C C . THR A 1 376 ? 4.212 -1.901 -8.303 1.00 97.75 376 THR A C 1
ATOM 2724 O O . THR A 1 376 ? 3.400 -1.533 -9.145 1.00 97.75 376 THR A O 1
ATOM 2727 N N . MET A 1 377 ? 5.128 -1.090 -7.786 1.00 97.69 377 MET A N 1
ATOM 2728 C CA . MET A 1 377 ? 5.236 0.333 -8.095 1.00 97.69 377 MET A CA 1
ATOM 2729 C C . MET A 1 377 ? 6.594 0.605 -8.729 1.00 97.69 377 MET A C 1
ATOM 2731 O O . MET A 1 377 ? 7.630 0.316 -8.126 1.00 97.69 377 MET A O 1
ATOM 2735 N N . THR A 1 378 ? 6.594 1.135 -9.950 1.00 96.25 378 THR A N 1
ATOM 2736 C CA . THR A 1 378 ? 7.816 1.547 -10.650 1.00 96.25 378 THR A CA 1
ATOM 2737 C C . THR A 1 378 ? 7.886 3.064 -10.674 1.00 96.25 378 THR A C 1
ATOM 2739 O O . THR A 1 378 ? 7.080 3.716 -11.340 1.00 96.25 378 THR A O 1
ATOM 2742 N N . PHE A 1 379 ? 8.854 3.605 -9.946 1.00 95.31 379 PHE A N 1
ATOM 2743 C CA . PHE A 1 379 ? 9.154 5.027 -9.900 1.00 95.31 37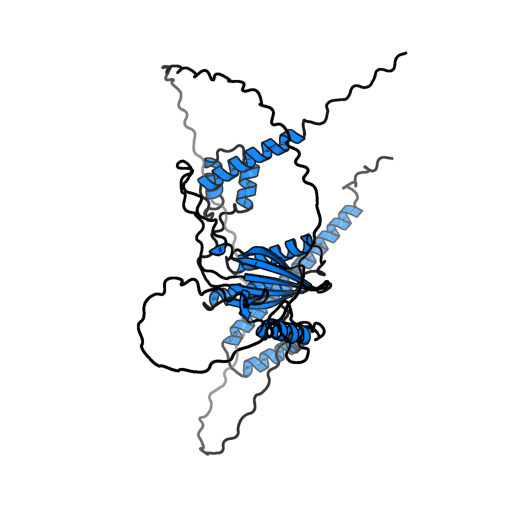9 PHE A CA 1
ATOM 2744 C C . PHE A 1 379 ? 10.199 5.349 -10.961 1.00 95.31 379 PHE A C 1
ATOM 2746 O O . PHE A 1 379 ? 11.212 4.652 -11.068 1.00 95.31 379 PHE A O 1
ATOM 2753 N N . TYR A 1 380 ? 9.947 6.397 -11.735 1.00 93.31 380 TYR A N 1
ATOM 2754 C CA . TYR A 1 380 ? 10.856 6.893 -12.761 1.00 93.31 380 TYR A CA 1
ATOM 2755 C C . TYR A 1 380 ? 11.430 8.236 -12.317 1.00 93.31 380 TYR A C 1
ATOM 2757 O O . TYR A 1 380 ? 10.713 9.081 -11.783 1.00 93.31 380 TYR A O 1
ATOM 2765 N N . HIS A 1 381 ? 12.729 8.430 -12.525 1.00 91.56 381 HIS A N 1
ATOM 2766 C CA . HIS A 1 381 ? 13.417 9.642 -12.097 1.00 91.56 381 HIS A CA 1
ATOM 2767 C C . HIS A 1 381 ? 12.906 10.848 -12.892 1.00 91.56 381 HIS A C 1
ATOM 2769 O O . HIS A 1 381 ? 12.783 10.764 -14.114 1.00 91.56 381 HIS A O 1
ATOM 2775 N N . ASN A 1 382 ? 12.631 11.959 -12.203 1.00 88.31 382 ASN A N 1
ATOM 2776 C CA . ASN A 1 382 ? 12.122 13.211 -12.783 1.00 88.31 382 ASN A CA 1
ATOM 2777 C C . ASN A 1 382 ? 10.783 13.074 -13.523 1.00 88.31 382 ASN A C 1
ATOM 2779 O O . ASN A 1 382 ? 10.449 13.906 -14.364 1.00 88.31 382 ASN A O 1
ATOM 2783 N N . MET A 1 383 ? 10.003 12.038 -13.218 1.00 92.94 383 MET A N 1
ATOM 2784 C CA . MET A 1 383 ? 8.634 11.910 -13.703 1.00 92.94 383 MET A CA 1
ATOM 2785 C C . MET A 1 383 ? 7.671 12.139 -12.540 1.00 92.94 383 MET A C 1
ATOM 2787 O O . MET A 1 383 ? 7.942 11.758 -11.405 1.00 92.94 383 MET A O 1
ATOM 2791 N N . ASN A 1 384 ? 6.532 12.759 -12.825 1.00 94.69 384 ASN A N 1
ATOM 2792 C CA . ASN A 1 384 ? 5.444 12.988 -11.870 1.00 94.69 384 ASN A CA 1
ATOM 2793 C C . ASN A 1 384 ? 4.397 11.865 -11.917 1.00 94.69 384 ASN A C 1
ATOM 2795 O O . ASN A 1 384 ? 3.220 12.082 -11.643 1.00 94.69 384 ASN A O 1
ATOM 2799 N N . HIS A 1 385 ? 4.795 10.670 -12.344 1.00 94.94 385 HIS A N 1
ATOM 2800 C CA . HIS A 1 385 ? 3.904 9.529 -12.432 1.00 94.94 385 HIS A CA 1
ATOM 2801 C C . HIS A 1 385 ? 4.621 8.237 -12.068 1.00 94.94 385 HIS A C 1
ATOM 2803 O O . HIS A 1 385 ? 5.822 8.069 -12.290 1.00 94.94 385 HIS A O 1
ATOM 2809 N N . VAL A 1 386 ? 3.852 7.303 -11.526 1.00 96.38 386 VAL A N 1
ATOM 2810 C CA . VAL A 1 386 ? 4.318 5.992 -11.086 1.00 96.38 386 VAL A CA 1
ATOM 2811 C C . VAL A 1 386 ? 3.542 4.937 -11.837 1.00 96.38 386 VAL A C 1
ATOM 2813 O O . VAL A 1 386 ? 2.316 4.981 -11.893 1.00 96.38 386 VAL A O 1
ATOM 2816 N N . ARG A 1 387 ? 4.243 3.953 -12.398 1.00 96.75 387 ARG A N 1
ATOM 2817 C CA . ARG A 1 387 ? 3.554 2.779 -12.930 1.00 96.75 387 ARG A CA 1
ATOM 2818 C C . ARG A 1 387 ? 3.122 1.905 -11.768 1.00 96.75 387 ARG A C 1
ATOM 2820 O O . ARG A 1 387 ? 3.979 1.386 -11.050 1.00 96.75 387 ARG A O 1
ATOM 2827 N N . VAL A 1 388 ? 1.822 1.704 -11.624 1.00 97.81 388 VAL A N 1
ATOM 2828 C CA . VAL A 1 388 ? 1.237 0.842 -10.604 1.00 97.81 388 VAL A CA 1
ATOM 2829 C C . VAL A 1 388 ? 0.663 -0.393 -11.282 1.00 97.81 388 VAL A C 1
ATOM 2831 O O . VAL A 1 388 ? -0.199 -0.295 -12.151 1.00 97.81 388 VAL A O 1
ATOM 2834 N N . VAL A 1 389 ? 1.168 -1.558 -10.880 1.00 97.62 389 VAL A N 1
ATOM 2835 C CA . VAL A 1 389 ? 0.643 -2.868 -11.268 1.00 97.62 389 VAL A CA 1
ATOM 2836 C C . VAL A 1 389 ? 0.052 -3.516 -10.027 1.00 97.62 389 VAL A C 1
ATOM 2838 O O . VAL A 1 389 ? 0.783 -3.893 -9.111 1.00 97.62 389 VAL A O 1
ATOM 2841 N N . TYR A 1 390 ? -1.266 -3.620 -9.991 1.00 97.88 390 TYR A N 1
ATOM 2842 C CA . TYR A 1 390 ? -2.029 -4.289 -8.953 1.00 97.88 390 TYR A CA 1
ATOM 2843 C C . TYR A 1 390 ? -2.515 -5.628 -9.497 1.00 97.88 390 TYR A C 1
ATOM 2845 O O . TYR A 1 390 ? -3.156 -5.681 -10.539 1.00 97.88 390 TYR A O 1
ATOM 2853 N N . ASN A 1 391 ? -2.192 -6.711 -8.803 1.00 96.94 391 ASN A N 1
ATOM 2854 C CA . ASN A 1 391 ? -2.681 -8.047 -9.105 1.00 96.94 391 ASN A CA 1
ATOM 2855 C C . ASN A 1 391 ? -3.085 -8.685 -7.782 1.00 96.94 391 ASN A C 1
ATOM 2857 O O . ASN A 1 391 ? -2.240 -8.826 -6.898 1.00 96.94 391 ASN A O 1
ATOM 2861 N N . HIS A 1 392 ? -4.353 -9.042 -7.610 1.00 96.69 392 HIS A N 1
ATOM 2862 C CA . HIS A 1 392 ? -4.833 -9.609 -6.355 1.00 96.69 392 HIS A CA 1
ATOM 2863 C C . HIS A 1 392 ? -5.938 -10.639 -6.580 1.00 96.69 392 HIS A C 1
ATOM 2865 O O . HIS A 1 392 ? -6.845 -10.444 -7.381 1.00 96.69 392 HIS A O 1
ATOM 2871 N N . SER A 1 393 ? -5.848 -11.755 -5.855 1.00 94.81 393 SER A N 1
ATOM 2872 C CA . SER A 1 393 ? -6.906 -12.764 -5.809 1.00 94.81 393 SER A CA 1
ATOM 2873 C C . SER A 1 393 ? -7.795 -12.480 -4.608 1.00 94.81 393 SER A C 1
ATOM 2875 O O . SER A 1 393 ? -7.290 -12.360 -3.488 1.00 94.81 393 SER A O 1
ATOM 2877 N N . ARG A 1 394 ? -9.110 -12.425 -4.823 1.00 93.94 394 ARG A N 1
ATOM 2878 C CA . ARG A 1 394 ? -10.085 -12.136 -3.767 1.00 93.94 394 ARG A CA 1
ATOM 2879 C C . ARG A 1 394 ? -9.979 -13.125 -2.611 1.00 93.94 394 ARG A C 1
ATOM 2881 O O . ARG A 1 394 ? -9.829 -14.330 -2.798 1.00 93.94 394 ARG A O 1
ATOM 2888 N N . HIS A 1 395 ? -10.081 -12.597 -1.402 1.00 94.62 395 HIS A N 1
ATOM 2889 C CA . HIS A 1 395 ? -10.188 -13.367 -0.167 1.00 94.62 395 HIS A CA 1
ATOM 2890 C C . HIS A 1 395 ? -10.897 -12.518 0.889 1.00 94.62 395 HIS A C 1
ATOM 2892 O O . HIS A 1 395 ? -11.301 -11.393 0.608 1.00 94.62 395 HIS A O 1
ATOM 2898 N N . ALA A 1 396 ? -11.055 -13.024 2.114 1.00 94.31 396 ALA A N 1
ATOM 2899 C CA . ALA A 1 396 ? -11.644 -12.210 3.173 1.00 94.31 396 ALA A CA 1
ATOM 2900 C C . ALA A 1 396 ? -10.831 -10.919 3.362 1.00 94.31 396 ALA A C 1
ATOM 2902 O O . ALA A 1 396 ? -9.593 -10.969 3.404 1.00 94.31 396 ALA A O 1
ATOM 2903 N N . LYS A 1 397 ? -11.535 -9.785 3.466 1.00 93.81 397 LYS A N 1
ATOM 2904 C CA . LYS A 1 397 ? -10.926 -8.464 3.651 1.00 93.81 397 LYS A CA 1
ATOM 2905 C C . LYS A 1 397 ? -10.028 -8.446 4.883 1.00 93.81 397 LYS A C 1
ATOM 2907 O O . LYS A 1 397 ? -10.150 -9.272 5.797 1.00 93.81 397 LYS A O 1
ATOM 2912 N N . TYR A 1 398 ? -9.088 -7.512 4.892 1.00 90.50 398 TYR A N 1
ATOM 2913 C CA . TYR A 1 398 ? -8.203 -7.370 6.030 1.00 90.50 398 TYR A CA 1
ATOM 2914 C C . TYR A 1 398 ? -8.984 -6.801 7.215 1.00 90.50 398 TYR A C 1
ATOM 2916 O O . TYR A 1 398 ? -9.438 -5.662 7.175 1.00 90.50 398 TYR A O 1
ATOM 2924 N N . ASP A 1 399 ? -9.104 -7.586 8.283 1.00 83.88 399 ASP A N 1
ATOM 2925 C CA . ASP A 1 399 ? -9.611 -7.099 9.563 1.00 83.88 399 ASP A CA 1
ATOM 2926 C C . ASP A 1 399 ? -8.570 -6.147 10.170 1.00 83.88 399 ASP A C 1
ATOM 2928 O O . ASP A 1 399 ? -7.532 -6.566 10.707 1.00 83.88 399 ASP A O 1
ATOM 2932 N N . ASN A 1 400 ? -8.803 -4.843 10.006 1.00 75.31 400 ASN A N 1
ATOM 2933 C CA . ASN A 1 400 ? -7.913 -3.827 10.529 1.00 75.31 400 ASN A CA 1
ATOM 2934 C C . ASN A 1 400 ? -8.092 -3.688 12.035 1.00 75.31 400 ASN A C 1
ATOM 2936 O O . ASN A 1 400 ? -8.781 -2.812 12.539 1.00 75.31 400 ASN A O 1
ATOM 2940 N N . ARG A 1 401 ? -7.363 -4.528 12.762 1.00 73.31 401 ARG A N 1
ATOM 2941 C CA . ARG A 1 401 ? -7.273 -4.453 14.223 1.00 73.31 401 ARG A CA 1
ATOM 2942 C C . ARG A 1 401 ? -6.414 -3.301 14.731 1.00 73.31 401 ARG A C 1
ATOM 2944 O O . ARG A 1 401 ? -6.141 -3.248 15.934 1.00 73.31 401 ARG A O 1
ATOM 2951 N N . LYS A 1 402 ? -5.919 -2.419 13.852 1.00 78.62 402 LYS A N 1
ATOM 2952 C CA . LYS A 1 402 ? -5.273 -1.194 14.320 1.00 78.62 402 LYS A CA 1
ATOM 2953 C C . LYS A 1 402 ? -6.319 -0.354 15.037 1.00 78.62 402 LYS A C 1
ATOM 2955 O O . LYS A 1 402 ? -7.456 -0.251 14.598 1.00 78.62 402 LYS A O 1
ATOM 2960 N N . CYS A 1 403 ? -5.892 0.251 16.137 1.00 79.88 403 CYS A N 1
ATOM 2961 C CA . CYS A 1 403 ? -6.674 1.257 16.835 1.00 79.88 403 CYS A CA 1
ATOM 2962 C C . CYS A 1 403 ? -7.016 2.386 15.856 1.00 79.88 403 CYS A C 1
ATOM 2964 O O . CYS A 1 403 ? -6.054 2.961 15.326 1.00 79.88 403 CYS A O 1
ATOM 2966 N N . PRO A 1 404 ? -8.301 2.696 15.603 1.00 88.00 404 PRO A N 1
ATOM 2967 C CA . PRO A 1 404 ? -8.678 3.905 14.879 1.00 88.00 404 PRO A CA 1
ATOM 2968 C C . PRO A 1 404 ? -8.010 5.129 15.514 1.00 88.00 404 PRO A C 1
ATOM 2970 O O . PRO A 1 404 ? -7.831 5.168 16.731 1.00 88.00 404 PRO A O 1
ATOM 2973 N N . ASP A 1 405 ? -7.607 6.122 14.721 1.00 87.38 405 ASP A N 1
ATOM 2974 C CA . ASP A 1 405 ? -6.775 7.211 15.251 1.00 87.38 405 ASP A CA 1
ATOM 2975 C C . ASP A 1 405 ? -7.512 8.078 16.283 1.00 87.38 405 ASP A C 1
ATOM 2977 O O . ASP A 1 405 ? -6.903 8.459 17.278 1.00 87.38 405 ASP A O 1
ATOM 2981 N N . HIS A 1 406 ? -8.825 8.285 16.136 1.00 91.75 406 HIS A N 1
ATOM 2982 C CA . HIS A 1 406 ? -9.639 8.970 17.151 1.00 91.75 406 HIS A CA 1
ATOM 2983 C C . HIS A 1 406 ? -9.718 8.174 18.465 1.00 91.75 406 HIS A C 1
ATOM 2985 O O . HIS A 1 406 ? -9.555 8.744 19.538 1.00 91.75 406 HIS A O 1
ATOM 2991 N N . VAL A 1 407 ? -9.862 6.842 18.398 1.00 93.44 407 VAL A N 1
ATOM 2992 C CA . VAL A 1 407 ? -9.789 5.967 19.584 1.00 93.44 407 VAL A CA 1
ATOM 2993 C C . VAL A 1 407 ? -8.411 6.070 20.227 1.00 93.44 407 VAL A C 1
ATOM 2995 O O . VAL A 1 407 ? -8.279 6.109 21.447 1.00 93.44 407 VAL A O 1
ATOM 2998 N N . ARG A 1 408 ? -7.360 6.128 19.407 1.00 92.25 408 ARG A N 1
ATOM 2999 C CA . ARG A 1 408 ? -5.983 6.243 19.874 1.00 92.25 408 ARG A CA 1
ATOM 3000 C C . ARG A 1 408 ? -5.736 7.564 20.595 1.00 92.25 408 ARG A C 1
ATOM 3002 O O . ARG A 1 408 ? -5.115 7.539 21.654 1.00 92.25 408 ARG A O 1
ATOM 3009 N N . ALA A 1 409 ? -6.186 8.674 20.017 1.00 94.62 409 ALA A N 1
ATOM 3010 C CA . ALA A 1 409 ? -6.098 10.003 20.612 1.00 94.62 409 ALA A CA 1
ATOM 3011 C C . ALA A 1 409 ? -6.860 10.039 21.940 1.00 94.62 409 ALA A C 1
ATOM 3013 O O . ALA A 1 409 ? -6.261 10.317 22.973 1.00 94.62 409 ALA A O 1
ATOM 3014 N N . PHE A 1 410 ? -8.113 9.576 21.941 1.00 97.25 410 PHE A N 1
ATOM 3015 C CA . PHE A 1 410 ? -8.941 9.522 23.141 1.00 97.25 410 PHE A CA 1
ATOM 3016 C C . PHE A 1 410 ? -8.303 8.697 24.269 1.00 97.25 410 PHE A C 1
ATOM 3018 O O . PHE A 1 410 ? -8.240 9.148 25.410 1.00 97.25 410 PHE A O 1
ATOM 3025 N N . VAL A 1 411 ? -7.779 7.502 23.964 1.00 96.00 411 VAL A N 1
ATOM 3026 C CA . VAL A 1 411 ? -7.108 6.654 24.966 1.00 96.00 411 VAL A CA 1
ATOM 3027 C C . VAL A 1 411 ? -5.843 7.323 25.506 1.00 96.00 411 VAL A C 1
ATOM 3029 O O . VAL A 1 411 ? -5.561 7.165 26.689 1.00 96.00 411 VAL A O 1
ATOM 3032 N N . LYS A 1 412 ? -5.086 8.052 24.674 1.00 95.38 412 LYS A N 1
ATOM 3033 C CA . LYS A 1 412 ? -3.889 8.794 25.106 1.00 95.38 412 LYS A CA 1
ATOM 3034 C C . LYS A 1 412 ? -4.230 9.981 26.005 1.00 95.38 412 LYS A C 1
ATOM 3036 O O . LYS A 1 412 ? -3.545 10.199 26.994 1.00 95.38 412 LYS A O 1
ATOM 3041 N N . GLU A 1 413 ? -5.276 10.725 25.671 1.00 97.12 413 GLU A N 1
ATOM 3042 C CA . GLU A 1 413 ? -5.715 11.897 26.437 1.00 97.12 413 GLU A CA 1
ATOM 3043 C C . GLU A 1 413 ? -6.333 11.502 27.784 1.00 97.12 413 GLU A C 1
ATOM 3045 O O . GLU A 1 413 ? -6.214 12.229 28.764 1.00 97.12 413 GLU A O 1
ATOM 3050 N N . ASN A 1 414 ? -6.937 10.312 27.864 1.00 97.38 414 ASN A N 1
ATOM 3051 C CA . ASN A 1 414 ? -7.691 9.860 29.031 1.00 97.38 414 ASN A CA 1
ATOM 3052 C C . ASN A 1 414 ? -7.026 8.680 29.765 1.00 97.38 414 ASN A C 1
ATOM 3054 O O . ASN A 1 414 ? -7.708 7.849 30.366 1.00 97.38 414 ASN A O 1
ATOM 3058 N N . LEU A 1 415 ? -5.688 8.590 29.767 1.00 96.12 415 LEU A N 1
ATOM 3059 C CA . LEU A 1 415 ? -4.951 7.483 30.411 1.00 96.12 415 LEU A CA 1
ATOM 3060 C C . LEU A 1 415 ? -5.199 7.338 31.924 1.00 96.12 415 LEU A C 1
ATOM 3062 O O . LEU A 1 415 ? -4.898 6.283 32.487 1.00 96.12 415 LEU A O 1
ATOM 3066 N N . GLY A 1 416 ? -5.741 8.371 32.577 1.00 96.19 416 GLY A N 1
ATOM 3067 C CA . GLY A 1 416 ? -6.157 8.324 33.981 1.00 96.19 416 GLY A CA 1
ATOM 3068 C C . GLY A 1 416 ? -7.419 7.490 34.234 1.00 96.19 416 GLY A C 1
ATOM 3069 O O . GLY A 1 416 ? -7.611 7.006 35.348 1.00 96.19 416 GLY A O 1
ATOM 3070 N N . LEU A 1 417 ? -8.263 7.283 33.218 1.00 97.62 417 LEU A N 1
ATOM 3071 C CA . LEU A 1 417 ? -9.496 6.509 33.345 1.00 97.62 417 LEU A CA 1
ATOM 3072 C C . LEU A 1 417 ? -9.224 5.003 33.317 1.00 97.62 417 LEU A C 1
ATOM 3074 O O . LEU A 1 417 ? -8.306 4.506 32.657 1.00 97.62 417 LEU A O 1
ATOM 3078 N N . ALA A 1 418 ? -10.075 4.238 34.005 1.00 97.31 418 ALA A N 1
ATOM 3079 C CA . ALA A 1 418 ? -9.994 2.786 33.945 1.00 97.31 418 ALA A CA 1
ATOM 3080 C C . ALA A 1 418 ? -10.294 2.300 32.510 1.00 97.31 418 ALA A C 1
ATOM 3082 O O . ALA A 1 418 ? -11.216 2.812 31.875 1.00 97.31 418 ALA A O 1
ATOM 3083 N N . PRO A 1 419 ? -9.625 1.245 31.999 1.00 97.44 419 PRO A N 1
ATOM 3084 C CA . PRO A 1 419 ? -9.859 0.753 30.637 1.00 97.44 419 PRO A CA 1
ATOM 3085 C C . PRO A 1 419 ? -11.311 0.398 30.306 1.00 97.44 419 PRO A C 1
ATOM 3087 O O . PRO A 1 419 ? -11.702 0.435 29.144 1.00 97.44 419 PRO A O 1
ATOM 3090 N N . ARG A 1 420 ? -12.104 0.029 31.321 1.00 97.69 420 ARG A N 1
ATOM 3091 C CA . ARG A 1 420 ? -13.544 -0.195 31.173 1.00 97.69 420 ARG A CA 1
ATOM 3092 C C . ARG A 1 420 ? -14.286 1.110 30.878 1.00 97.69 420 ARG A C 1
ATOM 3094 O O . ARG A 1 420 ? -15.006 1.146 29.898 1.00 97.69 420 ARG A O 1
ATOM 3101 N N . GLN A 1 421 ? -14.026 2.167 31.646 1.00 98.06 421 GLN A N 1
ATOM 3102 C CA . GLN A 1 421 ? -14.621 3.488 31.423 1.00 98.06 421 GLN A CA 1
ATOM 3103 C C . GLN A 1 421 ? -14.222 4.052 30.059 1.00 98.06 421 GLN A C 1
ATOM 3105 O O . GLN A 1 421 ? -15.080 4.513 29.327 1.00 98.06 421 GLN A O 1
ATOM 3110 N N . LEU A 1 422 ? -12.945 3.924 29.673 1.00 97.75 422 LEU A N 1
ATOM 3111 C CA . LEU A 1 422 ? -12.492 4.310 28.332 1.00 97.75 422 LEU A CA 1
ATOM 3112 C C . LEU A 1 422 ? -13.295 3.615 27.231 1.00 97.75 422 LEU A C 1
ATOM 3114 O O . LEU A 1 422 ? -13.688 4.250 26.260 1.00 97.75 422 LEU A O 1
ATOM 3118 N N . PHE A 1 423 ? -13.514 2.306 27.374 1.00 97.88 423 PHE A N 1
ATOM 3119 C CA . PHE A 1 423 ? -14.289 1.529 26.415 1.00 97.88 423 PHE A CA 1
ATOM 3120 C C . PHE A 1 423 ? -15.758 1.961 26.385 1.00 97.88 423 PHE A C 1
ATOM 3122 O O . PHE A 1 423 ? -16.280 2.182 25.297 1.00 97.88 423 PHE A O 1
ATOM 3129 N N . ASP A 1 424 ? -16.385 2.123 27.550 1.00 97.94 424 ASP A N 1
ATOM 3130 C CA . ASP A 1 424 ? -17.789 2.523 27.666 1.00 97.94 424 ASP A CA 1
ATOM 3131 C C . ASP A 1 424 ? -18.005 3.923 27.054 1.00 97.94 424 ASP A C 1
ATOM 3133 O O . ASP A 1 424 ? -18.861 4.081 26.189 1.00 97.94 424 ASP A O 1
ATOM 3137 N N . THR A 1 425 ? -17.146 4.905 27.362 1.00 97.94 425 THR A N 1
ATOM 3138 C CA . THR A 1 425 ? -17.219 6.257 26.776 1.00 97.94 425 THR A CA 1
ATOM 3139 C C . THR A 1 425 ? -16.986 6.259 25.263 1.00 97.94 425 THR A C 1
ATOM 3141 O O . THR A 1 425 ? -17.661 6.980 24.533 1.00 97.94 425 THR A O 1
ATOM 3144 N N . LEU A 1 426 ? -16.060 5.439 24.755 1.00 97.06 426 LEU A N 1
ATOM 3145 C CA . LEU A 1 426 ? -15.846 5.307 23.309 1.00 97.06 426 LEU A CA 1
ATOM 3146 C C . LEU A 1 426 ? -17.064 4.707 22.600 1.00 97.06 426 LEU A C 1
ATOM 3148 O O . LEU A 1 426 ? -17.388 5.130 21.491 1.00 97.06 426 LEU A O 1
ATOM 3152 N N . LEU A 1 427 ? -17.722 3.731 23.230 1.00 96.81 427 LEU A N 1
ATOM 3153 C CA . LEU A 1 427 ? -18.924 3.094 22.700 1.00 96.81 427 LEU A CA 1
ATOM 3154 C C . LEU A 1 427 ? -20.123 4.054 22.726 1.00 96.81 427 LEU A C 1
ATOM 3156 O O . LEU A 1 427 ? -20.906 4.068 21.781 1.00 96.81 427 LEU A O 1
ATOM 3160 N N . GLU A 1 428 ? -20.239 4.874 23.774 1.00 97.69 428 GLU A N 1
ATOM 3161 C CA . GLU A 1 428 ? -21.248 5.933 23.889 1.00 97.69 428 GLU A CA 1
ATOM 3162 C C . GLU A 1 428 ? -21.062 7.014 22.818 1.00 97.69 428 GLU A C 1
ATOM 3164 O O . GLU A 1 428 ? -22.027 7.417 22.173 1.00 97.69 428 GLU A O 1
ATOM 3169 N N . GLN A 1 429 ? -19.822 7.459 22.586 1.00 97.00 429 GLN A N 1
ATOM 3170 C CA . GLN A 1 429 ? -19.517 8.481 21.579 1.00 97.00 429 GLN A CA 1
ATOM 3171 C C . GLN A 1 429 ? -19.656 7.959 20.145 1.00 97.00 429 GLN A C 1
ATOM 3173 O O . GLN A 1 429 ? -20.048 8.707 19.253 1.00 97.00 429 GLN A O 1
ATOM 3178 N N . ASN A 1 430 ? -19.304 6.694 19.902 1.00 95.88 430 ASN A N 1
ATOM 3179 C CA . ASN A 1 430 ? -19.292 6.102 18.567 1.00 95.88 430 ASN A CA 1
ATOM 3180 C C . ASN A 1 430 ? -19.796 4.646 18.614 1.00 95.88 430 ASN A C 1
ATOM 3182 O O . ASN A 1 430 ? -18.990 3.708 18.590 1.00 95.88 430 ASN A O 1
ATOM 3186 N N . PRO A 1 431 ? -21.124 4.427 18.597 1.00 95.00 431 PRO A N 1
ATOM 3187 C CA . PRO A 1 431 ? -21.716 3.088 18.695 1.00 95.00 431 PRO A CA 1
ATOM 3188 C C . PRO A 1 431 ? -21.309 2.132 17.563 1.00 95.00 431 PRO A C 1
ATOM 3190 O O . PRO A 1 431 ? -21.406 0.915 17.702 1.00 95.00 431 PRO A O 1
ATOM 3193 N N . SER A 1 432 ? -20.839 2.664 16.430 1.00 90.75 432 SER A N 1
ATOM 3194 C CA . SER A 1 432 ? -20.371 1.890 15.274 1.00 90.75 432 SER A CA 1
ATOM 3195 C C . SER A 1 432 ? -18.927 1.385 15.398 1.00 90.75 432 SER A C 1
ATOM 3197 O O . SER A 1 432 ? -18.427 0.731 14.480 1.00 90.75 432 SER A O 1
ATOM 3199 N N . LEU A 1 433 ? -18.220 1.695 16.489 1.00 88.19 433 LEU A N 1
ATOM 3200 C CA . LEU A 1 433 ? -16.851 1.234 16.705 1.00 88.19 433 LEU A CA 1
ATOM 3201 C C . LEU A 1 433 ? -16.803 -0.278 16.947 1.00 88.19 433 LEU A C 1
ATOM 3203 O O . LEU A 1 433 ? -17.188 -0.778 18.000 1.00 88.19 433 LEU A O 1
ATOM 3207 N N . SER A 1 434 ? -16.205 -1.015 16.013 1.00 87.69 434 SER A N 1
ATOM 3208 C CA . SER A 1 434 ? -15.919 -2.447 16.158 1.00 87.69 434 SER A CA 1
ATOM 3209 C C . SER A 1 434 ? -14.670 -2.704 17.020 1.00 87.69 434 SER A C 1
ATOM 3211 O O . SER A 1 434 ? -13.740 -3.400 16.601 1.00 87.69 434 SER A O 1
ATOM 3213 N N . ILE A 1 435 ? -14.602 -2.097 18.207 1.00 90.75 435 ILE A N 1
ATOM 3214 C CA . ILE A 1 435 ? -13.509 -2.297 19.165 1.00 90.75 435 ILE A CA 1
ATOM 3215 C C . ILE A 1 435 ? -13.970 -3.180 20.321 1.00 90.75 435 ILE A C 1
ATOM 3217 O O . ILE A 1 435 ? -15.138 -3.219 20.685 1.00 90.75 435 ILE A O 1
ATOM 3221 N N . THR A 1 436 ? -13.032 -3.903 20.919 1.00 92.19 436 THR A N 1
ATOM 3222 C CA . THR A 1 436 ? -13.275 -4.729 22.103 1.00 92.19 436 THR A CA 1
ATOM 3223 C C . THR A 1 436 ? -12.626 -4.094 23.325 1.00 92.19 436 THR A C 1
ATOM 3225 O O . THR A 1 436 ? -11.543 -3.508 23.240 1.00 92.19 436 THR A O 1
ATOM 3228 N N . GLN A 1 437 ? -13.220 -4.297 24.500 1.00 94.06 437 GLN A N 1
ATOM 3229 C CA . GLN A 1 437 ? -12.648 -3.850 25.773 1.00 94.06 437 GLN A CA 1
ATOM 3230 C C . GLN A 1 437 ? -11.202 -4.350 25.977 1.00 94.06 437 GLN A C 1
ATOM 3232 O O . GLN A 1 437 ? -10.353 -3.648 26.526 1.00 94.06 437 GLN A O 1
ATOM 3237 N N . ALA A 1 438 ? -10.885 -5.555 25.488 1.00 90.00 438 ALA A N 1
ATOM 3238 C CA . ALA A 1 438 ? -9.536 -6.112 25.536 1.00 90.00 438 ALA A CA 1
ATOM 3239 C C . ALA A 1 438 ? -8.523 -5.304 24.704 1.00 90.00 438 ALA A C 1
ATOM 3241 O O . ALA A 1 438 ? -7.376 -5.153 25.128 1.00 90.00 438 ALA A O 1
ATOM 3242 N N . GLN A 1 439 ? -8.932 -4.772 23.546 1.00 90.38 439 GLN A N 1
ATOM 3243 C CA . GLN A 1 439 ? -8.091 -3.893 22.730 1.00 90.38 439 GLN A CA 1
ATOM 3244 C C . GLN A 1 439 ? -7.843 -2.558 23.431 1.00 90.38 439 GLN A C 1
ATOM 3246 O O . GLN A 1 439 ? -6.689 -2.152 23.543 1.00 90.38 439 GLN A O 1
ATOM 3251 N N . VAL A 1 440 ? -8.889 -1.927 23.977 1.00 94.69 440 VAL A N 1
ATOM 3252 C CA . VAL A 1 440 ? -8.758 -0.671 24.738 1.00 94.69 440 VAL A CA 1
ATOM 3253 C C . VAL A 1 440 ? -7.827 -0.854 25.934 1.00 94.69 440 VAL A C 1
ATOM 3255 O O . VAL A 1 440 ? -6.907 -0.064 26.132 1.00 94.69 440 VAL A O 1
ATOM 3258 N N . ARG A 1 441 ? -7.979 -1.957 26.678 1.00 94.75 441 ARG A N 1
ATOM 3259 C CA . ARG A 1 441 ? -7.070 -2.316 27.774 1.00 94.75 441 ARG A CA 1
ATOM 3260 C C . ARG A 1 441 ? -5.627 -2.482 27.307 1.00 94.75 441 ARG A C 1
ATOM 3262 O O . ARG A 1 441 ? -4.722 -1.980 27.967 1.00 94.75 441 ARG A O 1
ATOM 3269 N N . TYR A 1 442 ? -5.405 -3.177 26.193 1.00 91.69 442 TYR A N 1
ATOM 3270 C CA . TYR A 1 442 ? -4.069 -3.328 25.617 1.00 91.69 442 TYR A CA 1
ATOM 3271 C C . TYR A 1 442 ? -3.454 -1.968 25.255 1.00 91.69 442 TYR A C 1
ATOM 3273 O O . TYR A 1 442 ? -2.309 -1.709 25.617 1.00 91.69 442 TYR A O 1
ATOM 3281 N N . TRP A 1 443 ? -4.209 -1.086 24.594 1.00 93.06 443 TRP A N 1
ATOM 3282 C CA . TRP A 1 443 ? -3.725 0.237 24.191 1.00 93.06 443 TRP A CA 1
ATOM 3283 C C . TRP A 1 443 ? -3.458 1.158 25.379 1.00 93.06 443 TRP A C 1
ATOM 3285 O O . TRP A 1 443 ? -2.405 1.782 25.418 1.00 93.06 443 TRP A O 1
ATOM 3295 N N . SER A 1 444 ? -4.350 1.192 26.370 1.00 95.25 444 SER A N 1
ATOM 3296 C CA . SER A 1 444 ? -4.160 1.960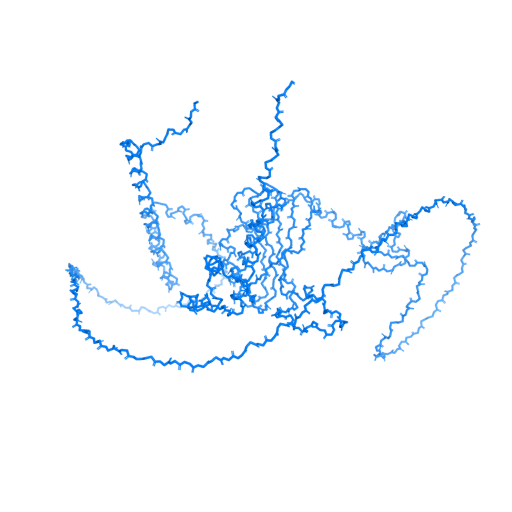 27.606 1.00 95.25 444 SER A CA 1
ATOM 3297 C C . SER A 1 444 ? -2.867 1.546 28.325 1.00 95.25 444 SER A C 1
ATOM 3299 O O . SER A 1 444 ? -2.034 2.396 28.632 1.00 95.25 444 SER A O 1
ATOM 3301 N N . HIS A 1 445 ? -2.622 0.239 28.491 1.00 93.31 445 HIS A N 1
ATOM 3302 C CA . HIS A 1 445 ? -1.364 -0.248 29.069 1.00 93.31 445 HIS A CA 1
ATOM 3303 C C . HIS A 1 445 ? -0.138 0.078 28.207 1.00 93.31 445 HIS A C 1
ATOM 3305 O O . HIS A 1 445 ? 0.911 0.418 28.751 1.00 93.31 445 HIS A O 1
ATOM 3311 N N . TYR A 1 446 ? -0.256 -0.043 26.881 1.00 91.69 446 TYR A N 1
ATOM 3312 C CA . TYR A 1 446 ? 0.827 0.271 25.950 1.00 91.69 446 TYR A CA 1
ATOM 3313 C C . TYR A 1 446 ? 1.238 1.746 26.043 1.00 91.69 446 TYR A C 1
ATOM 3315 O O . TYR A 1 446 ? 2.423 2.040 26.172 1.00 91.69 446 TYR A O 1
ATOM 3323 N N . TYR A 1 447 ? 0.272 2.668 26.029 1.00 92.12 447 TYR A N 1
ATOM 3324 C CA . TYR A 1 447 ? 0.555 4.100 26.110 1.00 92.12 447 TYR A CA 1
ATOM 3325 C C . TYR A 1 447 ? 1.047 4.528 27.485 1.00 92.12 447 TYR A C 1
ATOM 3327 O O . TYR A 1 447 ? 1.992 5.303 27.543 1.00 92.12 447 TYR A O 1
ATOM 3335 N N . LYS A 1 448 ? 0.488 3.972 28.566 1.00 92.81 448 LYS A N 1
ATOM 3336 C CA . LYS A 1 448 ? 0.979 4.236 29.922 1.00 92.81 448 LYS A CA 1
ATOM 3337 C C . LYS A 1 448 ? 2.462 3.874 30.055 1.00 92.81 448 LYS A C 1
ATOM 3339 O O . LYS A 1 448 ? 3.261 4.715 30.430 1.00 92.81 448 LYS A O 1
ATOM 3344 N N . LYS A 1 449 ? 2.843 2.671 29.607 1.00 89.44 449 LYS A N 1
ATOM 3345 C CA . LYS A 1 449 ? 4.240 2.219 29.639 1.00 89.44 449 LYS A CA 1
ATOM 3346 C C . LYS A 1 449 ? 5.178 3.086 28.789 1.00 89.44 449 LYS A C 1
ATOM 3348 O O . LYS A 1 449 ? 6.315 3.294 29.187 1.00 89.44 449 LYS A O 1
ATOM 3353 N N . ASN A 1 450 ? 4.740 3.531 27.611 1.00 85.19 450 ASN A N 1
ATOM 3354 C CA . ASN A 1 450 ? 5.584 4.362 26.750 1.00 85.19 450 ASN A CA 1
ATOM 3355 C C . ASN A 1 450 ? 5.734 5.791 27.294 1.00 85.19 450 ASN A C 1
ATOM 3357 O O . ASN A 1 450 ? 6.822 6.339 27.208 1.00 85.19 450 ASN A O 1
ATOM 3361 N N . MET A 1 451 ? 4.688 6.370 27.894 1.00 79.00 451 MET A N 1
ATOM 3362 C CA . MET A 1 451 ? 4.791 7.688 28.537 1.00 79.00 451 MET A CA 1
ATOM 3363 C C . MET A 1 451 ? 5.743 7.656 29.738 1.00 79.00 451 MET A C 1
ATOM 3365 O O . MET A 1 451 ? 6.519 8.589 29.912 1.00 79.00 451 MET A O 1
ATOM 3369 N N . ASP A 1 452 ? 5.751 6.559 30.506 1.00 75.25 452 ASP A N 1
ATOM 3370 C CA . ASP A 1 452 ? 6.707 6.366 31.605 1.00 75.25 452 ASP A CA 1
ATOM 3371 C C . ASP A 1 452 ? 8.168 6.291 31.101 1.00 75.25 452 ASP A C 1
ATOM 3373 O O . ASP A 1 452 ? 9.088 6.621 31.839 1.00 75.25 452 ASP A O 1
ATOM 3377 N N . GLN A 1 453 ? 8.400 5.868 29.849 1.00 68.44 453 GLN A N 1
ATOM 3378 C CA . GLN A 1 453 ? 9.742 5.817 29.246 1.00 68.44 453 GLN A CA 1
ATOM 3379 C C . GLN A 1 453 ? 10.197 7.163 28.678 1.00 68.44 453 GLN A C 1
ATOM 3381 O O . GLN A 1 453 ? 11.384 7.471 28.743 1.00 68.44 453 GLN A O 1
ATOM 3386 N N . ASP A 1 454 ? 9.274 7.956 28.135 1.00 58.19 454 ASP A N 1
ATOM 3387 C CA . ASP A 1 454 ? 9.591 9.284 27.601 1.00 58.19 454 ASP A CA 1
ATOM 3388 C C . ASP A 1 454 ? 9.798 10.315 28.731 1.00 58.19 454 ASP A C 1
ATOM 3390 O O . ASP A 1 454 ? 10.596 11.238 28.578 1.00 58.19 454 ASP A O 1
ATOM 3394 N N . GLY A 1 455 ? 9.133 10.140 29.882 1.00 59.12 455 GLY A N 1
ATOM 3395 C CA . GLY A 1 455 ? 9.273 11.021 31.050 1.00 59.12 455 GLY A CA 1
ATOM 3396 C C . GLY A 1 455 ? 10.592 10.880 31.823 1.00 59.12 455 GLY A C 1
ATOM 3397 O O . GLY A 1 455 ? 11.020 11.832 32.468 1.00 59.12 455 GLY A O 1
ATOM 3398 N N . ASP A 1 456 ? 11.275 9.734 31.733 1.00 55.00 456 ASP A N 1
ATOM 3399 C CA . ASP A 1 456 ? 12.525 9.470 32.475 1.00 55.00 456 ASP A CA 1
ATOM 3400 C C . ASP A 1 456 ? 13.773 10.062 31.780 1.00 55.00 456 ASP A C 1
ATOM 3402 O O . ASP A 1 456 ? 14.864 10.117 32.344 1.00 55.00 456 ASP A O 1
ATOM 3406 N N . LEU A 1 457 ? 13.633 10.550 30.541 1.00 55.44 457 LEU A N 1
ATOM 3407 C CA . LEU A 1 457 ? 14.730 11.191 29.805 1.00 55.44 457 LEU A CA 1
ATOM 3408 C C . LEU A 1 457 ? 14.831 12.704 30.047 1.00 55.44 457 LEU A C 1
ATOM 3410 O O . LEU A 1 457 ? 15.857 13.292 29.705 1.00 55.44 457 LEU A O 1
ATOM 3414 N N . SER A 1 458 ? 13.818 13.342 30.645 1.00 53.59 458 SER A N 1
ATOM 3415 C CA . SER A 1 458 ? 13.841 14.784 30.933 1.00 53.59 458 SER A CA 1
ATOM 3416 C C . SER A 1 458 ? 14.435 15.155 32.297 1.00 53.59 458 SER A C 1
ATOM 3418 O O . SER A 1 458 ? 14.906 16.280 32.438 1.00 53.59 458 SER A O 1
ATOM 3420 N N . ASP A 1 459 ? 14.505 14.231 33.263 1.00 55.69 459 ASP A N 1
ATOM 3421 C CA . ASP A 1 459 ? 15.038 14.513 34.614 1.00 55.69 459 ASP A CA 1
ATOM 3422 C C . ASP A 1 459 ? 16.530 14.153 34.791 1.00 55.69 459 ASP A C 1
ATOM 3424 O O . ASP A 1 459 ? 17.128 14.390 35.842 1.00 55.69 459 ASP A O 1
ATOM 3428 N N . GLY A 1 460 ? 17.180 13.621 33.751 1.00 53.72 460 GLY A N 1
ATOM 3429 C CA . GLY A 1 460 ? 18.582 13.187 33.802 1.00 53.72 460 GLY A CA 1
ATOM 3430 C C . GLY A 1 460 ? 19.641 14.269 33.546 1.00 53.72 460 GLY A C 1
ATOM 3431 O O . GLY A 1 460 ? 20.830 13.987 33.698 1.00 53.72 460 GLY A O 1
ATOM 3432 N N . VAL A 1 461 ? 19.264 15.493 33.151 1.00 54.19 461 VAL A N 1
ATOM 3433 C CA . VAL A 1 461 ? 20.216 16.533 32.706 1.00 54.19 461 VAL A CA 1
ATOM 3434 C C . VAL A 1 461 ? 19.989 17.852 33.443 1.00 54.19 461 VAL A C 1
ATOM 3436 O O . VAL A 1 461 ? 19.624 18.851 32.847 1.00 54.19 461 VAL A O 1
ATOM 3439 N N . MET A 1 462 ? 20.224 17.855 34.753 1.00 53.34 462 MET A N 1
ATOM 3440 C CA . MET A 1 462 ? 20.813 18.991 35.482 1.00 53.34 462 MET A CA 1
ATOM 3441 C C . MET A 1 462 ? 21.466 18.469 36.765 1.00 53.34 462 MET A C 1
ATOM 3443 O O . MET A 1 462 ? 21.175 18.902 37.877 1.00 53.34 462 MET A O 1
ATOM 3447 N N . LYS A 1 463 ? 22.391 17.515 36.623 1.00 52.78 463 LYS A N 1
ATOM 3448 C CA . LYS A 1 463 ? 23.449 17.393 37.623 1.00 52.78 463 LYS A CA 1
ATOM 3449 C C . LYS A 1 463 ? 24.410 18.532 37.315 1.00 52.78 463 LYS A C 1
ATOM 3451 O O . LYS A 1 463 ? 25.202 18.445 36.388 1.00 52.78 463 LYS A O 1
ATOM 3456 N N . SER A 1 464 ? 24.205 19.647 38.005 1.00 57.19 464 SER A N 1
ATOM 3457 C CA . SER A 1 464 ? 25.095 20.798 38.012 1.00 57.19 464 SER A CA 1
ATOM 3458 C C . SER A 1 464 ? 26.502 20.316 38.354 1.00 57.19 464 SER A C 1
ATOM 3460 O O . SER A 1 464 ? 26.797 20.055 39.524 1.00 57.19 464 SER A O 1
ATOM 3462 N N . ASP A 1 465 ? 27.348 20.152 37.339 1.00 54.19 465 ASP A N 1
ATOM 3463 C CA . ASP A 1 465 ? 28.784 20.075 37.548 1.00 54.19 465 ASP A CA 1
ATOM 3464 C C . ASP A 1 465 ? 29.183 21.356 38.274 1.00 54.19 465 ASP A C 1
ATOM 3466 O O . ASP A 1 465 ? 28.921 22.472 37.815 1.00 54.19 465 ASP A O 1
ATOM 3470 N N . GLY A 1 466 ? 29.696 21.158 39.486 1.00 54.00 466 GLY A N 1
ATOM 3471 C CA . GLY A 1 466 ? 30.073 22.223 40.390 1.00 54.00 466 GLY A CA 1
ATOM 3472 C C . GLY A 1 466 ? 30.979 23.220 39.685 1.00 54.00 466 GLY A C 1
ATOM 3473 O O . GLY A 1 466 ? 31.978 22.852 39.068 1.00 54.00 466 GLY A O 1
ATOM 3474 N N . VAL A 1 467 ? 30.615 24.491 39.808 1.00 57.16 467 VAL A N 1
ATOM 3475 C CA . VAL A 1 467 ? 31.512 25.612 39.559 1.00 57.16 467 VAL A CA 1
ATOM 3476 C C . VAL A 1 467 ? 32.762 25.384 40.420 1.00 57.16 467 VAL A C 1
ATOM 3478 O O . VAL A 1 467 ? 32.621 25.272 41.640 1.00 57.16 467 VAL A O 1
ATOM 3481 N N . PRO A 1 468 ? 33.968 25.261 39.838 1.00 60.94 468 PRO A N 1
ATOM 3482 C CA . PRO A 1 468 ? 35.182 25.248 40.632 1.00 60.94 468 PRO A CA 1
ATOM 3483 C C . PRO A 1 468 ? 35.357 26.635 41.250 1.00 60.94 468 PRO A C 1
ATOM 3485 O O . PRO A 1 468 ? 35.472 27.638 40.547 1.00 60.94 468 PRO A O 1
ATOM 3488 N N . ASP A 1 469 ? 35.329 26.663 42.576 1.00 55.41 469 ASP A N 1
ATOM 3489 C CA . ASP A 1 469 ? 35.577 27.835 43.402 1.00 55.41 469 ASP A CA 1
ATOM 3490 C C . ASP A 1 469 ? 37.033 28.279 43.198 1.00 55.41 469 ASP A C 1
ATOM 3492 O O . ASP A 1 469 ? 37.982 27.641 43.658 1.00 55.41 469 ASP A O 1
ATOM 3496 N N . SER A 1 470 ? 37.226 29.330 42.404 1.00 54.09 470 SER A N 1
ATOM 3497 C CA . SER A 1 470 ? 38.526 29.953 42.188 1.00 54.09 470 SER A CA 1
ATOM 3498 C C . SER A 1 470 ? 38.763 31.010 43.261 1.00 54.09 470 SER A C 1
ATOM 3500 O O . SER A 1 470 ? 38.505 32.196 43.056 1.00 54.09 470 SER A O 1
ATOM 3502 N N . SER A 1 471 ? 39.296 30.562 44.393 1.00 56.44 471 SER A N 1
ATOM 3503 C CA . SER A 1 471 ? 39.976 31.401 45.375 1.00 56.44 471 SER A CA 1
ATOM 3504 C C . SER A 1 471 ? 41.316 30.765 45.740 1.00 56.44 471 SER A C 1
ATOM 3506 O O . SER A 1 471 ? 41.349 29.858 46.572 1.00 56.44 471 SER A O 1
ATOM 3508 N N . SER A 1 472 ? 42.392 31.213 45.081 1.00 47.38 472 SER A N 1
ATOM 3509 C CA . SER A 1 472 ? 43.788 31.361 45.557 1.00 47.38 472 SER A CA 1
ATOM 3510 C C . SER A 1 472 ? 44.692 31.742 44.391 1.00 47.38 472 SER A C 1
ATOM 3512 O O . SER A 1 472 ? 44.744 30.952 43.421 1.00 47.38 472 SER A O 1
#

Foldseek 3Di:
DDPPPDPDPPDVVVVVVVVVVVVVVVVVVVVVVVVVVVVVVVVVLVVVVVVDPDVVVVVVVVVVCVVDPPSVVVVVVDDDDDDDDDDDDDDDDDDDDDDDDDDDDDDDDDDDDDDDDDDDDDDDDDDDDDDDDDDDDDDDDDDDDDDDDDDDDDDDDDDDDDDDDDDDDDDDDDDDDDDDDDDDDDDDDDDDDDDDDDDDDPDPPPPPPQFAAAPQPRDTDGQVQQADPVPRDGHNHGPVSVVVVVVVVVVVPPDPPPPPFDEDELVVVLVLLLVLLVVPDFDKDKHKYFADDWDDPDPVSVVVVVVVSQVSNCVSRLWHWAWDDKDPVPDPFKTKTKTFTCLAPVVPDPQDPCPPVPDPSPPPPRHHDNKRWMWMWMDGHRDRIITIITTIDDDDGDPPLPQDVVLLVQLLVPLVDDLVVSVVVVCVVPVPDPDDSVSSVVSSVVNVVVVVVVVVVVVPPDPPPDDPDDDD

Radius of gyration: 40.45 Å; chains: 1; bounding box: 107×102×115 Å